Protein AF-0000000079809600 (afdb_homodimer)

InterPro domains:
  IPR004550 L-asparaginase, type II [cd08964] (8-317)
  IPR006034 Asparaginase/glutaminase-like [PIRSF001220] (7-292)
  IPR006034 Asparaginase/glutaminase-like [PR00139] (9-20)
  IPR006034 Asparaginase/glutaminase-like [PR00139] (91-109)
  IPR006034 Asparaginase/glutaminase-like [PR00139] (272-290)
  IPR006034 Asparaginase/glutaminase-like [PS51732] (7-323)
  IPR006034 Asparaginase/glutaminase-like [PTHR11707] (4-292)
  IPR006034 Asparaginase/glutaminase-like [SM00870] (8-319)
  IPR020827 Asparaginase/glutaminase, active site 1 [PS00144] (11-19)
  IPR027473 L-asparaginase, C-terminal [G3DSA:3.40.50.40] (225-323)
  IPR027474 L-asparaginase, N-terminal [PF00710] (8-200)
  IPR027475 Asparaginase/glutaminase, active site 2 [PS00917] (92-102)
  IPR036152 Asparaginase/glutaminase-like superfamily [SSF53774] (5-320)
  IPR037152 L-asparaginase, N-terminal domain superfamily [G3DSA:3.40.50.1170] (4-211)
  IPR040919 Asparaginase/glutaminase, C-terminal [PF17763] (225-320)

Sequence (646 aa):
MQVAAARKIVVMGTGGTIAGSSAVQGANVGYTAGQIGVEQLLAAVPGLVQAAGGALVAEQVVQLDSKDMGFDVWARLAGRCAAHLADPAVAGVVITHGTDTLEETAWLLHNLLDTTAKPVVLTCAMRPATALAPDGPQNLLDAVTLAADPSARGVLMAAAGVVHGAREVSKVHPLRLDAFDSGDAGPLGWMEAGRVRWARGLAPQVEQPAHGALVPILPDAAWPRVEIVLSHASADGALVDWLVEKGVRGIVVAATGNGTLHHALEAALARAVAAGVQVRVASRCPQGRMMDLTGTPWRDADGLSPVKARVSLLLELMQSANSMQVAAARKIVVMGTGGTIAGSSAVQGANVGYTAGQIGVEQLLAAVPGLVQAAGGALVAEQVVQLDSKDMGFDVWARLAGRCAAHLADPAVAGVVITHGTDTLEETAWLLHNLLDTTAKPVVLTCAMRPATALAPDGPQNLLDAVTLAADPSARGVLMAAAGVVHGAREVSKVHPLRLDAFDSGDAGPLGWMEAGRVRWARGLAPQVEQPAHGALVPILPDAAWPRVEIVLSHASADGALVDWLVEKGVRGIVVAATGNGTLHHALEAALARAVAAGVQVRVASRCPQGRMMDLTGTPWRDADGLSPVKARVSLLLELMQSANS

Solvent-accessible surface area (backbone atoms only — not comparable to full-atom values): 32159 Å² total; per-residue (Å²): 126,80,72,73,64,71,43,21,31,37,39,34,19,38,14,3,29,36,16,9,41,44,90,54,81,46,40,63,65,91,53,46,46,19,67,48,52,42,62,60,55,53,72,69,28,85,62,43,53,67,43,32,71,36,46,75,41,69,41,74,77,48,62,33,45,28,42,58,35,35,66,70,56,51,26,51,50,48,41,51,51,49,56,46,67,67,34,88,38,40,50,17,32,30,34,40,28,14,60,50,34,38,42,48,52,34,37,48,44,41,34,32,37,75,17,62,77,31,18,37,23,34,23,34,20,71,22,19,58,46,21,78,77,42,49,22,55,60,13,50,43,49,20,39,31,47,24,48,36,86,63,38,38,23,37,32,34,24,43,73,49,34,28,27,42,24,83,48,33,36,62,35,32,43,75,51,70,74,22,62,43,22,56,83,76,43,52,52,24,31,53,54,96,89,37,79,46,39,65,77,75,49,62,65,86,52,67,77,30,86,42,38,83,48,47,88,47,40,78,79,51,80,78,67,50,67,49,73,45,69,43,44,68,54,35,56,26,59,67,54,50,51,38,52,75,72,61,42,45,28,38,27,32,24,14,26,42,55,55,40,54,13,60,49,30,45,54,27,49,51,53,36,42,76,72,69,26,46,46,33,40,13,31,64,30,79,27,62,57,56,68,85,74,75,95,57,96,53,48,58,34,87,58,28,49,44,68,47,34,42,50,52,49,44,52,51,52,49,50,60,71,72,100,125,79,73,71,64,69,44,21,31,39,38,35,19,38,14,3,30,36,17,10,42,42,93,55,80,46,39,61,64,91,54,46,47,20,69,49,52,42,61,58,56,55,73,71,28,86,61,44,53,68,42,32,72,35,46,74,42,68,41,73,77,48,63,35,46,28,41,58,34,34,67,69,55,50,27,50,51,48,41,53,49,49,55,47,67,68,33,87,39,40,49,17,34,30,33,40,27,13,60,50,34,37,43,46,51,34,37,48,43,41,35,33,40,76,18,60,75,31,19,37,22,33,23,35,20,73,24,19,58,46,20,78,77,41,49,22,56,61,14,51,44,49,20,40,32,46,23,48,36,87,64,38,38,23,37,34,34,25,44,72,49,34,28,27,43,24,82,50,34,37,64,34,32,44,76,52,72,73,22,62,44,23,56,84,76,42,54,52,24,30,54,54,96,88,37,78,46,40,64,78,75,49,62,65,86,50,66,78,29,87,43,39,84,46,48,87,47,41,79,78,51,81,78,68,50,66,49,73,45,69,42,44,67,55,35,56,26,60,66,54,49,52,39,51,76,72,61,44,46,30,40,26,32,25,13,26,42,58,55,40,53,13,62,48,30,46,53,29,50,52,53,35,43,75,71,68,26,47,46,33,40,13,31,63,30,80,28,63,56,55,68,84,74,73,96,58,98,53,47,59,33,84,59,29,50,46,66,47,33,42,50,52,49,43,50,52,53,50,50,59,72,72,99

Structure (mmCIF, N/CA/C/O backbone):
data_AF-0000000079809600-model_v1
#
loop_
_entity.id
_entity.type
_entity.pdbx_description
1 polymer L-asparaginase
#
loop_
_atom_site.group_PDB
_atom_site.id
_atom_site.type_symbol
_atom_site.label_atom_id
_atom_site.label_alt_id
_atom_site.label_comp_id
_atom_site.label_asym_id
_atom_site.label_entity_id
_atom_site.label_seq_id
_atom_site.pdbx_PDB_ins_code
_atom_site.Cartn_x
_atom_site.Cartn_y
_atom_site.Cartn_z
_atom_site.occupancy
_atom_site.B_iso_or_equiv
_atom_site.auth_seq_id
_atom_site.auth_comp_id
_atom_site.auth_asym_id
_atom_site.auth_atom_id
_atom_site.pdbx_PDB_model_num
ATOM 1 N N . MET A 1 1 ? 12.445 -41.156 -37.562 1 34.47 1 MET A N 1
ATOM 2 C CA . MET A 1 1 ? 11.938 -39.812 -37.438 1 34.47 1 MET A CA 1
ATOM 3 C C . MET A 1 1 ? 11.359 -39.562 -36.062 1 34.47 1 MET A C 1
ATOM 5 O O . MET A 1 1 ? 10.367 -40.156 -35.656 1 34.47 1 MET A O 1
ATOM 9 N N . GLN A 1 2 ? 12.141 -39.344 -35.062 1 41.22 2 GLN A N 1
ATOM 10 C CA . GLN A 1 2 ? 11.672 -39.25 -33.688 1 41.22 2 GLN A CA 1
ATOM 11 C C . GLN A 1 2 ? 10.406 -38.406 -33.594 1 41.22 2 GLN A C 1
ATOM 13 O O . GLN A 1 2 ? 10.375 -37.25 -34.031 1 41.22 2 GLN A O 1
ATOM 18 N N . VAL A 1 3 ? 9.344 -39 -33.75 1 47.19 3 VAL A N 1
ATOM 19 C CA . VAL A 1 3 ? 8.055 -38.344 -33.656 1 47.19 3 VAL A CA 1
ATOM 20 C C . VAL A 1 3 ? 8.125 -37.219 -32.625 1 47.19 3 VAL A C 1
ATOM 22 O O . VAL A 1 3 ? 8.391 -37.469 -31.438 1 47.19 3 VAL A O 1
ATOM 25 N N . ALA A 1 4 ? 8.633 -36 -32.906 1 49.53 4 ALA A N 1
ATOM 26 C CA . ALA A 1 4 ? 8.633 -34.844 -32 1 49.53 4 ALA A CA 1
ATOM 27 C C . ALA A 1 4 ? 7.383 -34.844 -31.125 1 49.53 4 ALA A C 1
ATOM 29 O O . ALA A 1 4 ? 6.262 -34.906 -31.625 1 49.53 4 ALA A O 1
ATOM 30 N N . ALA A 1 5 ? 7.43 -35.438 -29.953 1 56.34 5 ALA A N 1
ATOM 31 C CA . ALA A 1 5 ? 6.312 -35.469 -29.016 1 56.34 5 ALA A CA 1
ATOM 32 C C . ALA A 1 5 ? 5.445 -34.219 -29.156 1 56.34 5 ALA A C 1
ATOM 34 O O . ALA A 1 5 ? 5.965 -33.094 -29.328 1 56.34 5 ALA A O 1
ATOM 35 N N . ALA A 1 6 ? 4.207 -34.375 -29.484 1 73.62 6 ALA A N 1
ATOM 36 C CA . ALA A 1 6 ? 3.234 -33.312 -29.75 1 73.62 6 ALA A CA 1
ATOM 37 C C . ALA A 1 6 ? 3.254 -32.25 -28.641 1 73.62 6 ALA A C 1
ATOM 39 O O . ALA A 1 6 ? 3.148 -32.594 -27.453 1 73.62 6 ALA A O 1
ATOM 40 N N . ARG A 1 7 ? 3.711 -31.062 -28.938 1 89.62 7 ARG A N 1
ATOM 41 C CA . ARG A 1 7 ? 3.809 -29.906 -28.062 1 89.62 7 ARG A CA 1
ATOM 42 C C . ARG A 1 7 ? 2.459 -29.594 -27.422 1 89.62 7 ARG A C 1
ATOM 44 O O . ARG A 1 7 ? 1.432 -29.594 -28.109 1 89.62 7 ARG A O 1
ATOM 51 N N . LYS A 1 8 ? 2.402 -29.609 -26.094 1 96 8 LYS A N 1
ATOM 52 C CA . LYS A 1 8 ? 1.128 -29.266 -25.469 1 96 8 LYS A CA 1
ATOM 53 C C . LYS A 1 8 ? 1.294 -28.109 -24.484 1 96 8 LYS A C 1
ATOM 55 O O . LYS A 1 8 ? 2.387 -27.891 -23.969 1 96 8 LYS A O 1
ATOM 60 N N . ILE A 1 9 ? 0.273 -27.359 -24.328 1 98.12 9 ILE A N 1
ATOM 61 C CA . ILE A 1 9 ? 0.094 -26.359 -23.266 1 98.12 9 ILE A CA 1
ATOM 62 C C . ILE A 1 9 ? -0.856 -26.906 -22.203 1 98.12 9 ILE A C 1
ATOM 64 O O . ILE A 1 9 ? -1.916 -27.438 -22.531 1 98.12 9 ILE A O 1
ATOM 68 N N . VAL A 1 10 ? -0.418 -26.875 -20.969 1 98.62 10 VAL A N 1
ATOM 69 C CA . VAL A 1 10 ? -1.282 -27.266 -19.859 1 98.62 10 VAL A CA 1
ATOM 70 C C . VAL A 1 10 ? -1.921 -26.031 -19.234 1 98.62 10 VAL A C 1
ATOM 72 O O . VAL A 1 10 ? -1.227 -25.078 -18.891 1 98.62 10 VAL A O 1
ATOM 75 N N . VAL A 1 11 ? -3.232 -26.016 -19.109 1 98.75 11 VAL A N 1
ATOM 76 C CA . VAL A 1 11 ? -3.969 -24.938 -18.453 1 98.75 11 VAL A CA 1
ATOM 77 C C . VAL A 1 11 ? -4.531 -25.438 -17.125 1 98.75 11 VAL A C 1
ATOM 79 O O . VAL A 1 11 ? -5.352 -26.359 -17.094 1 98.75 11 VAL A O 1
ATOM 82 N N . MET A 1 12 ? -4.039 -24.812 -16.094 1 98.75 12 MET A N 1
ATOM 83 C CA . MET A 1 12 ? -4.441 -25.188 -14.742 1 98.75 12 MET A CA 1
ATOM 84 C C . MET A 1 12 ? -5.422 -24.172 -14.172 1 98.75 12 MET A C 1
ATOM 86 O O . MET A 1 12 ? -5.168 -22.969 -14.211 1 98.75 12 MET A O 1
ATOM 90 N N . GLY A 1 13 ? -6.574 -24.672 -13.641 1 98.38 13 GLY A N 1
ATOM 91 C CA . GLY A 1 13 ? -7.586 -23.797 -13.07 1 98.38 13 GLY A CA 1
ATOM 92 C C . GLY A 1 13 ? -7.543 -23.734 -11.555 1 98.38 13 GLY A C 1
ATOM 93 O O . GLY A 1 13 ? -7.445 -24.766 -10.891 1 98.38 13 GLY A O 1
ATOM 94 N N . THR A 1 14 ? -7.621 -22.5 -11.016 1 98.06 14 THR A N 1
ATOM 95 C CA . THR A 1 14 ? -7.684 -22.359 -9.562 1 98.06 14 THR A CA 1
ATOM 96 C C . THR A 1 14 ? -8.922 -21.578 -9.148 1 98.06 14 THR A C 1
ATOM 98 O O . THR A 1 14 ? -9.156 -21.359 -7.957 1 98.06 14 THR A O 1
ATOM 101 N N . GLY A 1 15 ? -9.773 -21.203 -10.078 1 96.38 15 GLY A N 1
ATOM 102 C CA . GLY A 1 15 ? -10.984 -20.453 -9.789 1 96.38 15 GLY A CA 1
ATOM 103 C C . GLY A 1 15 ? -10.859 -18.984 -10.109 1 96.38 15 GLY A C 1
ATOM 104 O O . GLY A 1 15 ? -10.422 -18.609 -11.195 1 96.38 15 GLY A O 1
ATOM 105 N N . GLY A 1 16 ? -11.383 -18.188 -9.18 1 94.19 16 GLY A N 1
ATOM 106 C CA . GLY A 1 16 ? -11.328 -16.75 -9.367 1 94.19 16 GLY A CA 1
ATOM 107 C C . GLY A 1 16 ? -12.469 -16.219 -10.219 1 94.19 16 GLY A C 1
ATOM 108 O O . GLY A 1 16 ? -13.359 -16.969 -10.602 1 94.19 16 GLY A O 1
ATOM 109 N N . THR A 1 17 ? -12.375 -14.938 -10.477 1 92.25 17 THR A N 1
ATOM 110 C CA . THR A 1 17 ? -13.406 -14.219 -11.227 1 92.25 17 THR A CA 1
ATOM 111 C C . THR A 1 17 ? -13.523 -14.766 -12.641 1 92.25 17 THR A C 1
ATOM 113 O O . THR A 1 17 ? -14.625 -14.875 -13.188 1 92.25 17 THR A O 1
ATOM 116 N N . ILE A 1 18 ? -12.422 -15.141 -13.203 1 94.5 18 ILE A N 1
ATOM 117 C CA . ILE A 1 18 ? -12.398 -15.656 -14.57 1 94.5 18 ILE A CA 1
ATOM 118 C C . ILE A 1 18 ? -13.297 -16.891 -14.672 1 94.5 18 ILE A C 1
ATOM 120 O O . ILE A 1 18 ? -13.891 -17.141 -15.727 1 94.5 18 ILE A O 1
ATOM 124 N N . ALA A 1 19 ? -13.422 -17.609 -13.594 1 93.19 19 ALA A N 1
ATOM 125 C CA . ALA A 1 19 ? -14.266 -18.781 -13.5 1 93.19 19 ALA A CA 1
ATOM 126 C C . ALA A 1 19 ? -15.547 -18.484 -12.719 1 93.19 19 ALA A C 1
ATOM 128 O O . ALA A 1 19 ? -16.156 -19.391 -12.141 1 93.19 19 ALA A O 1
ATOM 129 N N . GLY A 1 20 ? -15.852 -17.188 -12.609 1 90.88 20 GLY A N 1
ATOM 130 C CA . GLY A 1 20 ? -17 -16.781 -11.82 1 90.88 20 GLY A CA 1
ATOM 131 C C . GLY A 1 20 ? -18.297 -16.781 -12.617 1 90.88 20 GLY A C 1
ATOM 132 O O . GLY A 1 20 ? -18.281 -16.609 -13.844 1 90.88 20 GLY A O 1
ATOM 133 N N . SER A 1 21 ? -19.422 -16.938 -11.883 1 89.75 21 SER A N 1
ATOM 134 C CA . SER A 1 21 ? -20.75 -16.938 -12.508 1 89.75 21 SER A CA 1
ATOM 135 C C . SER A 1 21 ? -21.75 -16.172 -11.656 1 89.75 21 SER A C 1
ATOM 137 O O . SER A 1 21 ? -21.641 -16.125 -10.43 1 89.75 21 SER A O 1
ATOM 139 N N . SER A 1 22 ? -22.578 -15.438 -12.32 1 85.69 22 SER A N 1
ATOM 140 C CA . SER A 1 22 ? -23.688 -14.766 -11.648 1 85.69 22 SER A CA 1
ATOM 141 C C . SER A 1 22 ? -25.031 -15.242 -12.188 1 85.69 22 SER A C 1
ATOM 143 O O . SER A 1 22 ? -25.156 -15.547 -13.383 1 85.69 22 SER A O 1
ATOM 145 N N . ALA A 1 23 ? -26.016 -15.312 -11.312 1 81.06 23 ALA A N 1
ATOM 146 C CA . ALA A 1 23 ? -27.375 -15.641 -11.719 1 81.06 23 ALA A CA 1
ATOM 147 C C . ALA A 1 23 ? -28.016 -14.477 -12.484 1 81.06 23 ALA A C 1
ATOM 149 O O . ALA A 1 23 ? -28.953 -14.68 -13.258 1 81.06 23 ALA A O 1
ATOM 150 N N . VAL A 1 24 ? -27.547 -13.273 -12.078 1 77.75 24 VAL A N 1
ATOM 151 C CA . VAL A 1 24 ? -28.031 -12.07 -12.758 1 77.75 24 VAL A CA 1
ATOM 152 C C . VAL A 1 24 ? -27.203 -11.836 -14.023 1 77.75 24 VAL A C 1
ATOM 154 O O . VAL A 1 24 ? -26.016 -11.523 -13.945 1 77.75 24 VAL A O 1
ATOM 157 N N . GLN A 1 25 ? -27.906 -12.031 -15.195 1 72.38 25 GLN A N 1
ATOM 158 C CA . GLN A 1 25 ? -27.234 -11.898 -16.484 1 72.38 25 GLN A CA 1
ATOM 159 C C . GLN A 1 25 ? -26.625 -10.508 -16.625 1 72.38 25 GLN A C 1
ATOM 161 O O . GLN A 1 25 ? -27.266 -9.5 -16.344 1 72.38 25 GLN A O 1
ATOM 166 N N . GLY A 1 26 ? -25.359 -10.461 -16.922 1 75 26 GLY A N 1
ATOM 167 C CA . GLY A 1 26 ? -24.703 -9.195 -17.219 1 75 26 GLY A CA 1
ATOM 168 C C . GLY A 1 26 ? -24.078 -8.547 -16 1 75 26 GLY A C 1
ATOM 169 O O . GLY A 1 26 ? -23.406 -7.52 -16.109 1 75 26 GLY A O 1
ATOM 170 N N . ALA A 1 27 ? -24.297 -9.188 -14.867 1 76.06 27 ALA A N 1
ATOM 171 C CA . ALA A 1 27 ? -23.766 -8.578 -13.648 1 76.06 27 ALA A CA 1
ATOM 172 C C . ALA A 1 27 ? -22.234 -8.625 -13.641 1 76.06 27 ALA A C 1
ATOM 174 O O . ALA A 1 27 ? -21.641 -9.664 -13.953 1 76.06 27 ALA A O 1
ATOM 175 N N . ASN A 1 28 ? -21.609 -7.547 -13.312 1 77.62 28 ASN A N 1
ATOM 176 C CA . ASN A 1 28 ? -20.156 -7.473 -13.227 1 77.62 28 ASN A CA 1
ATOM 177 C C . ASN A 1 28 ? -19.672 -7.645 -11.797 1 77.62 28 ASN A C 1
ATOM 179 O O . ASN A 1 28 ? -18.484 -7.855 -11.562 1 77.62 28 ASN A O 1
ATOM 183 N N . VAL A 1 29 ? -20.594 -7.441 -10.812 1 72.81 29 VAL A N 1
ATOM 184 C CA . VAL A 1 29 ? -20.328 -7.621 -9.391 1 72.81 29 VAL A CA 1
ATOM 185 C C . VAL A 1 29 ? -21.359 -8.555 -8.781 1 72.81 29 VAL A C 1
ATOM 187 O O . VAL A 1 29 ? -22.359 -8.883 -9.422 1 72.81 29 VAL A O 1
ATOM 190 N N . GLY A 1 30 ? -21.125 -9.016 -7.57 1 76.25 30 GLY A N 1
ATOM 191 C CA . GLY A 1 30 ? -22.094 -9.867 -6.918 1 76.25 30 GLY A CA 1
ATOM 192 C C . GLY A 1 30 ? -22.125 -11.281 -7.473 1 76.25 30 GLY A C 1
ATOM 193 O O . GLY A 1 30 ? -23.141 -11.969 -7.395 1 76.25 30 GLY A O 1
ATOM 194 N N . TYR A 1 31 ? -21.094 -11.719 -8.086 1 81.12 31 TYR A N 1
ATOM 195 C CA . TYR A 1 31 ? -20.938 -13.062 -8.617 1 81.12 31 TYR A CA 1
ATOM 196 C C . TYR A 1 31 ? -20.297 -13.992 -7.59 1 81.12 31 TYR A C 1
ATOM 198 O O . TYR A 1 31 ? -19.797 -13.531 -6.555 1 81.12 31 TYR A O 1
ATOM 206 N N . THR A 1 32 ? -20.406 -15.258 -7.887 1 86.06 32 THR A N 1
ATOM 207 C CA . THR A 1 32 ? -19.672 -16.25 -7.109 1 86.06 32 THR A CA 1
ATOM 208 C C . THR A 1 32 ? -18.438 -16.719 -7.863 1 86.06 32 THR A C 1
ATOM 210 O O . THR A 1 32 ? -18.531 -17.219 -8.984 1 86.06 32 THR A O 1
ATOM 213 N N . ALA A 1 33 ? -17.312 -16.578 -7.289 1 87.62 33 ALA A N 1
ATOM 214 C CA . ALA A 1 33 ? -16.047 -16.922 -7.922 1 87.62 33 ALA A CA 1
ATOM 215 C C . ALA A 1 33 ? -15.867 -18.422 -8.008 1 87.62 33 ALA A C 1
ATOM 217 O O . ALA A 1 33 ? -16.312 -19.172 -7.125 1 87.62 33 ALA A O 1
ATOM 218 N N . GLY A 1 34 ? -15.172 -18.875 -9.023 1 89.19 34 GLY A N 1
ATOM 219 C CA . GLY A 1 34 ? -14.672 -20.234 -9.141 1 89.19 34 GLY A CA 1
ATOM 220 C C . GLY A 1 34 ? -15.766 -21.25 -9.391 1 89.19 34 GLY A C 1
ATOM 221 O O . GLY A 1 34 ? -15.695 -22.375 -8.891 1 89.19 34 GLY A O 1
ATOM 222 N N . GLN A 1 35 ? -16.766 -20.922 -10.148 1 89.06 35 GLN A N 1
ATOM 223 C CA . GLN A 1 35 ? -17.906 -21.797 -10.367 1 89.06 35 GLN A CA 1
ATOM 224 C C . GLN A 1 35 ? -17.75 -22.609 -11.656 1 89.06 35 GLN A C 1
ATOM 226 O O . GLN A 1 35 ? -18.297 -23.703 -11.789 1 89.06 35 GLN A O 1
ATOM 231 N N . ILE A 1 36 ? -17.016 -22.078 -12.633 1 92.06 36 ILE A N 1
ATOM 232 C CA . ILE A 1 36 ? -16.828 -22.703 -13.938 1 92.06 36 ILE A CA 1
ATOM 233 C C . ILE A 1 36 ? -15.492 -23.438 -13.969 1 92.06 36 ILE A C 1
ATOM 235 O O . ILE A 1 36 ? -14.453 -22.859 -13.625 1 92.06 36 ILE A O 1
ATOM 239 N N . GLY A 1 37 ? -15.562 -24.688 -14.328 1 94.62 37 GLY A N 1
ATOM 240 C CA . GLY A 1 37 ? -14.336 -25.469 -14.422 1 94.62 37 GLY A CA 1
ATOM 241 C C . GLY A 1 37 ? -13.445 -25.047 -15.578 1 94.62 37 GLY A C 1
ATOM 242 O O . GLY A 1 37 ? -13.922 -24.484 -16.562 1 94.62 37 GLY A O 1
ATOM 243 N N . VAL A 1 38 ? -12.203 -25.422 -15.438 1 96.44 38 VAL A N 1
ATOM 244 C CA . VAL A 1 38 ? -11.203 -24.953 -16.391 1 96.44 38 VAL A CA 1
ATOM 245 C C . VAL A 1 38 ? -11.508 -25.531 -17.781 1 96.44 38 VAL A C 1
ATOM 247 O O . VAL A 1 38 ? -11.289 -24.859 -18.797 1 96.44 38 VAL A O 1
ATOM 250 N N . GLU A 1 39 ? -12 -26.766 -17.906 1 95.88 39 GLU A N 1
ATOM 251 C CA . GLU A 1 39 ? -12.359 -27.344 -19.188 1 95.88 39 GLU A CA 1
ATOM 252 C C . GLU A 1 39 ? -13.43 -26.516 -19.891 1 95.88 39 GLU A C 1
ATOM 254 O O . GLU A 1 39 ? -13.359 -26.297 -21.109 1 95.88 39 GLU A O 1
ATOM 259 N N . GLN A 1 40 ? -14.406 -26.094 -19.094 1 94.88 40 GLN A N 1
ATOM 260 C CA . GLN A 1 40 ? -15.477 -25.281 -19.641 1 94.88 40 GLN A CA 1
ATOM 261 C C . GLN A 1 40 ? -14.953 -23.922 -20.094 1 94.88 40 GLN A C 1
ATOM 263 O O . GLN A 1 40 ? -15.398 -23.375 -21.109 1 94.88 40 GLN A O 1
ATOM 268 N N . LEU A 1 41 ? -14.023 -23.344 -19.344 1 94.62 41 LEU A N 1
ATOM 269 C CA . LEU A 1 41 ? -13.398 -22.078 -19.734 1 94.62 41 LEU A CA 1
ATOM 270 C C . LEU A 1 41 ? -12.711 -22.219 -21.078 1 94.62 41 LEU A C 1
ATOM 272 O O . LEU A 1 41 ? -12.859 -21.344 -21.938 1 94.62 41 LEU A O 1
ATOM 276 N N . LEU A 1 42 ? -11.977 -23.312 -21.281 1 96.12 42 LEU A N 1
ATOM 277 C CA . LEU A 1 42 ? -11.242 -23.531 -22.531 1 96.12 42 LEU A CA 1
ATOM 278 C C . LEU A 1 42 ? -12.195 -23.688 -23.703 1 96.12 42 LEU A C 1
ATOM 280 O O . LEU A 1 42 ? -11.961 -23.141 -24.781 1 96.12 42 LEU A O 1
ATOM 284 N N . ALA A 1 43 ? -13.258 -24.359 -23.469 1 93.94 43 ALA A N 1
ATOM 285 C CA . ALA A 1 43 ? -14.227 -24.641 -24.516 1 93.94 43 ALA A CA 1
ATOM 286 C C . ALA A 1 43 ? -14.922 -23.359 -24.984 1 93.94 43 ALA A C 1
ATOM 288 O O . ALA A 1 43 ? -15.383 -23.281 -26.125 1 93.94 43 ALA A O 1
ATOM 289 N N . ALA A 1 44 ? -14.922 -22.375 -24.109 1 91.69 44 ALA A N 1
ATOM 290 C CA . ALA A 1 44 ? -15.664 -21.141 -24.375 1 91.69 44 ALA A CA 1
ATOM 291 C C . ALA A 1 44 ? -14.812 -20.156 -25.172 1 91.69 44 ALA A C 1
ATOM 293 O O . ALA A 1 44 ? -15.297 -19.094 -25.594 1 91.69 44 ALA A O 1
ATOM 294 N N . VAL A 1 45 ? -13.578 -20.438 -25.391 1 94.69 45 VAL A N 1
ATOM 295 C CA . VAL A 1 45 ? -12.68 -19.5 -26.047 1 94.69 45 VAL A CA 1
ATOM 296 C C . VAL A 1 45 ? -12.281 -20.047 -27.422 1 94.69 45 VAL A C 1
ATOM 298 O O . VAL A 1 45 ? -11.344 -20.844 -27.531 1 94.69 45 VAL A O 1
ATOM 301 N N . PRO A 1 46 ? -12.891 -19.562 -28.422 1 91.25 46 PRO A N 1
ATOM 302 C CA . PRO A 1 46 ? -12.484 -19.984 -29.766 1 91.25 46 PRO A CA 1
ATOM 303 C C . PRO A 1 46 ? -11.023 -19.656 -30.078 1 91.25 46 PRO A C 1
ATOM 305 O O . PRO A 1 46 ? -10.516 -18.625 -29.641 1 91.25 46 PRO A O 1
ATOM 308 N N . GLY A 1 47 ? -10.32 -20.516 -30.734 1 91.81 47 GLY A N 1
ATOM 309 C CA . GLY A 1 47 ? -8.984 -20.219 -31.234 1 91.81 47 GLY A CA 1
ATOM 310 C C . GLY A 1 47 ? -7.891 -20.641 -30.266 1 91.81 47 GLY A C 1
ATOM 311 O O . GLY A 1 47 ? -6.703 -20.516 -30.578 1 91.81 47 GLY A O 1
ATOM 312 N N . LEU A 1 48 ? -8.25 -21.188 -29.125 1 94.5 48 LEU A N 1
ATOM 313 C CA . LEU A 1 48 ? -7.254 -21.531 -28.109 1 94.5 48 LEU A CA 1
ATOM 314 C C . LEU A 1 48 ? -6.316 -22.609 -28.625 1 94.5 48 LEU A C 1
ATOM 316 O O . LEU A 1 48 ? -5.105 -22.562 -28.391 1 94.5 48 LEU A O 1
ATOM 320 N N . VAL A 1 49 ? -6.867 -23.562 -29.297 1 91.81 49 VAL A N 1
ATOM 321 C CA . VAL A 1 49 ? -6.059 -24.672 -29.812 1 91.81 49 VAL A CA 1
ATOM 322 C C . VAL A 1 49 ? -5.059 -24.141 -30.828 1 91.81 49 VAL A C 1
ATOM 324 O O . VAL A 1 49 ? -3.885 -24.531 -30.812 1 91.81 49 VAL A O 1
ATOM 327 N N . GLN A 1 50 ? -5.543 -23.281 -31.688 1 92.94 50 GLN A N 1
ATOM 328 C CA . GLN A 1 50 ? -4.652 -22.672 -32.688 1 92.94 50 GLN A CA 1
ATOM 329 C C . GLN A 1 50 ? -3.559 -21.859 -31.984 1 92.94 50 GLN A C 1
ATOM 331 O O . GLN A 1 50 ? -2.393 -21.922 -32.375 1 92.94 50 GLN A O 1
ATOM 336 N N . ALA A 1 51 ? -3.945 -21.141 -30.969 1 94.12 51 ALA A N 1
ATOM 337 C CA . ALA A 1 51 ? -2.992 -20.312 -30.219 1 94.12 51 ALA A CA 1
ATOM 338 C C . ALA A 1 51 ? -1.937 -21.188 -29.547 1 94.12 51 ALA A C 1
ATOM 340 O O . ALA A 1 51 ? -0.77 -20.797 -29.453 1 94.12 51 ALA A O 1
ATOM 341 N N . ALA A 1 52 ? -2.281 -22.344 -29.109 1 94.12 52 ALA A N 1
ATOM 342 C CA . ALA A 1 52 ? -1.395 -23.25 -28.375 1 94.12 52 ALA A CA 1
ATOM 343 C C . ALA A 1 52 ? -0.38 -23.891 -29.328 1 94.12 52 ALA A C 1
ATOM 345 O O . ALA A 1 52 ? 0.661 -24.375 -28.891 1 94.12 52 ALA A O 1
ATOM 346 N N . GLY A 1 53 ? -0.708 -23.938 -30.594 1 91.75 53 GLY A N 1
ATOM 347 C CA . GLY A 1 53 ? 0.152 -24.594 -31.562 1 91.75 53 GLY A CA 1
ATOM 348 C C . GLY A 1 53 ? 0.268 -26.094 -31.359 1 91.75 53 GLY A C 1
ATOM 349 O O . GLY A 1 53 ? 1.213 -26.719 -31.844 1 91.75 53 GLY A O 1
ATOM 350 N N . GLY A 1 54 ? -0.543 -26.688 -30.531 1 92.12 54 GLY A N 1
ATOM 351 C CA . GLY A 1 54 ? -0.576 -28.094 -30.188 1 92.12 54 GLY A CA 1
ATOM 352 C C . GLY A 1 54 ? -1.728 -28.469 -29.266 1 92.12 54 GLY A C 1
ATOM 353 O O . GLY A 1 54 ? -2.797 -27.859 -29.344 1 92.12 54 GLY A O 1
ATOM 354 N N . ALA A 1 55 ? -1.544 -29.453 -28.5 1 94.44 55 ALA A N 1
ATOM 355 C CA . ALA A 1 55 ? -2.607 -29.922 -27.625 1 94.44 55 ALA A CA 1
ATOM 356 C C . ALA A 1 55 ? -2.795 -29 -26.438 1 94.44 55 ALA A C 1
ATOM 358 O O . ALA A 1 55 ? -1.84 -28.359 -25.984 1 94.44 55 ALA A O 1
ATOM 359 N N . LEU A 1 56 ? -3.969 -28.891 -26.062 1 95.88 56 LEU A N 1
ATOM 360 C CA . LEU A 1 56 ? -4.34 -28.203 -24.828 1 95.88 56 LEU A CA 1
ATOM 361 C C . LEU A 1 56 ? -4.832 -29.188 -23.781 1 95.88 56 LEU A C 1
ATOM 363 O O . LEU A 1 56 ? -5.73 -30 -24.047 1 95.88 56 LEU A O 1
ATOM 367 N N . VAL A 1 57 ? -4.215 -29.141 -22.672 1 96.5 57 VAL A N 1
ATOM 368 C CA . VAL A 1 57 ? -4.602 -30.031 -21.578 1 96.5 57 VAL A CA 1
ATOM 369 C C . VAL A 1 57 ? -5.086 -29.219 -20.375 1 96.5 57 VAL A C 1
ATOM 371 O O . VAL A 1 57 ? -4.418 -28.281 -19.953 1 96.5 57 VAL A O 1
ATOM 374 N N . ALA A 1 58 ? -6.258 -29.562 -19.922 1 97.62 58 ALA A N 1
ATOM 375 C CA . ALA A 1 58 ? -6.836 -28.875 -18.766 1 97.62 58 ALA A CA 1
ATOM 376 C C . ALA A 1 58 ? -6.617 -29.672 -17.484 1 97.62 58 ALA A C 1
ATOM 378 O O . ALA A 1 58 ? -6.723 -30.906 -17.484 1 97.62 58 ALA A O 1
ATOM 379 N N . GLU A 1 59 ? -6.277 -29 -16.422 1 98.19 59 GLU A N 1
ATOM 380 C CA . GLU A 1 59 ? -6.203 -29.594 -15.094 1 98.19 59 GLU A CA 1
ATOM 381 C C . GLU A 1 59 ? -6.848 -28.672 -14.055 1 98.19 59 GLU A C 1
ATOM 383 O O . GLU A 1 59 ? -6.406 -27.547 -13.859 1 98.19 59 GLU A O 1
ATOM 388 N N . GLN A 1 60 ? -7.883 -29.188 -13.422 1 98.12 60 GLN A N 1
ATOM 389 C CA . GLN A 1 60 ? -8.508 -28.438 -12.328 1 98.12 60 GLN A CA 1
ATOM 390 C C . GLN A 1 60 ? -7.781 -28.688 -11.008 1 98.12 60 GLN A C 1
ATOM 392 O O . GLN A 1 60 ? -7.891 -29.766 -10.43 1 98.12 60 GLN A O 1
ATOM 397 N N . VAL A 1 61 ? -7.078 -27.703 -10.508 1 97.88 61 VAL A N 1
ATOM 398 C CA . VAL A 1 61 ? -6.332 -27.859 -9.266 1 97.88 61 VAL A CA 1
ATOM 399 C C . VAL A 1 61 ? -7.254 -27.625 -8.078 1 97.88 61 VAL A C 1
ATOM 401 O O . VAL A 1 61 ? -7.301 -28.438 -7.152 1 97.88 61 VAL A O 1
ATOM 404 N N . VAL A 1 62 ? -7.902 -26.5 -8.086 1 97 62 VAL A N 1
ATOM 405 C CA . VAL A 1 62 ? -8.898 -26.109 -7.098 1 97 62 VAL A CA 1
ATOM 406 C C . VAL A 1 62 ? -9.906 -25.156 -7.734 1 97 62 VAL A C 1
ATOM 408 O O . VAL A 1 62 ? -9.727 -24.703 -8.867 1 97 62 VAL A O 1
ATOM 411 N N . GLN A 1 63 ? -10.969 -24.922 -7.145 1 95.75 63 GLN A N 1
ATOM 412 C CA . GLN A 1 63 ? -11.953 -23.891 -7.461 1 95.75 63 GLN A CA 1
ATOM 413 C C . GLN A 1 63 ? -12.242 -23.031 -6.242 1 95.75 63 GLN A C 1
ATOM 415 O O . GLN A 1 63 ? -13.062 -23.391 -5.395 1 95.75 63 GLN A O 1
ATOM 420 N N . LEU A 1 64 ? -11.578 -21.922 -6.184 1 96 64 LEU A N 1
ATOM 421 C CA . LEU A 1 64 ? -11.758 -21.094 -4.996 1 96 64 LEU A CA 1
ATOM 422 C C . LEU A 1 64 ? -11.766 -19.609 -5.363 1 96 64 LEU A C 1
ATOM 424 O O . LEU A 1 64 ? -11.438 -19.25 -6.492 1 96 64 LEU A O 1
ATOM 428 N N . ASP A 1 65 ? -12.305 -18.766 -4.473 1 96.75 65 ASP A N 1
ATOM 429 C CA . ASP A 1 65 ? -12.07 -17.328 -4.477 1 96.75 65 ASP A CA 1
ATOM 430 C C . ASP A 1 65 ? -10.633 -17 -4.062 1 96.75 65 ASP A C 1
ATOM 432 O O . ASP A 1 65 ? -10.188 -17.406 -2.988 1 96.75 65 ASP A O 1
ATOM 436 N N . SER A 1 66 ? -9.906 -16.312 -4.969 1 97.38 66 SER A N 1
ATOM 437 C CA . SER A 1 66 ? -8.477 -16.141 -4.762 1 97.38 66 SER A CA 1
ATOM 438 C C . SER A 1 66 ? -8.188 -15.438 -3.434 1 97.38 66 SER A C 1
ATOM 440 O O . SER A 1 66 ? -7.074 -15.508 -2.918 1 97.38 66 SER A O 1
ATOM 442 N N . LYS A 1 67 ? -9.148 -14.68 -2.816 1 97.06 67 LYS A N 1
ATOM 443 C CA . LYS A 1 67 ? -8.977 -14.117 -1.481 1 97.06 67 LYS A CA 1
ATOM 444 C C . LYS A 1 67 ? -8.773 -15.219 -0.444 1 97.06 67 LYS A C 1
ATOM 446 O O . LYS A 1 67 ? -8.273 -14.961 0.655 1 97.06 67 LYS A O 1
ATOM 451 N N . ASP A 1 68 ? -9.133 -16.484 -0.755 1 98 68 ASP A N 1
ATOM 452 C CA . ASP A 1 68 ? -9.047 -17.594 0.174 1 98 68 ASP A CA 1
ATOM 453 C C . ASP A 1 68 ? -7.883 -18.531 -0.186 1 98 68 ASP A C 1
ATOM 455 O O . ASP A 1 68 ? -7.828 -19.672 0.266 1 98 68 ASP A O 1
ATOM 459 N N . MET A 1 69 ? -6.984 -18.016 -1.043 1 98.19 69 MET A N 1
ATOM 460 C CA . MET A 1 69 ? -5.773 -18.781 -1.348 1 98.19 69 MET A CA 1
ATOM 461 C C . MET A 1 69 ? -5.035 -19.156 -0.07 1 98.19 69 MET A C 1
ATOM 463 O O . MET A 1 69 ? -4.953 -18.359 0.865 1 98.19 69 MET A O 1
ATOM 467 N N . GLY A 1 70 ? -4.52 -20.422 -0.008 1 97.44 70 GLY A N 1
ATOM 468 C CA . GLY A 1 70 ? -3.859 -20.922 1.187 1 97.44 70 GLY A CA 1
ATOM 469 C C . GLY A 1 70 ? -2.59 -21.703 0.887 1 97.44 70 GLY A C 1
ATOM 470 O O . GLY A 1 70 ? -2.285 -21.984 -0.275 1 97.44 70 GLY A O 1
ATOM 471 N N . PHE A 1 71 ? -1.922 -22 1.964 1 98.06 71 PHE A N 1
ATOM 472 C CA . PHE A 1 71 ? -0.646 -22.703 1.872 1 98.06 71 PHE A CA 1
ATOM 473 C C . PHE A 1 71 ? -0.827 -24.078 1.237 1 98.06 71 PHE A C 1
ATOM 475 O O . PHE A 1 71 ? 0.031 -24.531 0.479 1 98.06 71 PHE A O 1
ATOM 482 N N . ASP A 1 72 ? -1.924 -24.734 1.53 1 97.25 72 ASP A N 1
ATOM 483 C CA . ASP A 1 72 ? -2.184 -26.047 0.965 1 97.25 72 ASP A CA 1
ATOM 484 C C . ASP A 1 72 ? -2.334 -25.969 -0.553 1 97.25 72 ASP A C 1
ATOM 486 O O . ASP A 1 72 ? -1.799 -26.812 -1.275 1 97.25 72 ASP A O 1
ATOM 490 N N . VAL A 1 73 ? -3.061 -24.969 -1.021 1 97.94 73 VAL A N 1
ATOM 491 C CA . VAL A 1 73 ? -3.268 -24.781 -2.455 1 97.94 73 VAL A CA 1
ATOM 492 C C . VAL A 1 73 ? -1.953 -24.391 -3.123 1 97.94 73 VAL A C 1
ATOM 494 O O . VAL A 1 73 ? -1.634 -24.875 -4.211 1 97.94 73 VAL A O 1
ATOM 497 N N . TRP A 1 74 ? -1.151 -23.516 -2.463 1 98.56 74 TRP A N 1
ATOM 498 C CA . TRP A 1 74 ? 0.162 -23.125 -2.961 1 98.56 74 TRP A CA 1
ATOM 499 C C . TRP A 1 74 ? 1.06 -24.344 -3.156 1 98.56 74 TRP A C 1
ATOM 501 O O . TRP A 1 74 ? 1.705 -24.484 -4.195 1 98.56 74 TRP A O 1
ATOM 511 N N . ALA A 1 75 ? 1.057 -25.219 -2.174 1 98.38 75 ALA A N 1
ATOM 512 C CA . ALA A 1 75 ? 1.871 -26.422 -2.242 1 98.38 75 ALA A CA 1
ATOM 513 C C . ALA A 1 75 ? 1.438 -27.312 -3.406 1 98.38 75 ALA A C 1
ATOM 515 O O . ALA A 1 75 ? 2.275 -27.781 -4.184 1 98.38 75 ALA A O 1
ATOM 516 N N . ARG A 1 76 ? 0.148 -27.484 -3.51 1 98.19 76 ARG A N 1
ATOM 517 C CA . ARG A 1 76 ? -0.4 -28.312 -4.582 1 98.19 76 ARG A CA 1
ATOM 518 C C . ARG A 1 76 ? -0.081 -27.719 -5.949 1 98.19 76 ARG A C 1
ATOM 520 O O . ARG A 1 76 ? 0.369 -28.422 -6.852 1 98.19 76 ARG A O 1
ATOM 527 N N . LEU A 1 77 ? -0.295 -26.469 -6.09 1 98.62 77 LEU A N 1
ATOM 528 C CA . LEU A 1 77 ? -0.073 -25.766 -7.348 1 98.62 77 LEU A CA 1
ATOM 529 C C . LEU A 1 77 ? 1.392 -25.844 -7.762 1 98.62 77 LEU A C 1
ATOM 531 O O . LEU A 1 77 ? 1.698 -26.156 -8.914 1 98.62 77 LEU A O 1
ATOM 535 N N . ALA A 1 78 ? 2.318 -25.578 -6.82 1 98.69 78 ALA A N 1
ATOM 536 C CA . ALA A 1 78 ? 3.75 -25.625 -7.098 1 98.69 78 ALA A CA 1
ATOM 537 C C . ALA A 1 78 ? 4.168 -27.031 -7.543 1 98.69 78 ALA A C 1
ATOM 539 O O . ALA A 1 78 ? 4.922 -27.172 -8.508 1 98.69 78 ALA A O 1
ATOM 540 N N . GLY A 1 79 ? 3.656 -28.016 -6.824 1 98.5 79 GLY A N 1
ATOM 541 C CA . GLY A 1 79 ? 3.975 -29.391 -7.172 1 98.5 79 GLY A CA 1
ATOM 542 C C . GLY A 1 79 ? 3.498 -29.781 -8.562 1 98.5 79 GLY A C 1
ATOM 543 O O . GLY A 1 79 ? 4.246 -30.391 -9.336 1 98.5 79 GLY A O 1
ATOM 544 N N . ARG A 1 80 ? 2.254 -29.422 -8.883 1 98.56 80 ARG A N 1
ATOM 545 C CA . ARG A 1 80 ? 1.682 -29.75 -10.188 1 98.56 80 ARG A CA 1
ATOM 546 C C . ARG A 1 80 ? 2.418 -29.031 -11.305 1 98.56 80 ARG A C 1
ATOM 548 O O . ARG A 1 80 ? 2.719 -29.625 -12.344 1 98.56 80 ARG A O 1
ATOM 555 N N . CYS A 1 81 ? 2.717 -27.766 -11.109 1 98.69 81 CYS A N 1
ATOM 556 C CA . CYS A 1 81 ? 3.475 -27 -12.094 1 98.69 81 CYS A CA 1
ATOM 557 C C . CYS A 1 81 ? 4.836 -27.641 -12.352 1 98.69 81 CYS A C 1
ATOM 559 O O . CYS A 1 81 ? 5.242 -27.812 -13.5 1 98.69 81 CYS A O 1
ATOM 561 N N . ALA A 1 82 ? 5.512 -28 -11.25 1 98.56 82 ALA A N 1
ATOM 562 C CA . ALA A 1 82 ? 6.832 -28.609 -11.383 1 98.56 82 ALA A CA 1
ATOM 563 C C . ALA A 1 82 ? 6.762 -29.906 -12.188 1 98.56 82 ALA A C 1
ATOM 565 O O . ALA A 1 82 ? 7.609 -30.156 -13.047 1 98.56 82 ALA A O 1
ATOM 566 N N . ALA A 1 83 ? 5.77 -30.703 -11.93 1 98.25 83 ALA A N 1
ATOM 567 C CA . ALA A 1 83 ? 5.582 -31.969 -12.648 1 98.25 83 ALA A CA 1
ATOM 568 C C . ALA A 1 83 ? 5.363 -31.719 -14.141 1 98.25 83 ALA A C 1
ATOM 570 O O . ALA A 1 83 ? 5.945 -32.406 -14.977 1 98.25 83 ALA A O 1
ATOM 571 N N . HIS A 1 84 ? 4.527 -30.75 -14.438 1 98.44 84 HIS A N 1
ATOM 572 C CA . HIS A 1 84 ? 4.262 -30.438 -15.836 1 98.44 84 HIS A CA 1
ATOM 573 C C . HIS A 1 84 ? 5.504 -29.891 -16.531 1 98.44 84 HIS A C 1
ATOM 575 O O . HIS A 1 84 ? 5.801 -30.25 -17.672 1 98.44 84 HIS A O 1
ATOM 581 N N . LEU A 1 85 ? 6.219 -29.016 -15.844 1 97.88 85 LEU A N 1
ATOM 582 C CA . LEU A 1 85 ? 7.414 -28.406 -16.422 1 97.88 85 LEU A CA 1
ATOM 583 C C . LEU A 1 85 ? 8.477 -29.469 -16.703 1 97.88 85 LEU A C 1
ATOM 585 O O . LEU A 1 85 ? 9.312 -29.297 -17.594 1 97.88 85 LEU A O 1
ATOM 589 N N . ALA A 1 86 ? 8.461 -30.562 -15.977 1 97.19 86 ALA A N 1
ATOM 590 C CA . ALA A 1 86 ? 9.43 -31.641 -16.141 1 97.19 86 ALA A CA 1
ATOM 591 C C . ALA A 1 86 ? 9.086 -32.5 -17.359 1 97.19 86 ALA A C 1
ATOM 593 O O . ALA A 1 86 ? 9.914 -33.281 -17.828 1 97.19 86 ALA A O 1
ATOM 594 N N . ASP A 1 87 ? 7.859 -32.469 -17.844 1 97.19 87 ASP A N 1
ATOM 595 C CA . ASP A 1 87 ? 7.414 -33.219 -19.016 1 97.19 87 ASP A CA 1
ATOM 596 C C . ASP A 1 87 ? 7.922 -32.562 -20.297 1 97.19 87 ASP A C 1
ATOM 598 O O . ASP A 1 87 ? 7.551 -31.438 -20.625 1 97.19 87 ASP A O 1
ATOM 602 N N . PRO A 1 88 ? 8.75 -33.219 -21.062 1 95.75 88 PRO A N 1
ATOM 603 C CA . PRO A 1 88 ? 9.312 -32.625 -22.281 1 95.75 88 PRO A CA 1
ATOM 604 C C . PRO A 1 88 ? 8.242 -32.281 -23.297 1 95.75 88 PRO A C 1
ATOM 606 O O . PRO A 1 88 ? 8.492 -31.438 -24.188 1 95.75 88 PRO A O 1
ATOM 609 N N . ALA A 1 89 ? 7.035 -32.844 -23.188 1 96.19 89 ALA A N 1
ATOM 610 C CA . ALA A 1 89 ? 5.961 -32.562 -24.141 1 96.19 89 ALA A CA 1
ATOM 611 C C . ALA A 1 89 ? 5.266 -31.266 -23.797 1 96.19 89 ALA A C 1
ATOM 613 O O . ALA A 1 89 ? 4.508 -30.719 -24.609 1 96.19 89 ALA A O 1
ATOM 614 N N . VAL A 1 90 ? 5.484 -30.797 -22.609 1 97.62 90 VAL A N 1
ATOM 615 C CA . VAL A 1 90 ? 4.844 -29.562 -22.188 1 97.62 90 VAL A CA 1
ATOM 616 C C . VAL A 1 90 ? 5.707 -28.375 -22.594 1 97.62 90 VAL A C 1
ATOM 618 O O . VAL A 1 90 ? 6.887 -28.297 -22.25 1 97.62 90 VAL A O 1
ATOM 621 N N . ALA A 1 91 ? 5.125 -27.453 -23.344 1 97.25 91 ALA A N 1
ATOM 622 C CA . ALA A 1 91 ? 5.836 -26.266 -23.812 1 97.25 91 ALA A CA 1
ATOM 623 C C . ALA A 1 91 ? 5.688 -25.109 -22.828 1 97.25 91 ALA A C 1
ATOM 625 O O . ALA A 1 91 ? 6.543 -24.234 -22.766 1 97.25 91 ALA A O 1
ATOM 626 N N . GLY A 1 92 ? 4.621 -25.109 -22.094 1 98.12 92 GLY A N 1
ATOM 627 C CA . GLY A 1 92 ? 4.316 -24.078 -21.109 1 98.12 92 GLY A CA 1
ATOM 628 C C . GLY A 1 92 ? 3.094 -24.391 -20.281 1 98.12 92 GLY A C 1
ATOM 629 O O . GLY A 1 92 ? 2.34 -25.312 -20.594 1 98.12 92 GLY A O 1
ATOM 630 N N . VAL A 1 93 ? 2.951 -23.719 -19.219 1 98.81 93 VAL A N 1
ATOM 631 C CA . VAL A 1 93 ? 1.827 -23.875 -18.297 1 98.81 93 VAL A CA 1
ATOM 632 C C . VAL A 1 93 ? 1.082 -22.547 -18.172 1 98.81 93 VAL A C 1
ATOM 634 O O . VAL A 1 93 ? 1.704 -21.484 -18.062 1 98.81 93 VAL A O 1
ATOM 637 N N . VAL A 1 94 ? -0.208 -22.562 -18.25 1 98.94 94 VAL A N 1
ATOM 638 C CA . VAL A 1 94 ? -1.072 -21.406 -17.984 1 98.94 94 VAL A CA 1
ATOM 639 C C . VAL A 1 94 ? -1.896 -21.672 -16.719 1 98.94 94 VAL A C 1
ATOM 641 O O . VAL A 1 94 ? -2.414 -22.766 -16.531 1 98.94 94 VAL A O 1
ATOM 644 N N . ILE A 1 95 ? -1.961 -20.703 -15.852 1 98.94 95 ILE A N 1
ATOM 645 C CA . ILE A 1 95 ? -2.764 -20.812 -14.633 1 98.94 95 ILE A CA 1
ATOM 646 C C . ILE A 1 95 ? -3.85 -19.734 -14.641 1 98.94 95 ILE A C 1
ATOM 648 O O . ILE A 1 95 ? -3.551 -18.547 -14.68 1 98.94 95 ILE A O 1
ATOM 652 N N . THR A 1 96 ? -5.113 -20.156 -14.68 1 98.69 96 THR A N 1
ATOM 653 C CA . THR A 1 96 ? -6.195 -19.203 -14.414 1 98.69 96 THR A CA 1
ATOM 654 C C . THR A 1 96 ? -6.359 -18.984 -12.922 1 98.69 96 THR A C 1
ATOM 656 O O . THR A 1 96 ? -6.555 -19.922 -12.156 1 98.69 96 THR A O 1
ATOM 659 N N . HIS A 1 97 ? -6.262 -17.812 -12.492 1 98.5 97 HIS A N 1
ATOM 660 C CA . HIS A 1 97 ? -6.207 -17.406 -11.086 1 98.5 97 HIS A CA 1
ATOM 661 C C . HIS A 1 97 ? -7.164 -16.266 -10.797 1 98.5 97 HIS A C 1
ATOM 663 O O . HIS A 1 97 ? -7.637 -15.594 -11.727 1 98.5 97 HIS A O 1
ATOM 669 N N . GLY A 1 98 ? -7.582 -16.094 -9.57 1 98.06 98 GLY A N 1
ATOM 670 C CA . GLY A 1 98 ? -8.227 -14.852 -9.18 1 98.06 98 GLY A CA 1
ATOM 671 C C . GLY A 1 98 ? -7.254 -13.695 -9.016 1 98.06 98 GLY A C 1
ATOM 672 O O . GLY A 1 98 ? -6.051 -13.914 -8.836 1 98.06 98 GLY A O 1
ATOM 673 N N . THR A 1 99 ? -7.777 -12.477 -9.031 1 98.19 99 THR A N 1
ATOM 674 C CA . THR A 1 99 ? -6.918 -11.305 -9.094 1 98.19 99 THR A CA 1
ATOM 675 C C . THR A 1 99 ? -6.398 -10.945 -7.703 1 98.19 99 THR A C 1
ATOM 677 O O . THR A 1 99 ? -5.324 -10.352 -7.57 1 98.19 99 THR A O 1
ATOM 680 N N . ASP A 1 100 ? -7.004 -11.305 -6.613 1 98 100 ASP A N 1
ATOM 681 C CA . ASP A 1 100 ? -6.785 -10.75 -5.281 1 98 100 ASP A CA 1
ATOM 682 C C . ASP A 1 100 ? -5.402 -11.125 -4.746 1 98 100 ASP A C 1
ATOM 684 O O . ASP A 1 100 ? -4.758 -10.336 -4.062 1 98 100 ASP A O 1
ATOM 688 N N . THR A 1 101 ? -4.941 -12.383 -4.984 1 98.62 101 THR A N 1
ATOM 689 C CA . THR A 1 101 ? -3.676 -12.844 -4.422 1 98.62 101 THR A CA 1
ATOM 690 C C . THR A 1 101 ? -2.742 -13.328 -5.527 1 98.62 101 THR A C 1
ATOM 692 O O . THR A 1 101 ? -1.805 -14.086 -5.266 1 98.62 101 THR A O 1
ATOM 695 N N . LEU A 1 102 ? -3.033 -12.953 -6.785 1 98.81 102 LEU A N 1
ATOM 696 C CA . LEU A 1 102 ? -2.264 -13.406 -7.941 1 98.81 102 LEU A CA 1
ATOM 697 C C . LEU A 1 102 ? -0.797 -13.008 -7.805 1 98.81 102 LEU A C 1
ATOM 699 O O . LEU A 1 102 ? 0.096 -13.797 -8.109 1 98.81 102 LEU A O 1
ATOM 703 N N . GLU A 1 103 ? -0.526 -11.766 -7.336 1 98.81 103 GLU A N 1
ATOM 704 C CA . GLU A 1 103 ? 0.851 -11.289 -7.234 1 98.81 103 GLU A CA 1
ATOM 705 C C . GLU A 1 103 ? 1.655 -12.133 -6.25 1 98.81 103 GLU A C 1
ATOM 707 O O . GLU A 1 103 ? 2.844 -12.383 -6.465 1 98.81 103 GLU A O 1
ATOM 712 N N . GLU A 1 104 ? 1.038 -12.578 -5.156 1 98.88 104 GLU A N 1
ATOM 713 C CA . GLU A 1 104 ? 1.7 -13.43 -4.176 1 98.88 104 GLU A CA 1
ATOM 714 C C . GLU A 1 104 ? 1.986 -14.812 -4.754 1 98.88 104 GLU A C 1
ATOM 716 O O . GLU A 1 104 ? 3.08 -15.352 -4.574 1 98.88 104 GLU A O 1
ATOM 721 N N . THR A 1 105 ? 0.995 -15.391 -5.473 1 98.94 105 THR A N 1
ATOM 722 C CA . THR A 1 105 ? 1.156 -16.703 -6.094 1 98.94 105 THR A CA 1
ATOM 723 C C . THR A 1 105 ? 2.254 -16.656 -7.156 1 98.94 105 THR A C 1
ATOM 725 O O . THR A 1 105 ? 3.1 -17.562 -7.211 1 98.94 105 THR A O 1
ATOM 728 N N . ALA A 1 106 ? 2.244 -15.625 -7.992 1 98.94 106 ALA A N 1
ATOM 729 C CA . ALA A 1 106 ? 3.254 -15.484 -9.039 1 98.94 106 ALA A CA 1
ATOM 730 C C . ALA A 1 106 ? 4.66 -15.438 -8.445 1 98.94 106 ALA A C 1
ATOM 732 O O . ALA A 1 106 ? 5.57 -16.109 -8.938 1 98.94 106 ALA A O 1
ATOM 733 N N . TRP A 1 107 ? 4.836 -14.68 -7.387 1 98.81 107 TRP A N 1
ATOM 734 C CA . TRP A 1 107 ? 6.145 -14.539 -6.758 1 98.81 107 TRP A CA 1
ATOM 735 C C . TRP A 1 107 ? 6.582 -15.844 -6.102 1 98.81 107 TRP A C 1
ATOM 737 O O . TRP A 1 107 ? 7.754 -16.219 -6.176 1 98.81 107 TRP A O 1
ATOM 747 N N . LEU A 1 108 ? 5.613 -16.516 -5.445 1 98.88 108 LEU A N 1
ATOM 748 C CA . LEU A 1 108 ? 5.898 -17.828 -4.875 1 98.88 108 LEU A CA 1
ATOM 749 C C . LEU A 1 108 ? 6.438 -18.781 -5.938 1 98.88 108 LEU A C 1
ATOM 751 O O . LEU A 1 108 ? 7.492 -19.391 -5.75 1 98.88 108 LEU A O 1
ATOM 755 N N . LEU A 1 109 ? 5.758 -18.859 -7.062 1 98.88 109 LEU A N 1
ATOM 756 C CA . LEU A 1 109 ? 6.113 -19.797 -8.125 1 98.88 109 LEU A CA 1
ATOM 757 C C . LEU A 1 109 ? 7.449 -19.422 -8.75 1 98.88 109 LEU A C 1
ATOM 759 O O . LEU A 1 109 ? 8.234 -20.297 -9.117 1 98.88 109 LEU A O 1
ATOM 763 N N . HIS A 1 110 ? 7.684 -18.141 -8.891 1 98.75 110 HIS A N 1
ATOM 764 C CA . HIS A 1 110 ? 8.969 -17.672 -9.398 1 98.75 110 HIS A CA 1
ATOM 765 C C . HIS A 1 110 ? 10.117 -18.219 -8.562 1 98.75 110 HIS A C 1
ATOM 767 O O . HIS A 1 110 ? 11.164 -18.578 -9.102 1 98.75 110 HIS A O 1
ATOM 773 N N . ASN A 1 111 ? 9.938 -18.281 -7.262 1 98.69 111 ASN A N 1
ATOM 774 C CA . ASN A 1 111 ? 10.992 -18.672 -6.34 1 98.69 111 ASN A CA 1
ATOM 775 C C . ASN A 1 111 ? 11.141 -20.188 -6.285 1 98.69 111 ASN A C 1
ATOM 777 O O . ASN A 1 111 ? 12.148 -20.703 -5.789 1 98.69 111 ASN A O 1
ATOM 781 N N . LEU A 1 112 ? 10.172 -20.906 -6.797 1 98.69 112 LEU A N 1
ATOM 782 C CA . LEU A 1 112 ? 10.141 -22.344 -6.57 1 98.69 112 LEU A CA 1
ATOM 783 C C . LEU A 1 112 ? 10.398 -23.109 -7.867 1 98.69 112 LEU A C 1
ATOM 785 O O . LEU A 1 112 ? 10.922 -24.219 -7.844 1 98.69 112 LEU A O 1
ATOM 789 N N . LEU A 1 113 ? 10.008 -22.547 -9.039 1 98.75 113 LEU A N 1
ATOM 790 C CA . LEU A 1 113 ? 9.945 -23.328 -10.266 1 98.75 113 LEU A CA 1
ATOM 791 C C . LEU A 1 113 ? 11.109 -23 -11.195 1 98.75 113 LEU A C 1
ATOM 793 O O . LEU A 1 113 ? 11.484 -21.828 -11.328 1 98.75 113 LEU A O 1
ATOM 797 N N . ASP A 1 114 ? 11.68 -23.984 -11.781 1 98.12 114 ASP A N 1
ATOM 798 C CA . ASP A 1 114 ? 12.641 -23.766 -12.852 1 98.12 114 ASP A CA 1
ATOM 799 C C . ASP A 1 114 ? 11.938 -23.406 -14.156 1 98.12 114 ASP A C 1
ATOM 801 O O . ASP A 1 114 ? 11.453 -24.281 -14.875 1 98.12 114 ASP A O 1
ATOM 805 N N . THR A 1 115 ? 11.93 -22.125 -14.477 1 98.12 115 THR A N 1
ATOM 806 C CA . THR A 1 115 ? 11.273 -21.641 -15.68 1 98.12 115 THR A CA 1
ATOM 807 C C . THR A 1 115 ? 12.297 -21.062 -16.656 1 98.12 115 THR A C 1
ATOM 809 O O . THR A 1 115 ? 12 -20.125 -17.391 1 98.12 115 THR A O 1
ATOM 812 N N . THR A 1 116 ? 13.523 -21.547 -16.641 1 97.06 116 THR A N 1
ATOM 813 C CA . THR A 1 116 ? 14.594 -21.078 -17.516 1 97.06 116 THR A CA 1
ATOM 814 C C . THR A 1 116 ? 14.336 -21.484 -18.953 1 97.06 116 THR A C 1
ATOM 816 O O . THR A 1 116 ? 14.789 -20.812 -19.891 1 97.06 116 THR A O 1
ATOM 819 N N . ALA A 1 117 ? 13.547 -22.609 -19.156 1 95.69 117 ALA A N 1
ATOM 820 C CA . ALA A 1 117 ? 13.352 -23.125 -20.5 1 95.69 117 ALA A CA 1
ATOM 821 C C . ALA A 1 117 ? 11.906 -22.953 -20.953 1 95.69 117 ALA A C 1
ATOM 823 O O . ALA A 1 117 ? 11.633 -22.844 -22.156 1 95.69 117 ALA A O 1
ATOM 824 N N . LYS A 1 118 ? 10.992 -23.016 -20.016 1 96.88 118 LYS A N 1
ATOM 825 C CA . LYS A 1 118 ? 9.562 -22.969 -20.281 1 96.88 118 LYS A CA 1
ATOM 826 C C . LYS A 1 118 ? 8.859 -21.969 -19.375 1 96.88 118 LYS A C 1
ATOM 828 O O . LYS A 1 118 ? 9.195 -21.844 -18.188 1 96.88 118 LYS A O 1
ATOM 833 N N . PRO A 1 119 ? 7.863 -21.312 -19.891 1 98.38 119 PRO A N 1
ATOM 834 C CA . PRO A 1 119 ? 7.18 -20.312 -19.078 1 98.38 119 PRO A CA 1
ATOM 835 C C . PRO A 1 119 ? 6.027 -20.891 -18.266 1 98.38 119 PRO A C 1
ATOM 837 O O . PRO A 1 119 ? 5.473 -21.938 -18.625 1 98.38 119 PRO A O 1
ATOM 840 N N . VAL A 1 120 ? 5.703 -20.297 -17.203 1 98.88 120 VAL A N 1
ATOM 841 C CA . VAL A 1 120 ? 4.434 -20.359 -16.5 1 98.88 120 VAL A CA 1
ATOM 842 C C . VAL A 1 120 ? 3.715 -19.016 -16.578 1 98.88 120 VAL A C 1
ATOM 844 O O . VAL A 1 120 ? 4.254 -17.984 -16.172 1 98.88 120 VAL A O 1
ATOM 847 N N . VAL A 1 121 ? 2.529 -18.969 -17.109 1 98.94 121 VAL A N 1
ATOM 848 C CA . VAL A 1 121 ? 1.81 -17.734 -17.344 1 98.94 121 VAL A CA 1
ATOM 849 C C . VAL A 1 121 ? 0.517 -17.719 -16.531 1 98.94 121 VAL A C 1
ATOM 851 O O . VAL A 1 121 ? -0.37 -18.547 -16.75 1 98.94 121 VAL A O 1
ATOM 854 N N . LEU A 1 122 ? 0.425 -16.828 -15.586 1 98.94 122 LEU A N 1
ATOM 855 C CA . LEU A 1 122 ? -0.835 -16.609 -14.883 1 98.94 122 LEU A CA 1
ATOM 856 C C . LEU A 1 122 ? -1.729 -15.641 -15.656 1 98.94 122 LEU A C 1
ATOM 858 O O . LEU A 1 122 ? -1.237 -14.727 -16.312 1 98.94 122 LEU A O 1
ATOM 862 N N . THR A 1 123 ? -2.99 -15.852 -15.586 1 98.81 123 THR A N 1
ATOM 863 C CA . THR A 1 123 ? -3.984 -14.938 -16.125 1 98.81 123 THR A CA 1
ATOM 864 C C . THR A 1 123 ? -5.227 -14.891 -15.242 1 98.81 123 THR A C 1
ATOM 866 O O . THR A 1 123 ? -5.348 -15.672 -14.297 1 98.81 123 THR A O 1
ATOM 869 N N . CYS A 1 124 ? -6.027 -13.961 -15.453 1 98.62 124 CYS A N 1
ATOM 870 C CA . CYS A 1 124 ? -7.172 -13.664 -14.594 1 98.62 124 CYS A CA 1
ATOM 871 C C . CYS A 1 124 ? -8.219 -12.852 -15.344 1 98.62 124 CYS A C 1
ATOM 873 O O . CYS A 1 124 ? -8.094 -12.633 -16.547 1 98.62 124 CYS A O 1
ATOM 875 N N . ALA A 1 125 ? -9.258 -12.555 -14.633 1 98.06 125 ALA A N 1
ATOM 876 C CA . ALA A 1 125 ? -10.289 -11.656 -15.156 1 98.06 125 ALA A CA 1
ATOM 877 C C . ALA A 1 125 ? -10.828 -10.75 -14.055 1 98.06 125 ALA A C 1
ATOM 879 O O . ALA A 1 125 ? -10.805 -11.102 -12.875 1 98.06 125 ALA A O 1
ATOM 880 N N . MET A 1 126 ? -11.281 -9.578 -14.523 1 96.94 126 MET A N 1
ATOM 881 C CA . MET A 1 126 ? -11.914 -8.641 -13.602 1 96.94 126 MET A CA 1
ATOM 882 C C . MET A 1 126 ? -13.438 -8.781 -13.641 1 96.94 126 MET A C 1
ATOM 884 O O . MET A 1 126 ? -14.125 -8.352 -12.719 1 96.94 126 MET A O 1
ATOM 888 N N . ARG A 1 127 ? -13.906 -9.375 -14.656 1 95.81 127 ARG A N 1
ATOM 889 C CA . ARG A 1 127 ? -15.328 -9.648 -14.805 1 95.81 127 ARG A CA 1
ATOM 890 C C . ARG A 1 127 ? -15.602 -11.148 -14.852 1 95.81 127 ARG A C 1
ATOM 892 O O . ARG A 1 127 ? -14.789 -11.914 -15.375 1 95.81 127 ARG A O 1
ATOM 899 N N . PRO A 1 128 ? -16.797 -11.523 -14.258 1 94.06 128 PRO A N 1
ATOM 900 C CA . PRO A 1 128 ? -17.125 -12.953 -14.312 1 94.06 128 PRO A CA 1
ATOM 901 C C . PRO A 1 128 ? -17.406 -13.438 -15.727 1 94.06 128 PRO A C 1
ATOM 903 O O . PRO A 1 128 ? -17.641 -12.633 -16.625 1 94.06 128 PRO A O 1
ATOM 906 N N . ALA A 1 129 ? -17.375 -14.75 -15.875 1 91.62 129 ALA A N 1
ATOM 9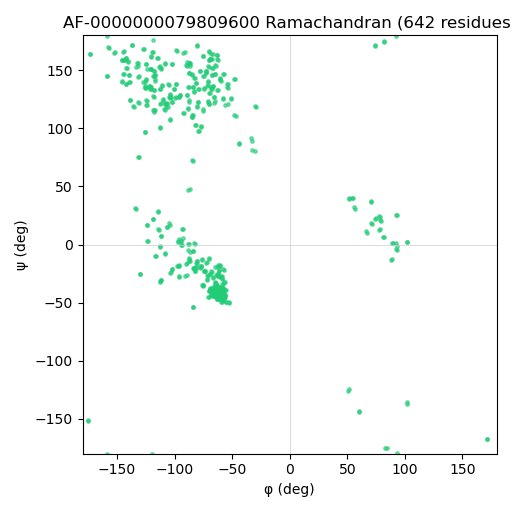07 C CA . ALA A 1 129 ? -17.578 -15.367 -17.188 1 91.62 129 ALA A CA 1
ATOM 908 C C . ALA A 1 129 ? -18.953 -15.039 -17.75 1 91.62 129 ALA A C 1
ATOM 910 O O . ALA A 1 129 ? -19.156 -15.008 -18.969 1 91.62 129 ALA A O 1
ATOM 911 N N . THR A 1 130 ? -19.906 -14.688 -16.891 1 89.38 130 THR A N 1
ATOM 912 C CA . THR A 1 130 ? -21.281 -14.484 -17.312 1 89.38 130 THR A CA 1
ATOM 913 C C . THR A 1 130 ? -21.562 -13 -17.562 1 89.38 130 THR A C 1
ATOM 915 O O . THR A 1 130 ? -22.703 -12.609 -17.828 1 89.38 130 THR A O 1
ATOM 918 N N . ALA A 1 131 ? -20.562 -12.188 -17.422 1 90.56 131 ALA A N 1
ATOM 919 C CA . ALA A 1 131 ? -20.719 -10.766 -17.703 1 90.56 131 ALA A CA 1
ATOM 920 C C . ALA A 1 131 ? -21.078 -10.539 -19.172 1 90.56 131 ALA A C 1
ATOM 922 O O . ALA A 1 131 ? -20.812 -11.391 -20.016 1 90.56 131 ALA A O 1
ATOM 923 N N . LEU A 1 132 ? -21.672 -9.375 -19.516 1 90.06 132 LEU A N 1
ATOM 924 C CA . LEU A 1 132 ? -22 -9.016 -20.891 1 90.06 132 LEU A CA 1
ATOM 925 C C . LEU A 1 132 ? -20.75 -8.938 -21.75 1 90.06 132 LEU A C 1
ATOM 927 O O . LEU A 1 132 ? -20.781 -9.32 -22.922 1 90.06 132 LEU A O 1
ATOM 931 N N . ALA A 1 133 ? -19.719 -8.422 -21.234 1 91.81 133 ALA A N 1
ATOM 932 C CA . ALA A 1 133 ? -18.422 -8.305 -21.906 1 91.81 133 ALA A CA 1
ATOM 933 C C . ALA A 1 133 ? -17.297 -8.797 -21 1 91.81 133 ALA A C 1
ATOM 935 O O . ALA A 1 133 ? -16.516 -7.988 -20.484 1 91.81 133 ALA A O 1
ATOM 936 N N . PRO A 1 134 ? -17.219 -10.07 -20.891 1 94.12 134 PRO A N 1
ATOM 937 C CA . PRO A 1 134 ? -16.172 -10.586 -20.016 1 94.12 134 PRO A CA 1
ATOM 938 C C . PRO A 1 134 ? -14.773 -10.406 -20.609 1 94.12 134 PRO A C 1
ATOM 940 O O . PRO A 1 134 ? -14.586 -10.547 -21.812 1 94.12 134 PRO A O 1
ATOM 943 N N . ASP A 1 135 ? -13.781 -10.047 -19.781 1 96.94 135 ASP A N 1
ATOM 944 C CA . ASP A 1 135 ? -12.398 -9.891 -20.234 1 96.94 135 ASP A CA 1
ATOM 945 C C . ASP A 1 135 ? -11.648 -11.219 -20.172 1 96.94 135 ASP A C 1
ATOM 947 O O . ASP A 1 135 ? -10.594 -11.367 -20.797 1 96.94 135 ASP A O 1
ATOM 951 N N . GLY A 1 136 ? -12.188 -12.258 -19.531 1 97.12 136 GLY A N 1
ATOM 952 C CA . GLY A 1 136 ? -11.562 -13.539 -19.281 1 97.12 136 GLY A CA 1
ATOM 953 C C . GLY A 1 136 ? -11.148 -14.266 -20.547 1 97.12 136 GLY A C 1
ATOM 954 O O . GLY A 1 136 ? -10.008 -14.711 -20.672 1 97.12 136 GLY A O 1
ATOM 955 N N . PRO A 1 137 ? -12.094 -14.375 -21.531 1 96.75 137 PRO A N 1
ATOM 956 C CA . PRO A 1 137 ? -11.773 -15.117 -22.75 1 96.75 137 PRO A CA 1
ATOM 957 C C . PRO A 1 137 ? -10.555 -14.57 -23.484 1 96.75 137 PRO A C 1
ATOM 959 O O . PRO A 1 137 ? -9.656 -15.336 -23.844 1 96.75 137 PRO A O 1
ATOM 962 N N . GLN A 1 138 ? -10.469 -13.297 -23.688 1 97.12 138 GLN A N 1
ATOM 963 C CA . GLN A 1 138 ? -9.312 -12.711 -24.359 1 97.12 138 GLN A CA 1
ATOM 964 C C . GLN A 1 138 ? -8.047 -12.875 -23.516 1 97.12 138 GLN A C 1
ATOM 966 O O . GLN A 1 138 ? -6.969 -13.141 -24.047 1 97.12 138 GLN A O 1
ATOM 971 N N . ASN A 1 139 ? -8.125 -12.633 -22.203 1 98.44 139 ASN A N 1
ATOM 972 C CA . ASN A 1 139 ? -6.973 -12.828 -21.344 1 98.44 139 ASN A CA 1
ATOM 973 C C . ASN A 1 139 ? -6.43 -14.25 -21.438 1 98.44 139 ASN A C 1
ATOM 975 O O . ASN A 1 139 ? -5.215 -14.453 -21.5 1 98.44 139 ASN A O 1
ATOM 979 N N . LEU A 1 140 ? -7.344 -15.219 -21.422 1 98.38 140 LEU A N 1
ATOM 980 C CA . LEU A 1 140 ? -6.949 -16.609 -21.531 1 98.38 140 LEU A CA 1
ATOM 981 C C . LEU A 1 140 ? -6.285 -16.891 -22.875 1 98.38 140 LEU A C 1
ATOM 983 O O . LEU A 1 140 ? -5.262 -17.578 -22.938 1 98.38 140 LEU A O 1
ATOM 987 N N . LEU A 1 141 ? -6.855 -16.359 -23.938 1 98.19 141 LEU A N 1
ATOM 988 C CA . LEU A 1 141 ? -6.262 -16.516 -25.266 1 98.19 141 LEU A CA 1
ATOM 989 C C . LEU A 1 141 ? -4.852 -15.93 -25.297 1 98.19 141 LEU A C 1
ATOM 991 O O . LEU A 1 141 ? -3.926 -16.562 -25.812 1 98.19 141 LEU A O 1
ATOM 995 N N . ASP A 1 142 ? -4.691 -14.781 -24.75 1 98.5 142 ASP A N 1
ATOM 996 C CA . ASP A 1 142 ? -3.391 -14.125 -24.688 1 98.5 142 ASP A CA 1
ATOM 997 C C . ASP A 1 142 ? -2.396 -14.953 -23.875 1 98.5 142 ASP A C 1
ATOM 999 O O . ASP A 1 142 ? -1.236 -15.102 -24.266 1 98.5 142 ASP A O 1
ATOM 1003 N N . ALA A 1 143 ? -2.85 -15.461 -22.781 1 98.75 143 ALA A N 1
ATOM 1004 C CA . ALA A 1 143 ? -1.979 -16.234 -21.906 1 98.75 143 ALA A CA 1
ATOM 1005 C C . ALA A 1 143 ? -1.484 -17.5 -22.609 1 98.75 143 ALA A C 1
ATOM 1007 O O . ALA A 1 143 ? -0.307 -17.859 -22.5 1 98.75 143 ALA A O 1
ATOM 1008 N N . VAL A 1 144 ? -2.354 -18.172 -23.297 1 98.5 144 VAL A N 1
ATOM 1009 C CA . VAL A 1 144 ? -1.983 -19.375 -24.016 1 98.5 144 VAL A CA 1
ATOM 1010 C C . VAL A 1 144 ? -1.012 -19.031 -25.141 1 98.5 144 VAL A C 1
ATOM 1012 O O . VAL A 1 144 ? -0.011 -19.719 -25.344 1 98.5 144 VAL A O 1
ATOM 1015 N N . THR A 1 145 ? -1.312 -17.953 -25.859 1 98.12 145 THR A N 1
ATOM 1016 C CA . THR A 1 145 ? -0.423 -17.484 -26.906 1 98.12 145 THR A CA 1
ATOM 1017 C C . THR A 1 145 ? 0.971 -17.203 -26.359 1 98.12 145 THR A C 1
ATOM 1019 O O . THR A 1 145 ? 1.973 -17.609 -26.953 1 98.12 145 THR A O 1
ATOM 1022 N N . LEU A 1 146 ? 1.015 -16.594 -25.234 1 98.5 146 LEU A N 1
ATOM 1023 C CA . LEU A 1 146 ? 2.285 -16.266 -24.594 1 98.5 146 LEU A CA 1
ATOM 1024 C C . LEU A 1 146 ? 3.014 -17.531 -24.156 1 98.5 146 LEU A C 1
ATOM 1026 O O . LEU A 1 146 ? 4.223 -17.656 -24.344 1 98.5 146 LEU A O 1
ATOM 1030 N N . ALA A 1 147 ? 2.293 -18.422 -23.578 1 98.38 147 ALA A N 1
ATOM 1031 C CA . ALA A 1 147 ? 2.879 -19.672 -23.094 1 98.38 147 ALA A CA 1
ATOM 1032 C C . ALA A 1 147 ? 3.465 -20.484 -24.25 1 98.38 147 ALA A C 1
ATOM 1034 O O . ALA A 1 147 ? 4.406 -21.266 -24.062 1 98.38 147 ALA A O 1
ATOM 1035 N N . ALA A 1 148 ? 2.938 -20.297 -25.422 1 97 148 ALA A N 1
ATOM 1036 C CA . ALA A 1 148 ? 3.375 -21.047 -26.594 1 97 148 ALA A CA 1
ATOM 1037 C C . ALA A 1 148 ? 4.551 -20.359 -27.281 1 97 148 ALA A C 1
ATOM 1039 O O . ALA A 1 148 ? 5.188 -20.938 -28.156 1 97 148 ALA A O 1
ATOM 1040 N N . ASP A 1 149 ? 4.805 -19.141 -26.953 1 96.12 149 ASP A N 1
ATOM 1041 C CA . ASP A 1 149 ? 5.91 -18.406 -27.547 1 96.12 149 ASP A CA 1
ATOM 1042 C C . ASP A 1 149 ? 7.258 -19.016 -27.172 1 96.12 149 ASP A C 1
ATOM 1044 O O . ASP A 1 149 ? 7.562 -19.141 -25.984 1 96.12 149 ASP A O 1
ATOM 1048 N N . PRO A 1 150 ? 8.062 -19.391 -28.109 1 93.94 150 PRO A N 1
ATOM 1049 C CA . PRO A 1 150 ? 9.312 -20.094 -27.812 1 93.94 150 PRO A CA 1
ATOM 1050 C C . PRO A 1 150 ? 10.305 -19.234 -27.031 1 93.94 150 PRO A C 1
ATOM 1052 O O . PRO A 1 150 ? 11.234 -19.75 -26.406 1 93.94 150 PRO A O 1
ATOM 1055 N N . SER A 1 151 ? 10.117 -17.953 -27.062 1 95.75 151 SER A N 1
ATOM 1056 C CA . SER A 1 151 ? 11.062 -17.078 -26.375 1 95.75 151 SER A CA 1
ATOM 1057 C C . SER A 1 151 ? 10.648 -16.844 -24.922 1 95.75 151 SER A C 1
ATOM 1059 O O . SER A 1 151 ? 11.438 -16.359 -24.125 1 95.75 151 SER A O 1
ATOM 1061 N N . ALA A 1 152 ? 9.43 -17.141 -24.594 1 96.94 152 ALA A N 1
ATOM 1062 C CA . ALA A 1 152 ? 8.898 -16.828 -23.266 1 96.94 152 ALA A CA 1
ATOM 1063 C C . ALA A 1 152 ? 9.539 -17.703 -22.188 1 96.94 152 ALA A C 1
ATOM 1065 O O . ALA A 1 152 ? 9.68 -18.906 -22.375 1 96.94 152 ALA A O 1
ATOM 1066 N N . ARG A 1 153 ? 9.977 -17.109 -21.188 1 97 153 ARG A N 1
ATOM 1067 C CA . ARG A 1 153 ? 10.547 -17.75 -20.016 1 97 153 ARG A CA 1
ATOM 1068 C C . ARG A 1 153 ? 10.109 -17.047 -18.734 1 97 153 ARG A C 1
ATOM 1070 O O . ARG A 1 153 ? 9.711 -15.875 -18.766 1 97 153 ARG A O 1
ATOM 1077 N N . GLY A 1 154 ? 10.188 -17.859 -17.609 1 98.12 154 GLY A N 1
ATOM 1078 C CA . GLY A 1 154 ? 9.906 -17.266 -16.312 1 98.12 154 GLY A CA 1
ATOM 1079 C C . GLY A 1 154 ? 8.453 -17.406 -15.898 1 98.12 154 GLY A C 1
ATOM 1080 O O . GLY A 1 154 ? 7.672 -18.094 -16.562 1 98.12 154 GLY A O 1
ATOM 1081 N N . VAL A 1 155 ? 8.148 -16.906 -14.766 1 98.81 155 VAL A N 1
ATOM 1082 C CA . VAL A 1 155 ? 6.773 -16.766 -14.281 1 98.81 155 VAL A CA 1
ATOM 1083 C C . VAL A 1 155 ? 6.223 -15.398 -14.664 1 98.81 155 VAL A C 1
ATOM 1085 O O . VAL A 1 155 ? 6.719 -14.375 -14.203 1 98.81 155 VAL A O 1
ATOM 1088 N N . LEU A 1 156 ? 5.234 -15.43 -15.539 1 98.81 156 LEU A N 1
ATOM 1089 C CA . LEU A 1 156 ? 4.672 -14.234 -16.156 1 98.81 156 LEU A CA 1
ATOM 1090 C C . LEU A 1 156 ? 3.184 -14.109 -15.852 1 98.81 156 LEU A C 1
ATOM 1092 O O . LEU A 1 156 ? 2.566 -15.055 -15.359 1 98.81 156 LEU A O 1
ATOM 1096 N N . MET A 1 157 ? 2.654 -12.953 -16.016 1 98.75 157 MET A N 1
ATOM 1097 C CA . MET A 1 157 ? 1.217 -12.703 -16 1 98.75 157 MET A CA 1
ATOM 1098 C C . MET A 1 157 ? 0.776 -11.977 -17.266 1 98.75 157 MET A C 1
ATOM 1100 O O . MET A 1 157 ? 1.43 -11.031 -17.703 1 98.75 157 MET A O 1
ATOM 1104 N N . ALA A 1 158 ? -0.321 -12.414 -17.828 1 98.75 158 ALA A N 1
ATOM 1105 C CA . ALA A 1 158 ? -0.923 -11.742 -18.969 1 98.75 158 ALA A CA 1
ATOM 1106 C C . ALA A 1 158 ? -2.381 -11.383 -18.688 1 98.75 158 ALA A C 1
ATOM 1108 O O . ALA A 1 158 ? -3.201 -12.258 -18.422 1 98.75 158 ALA A O 1
ATOM 1109 N N . ALA A 1 159 ? -2.699 -10.188 -18.734 1 98.56 159 ALA A N 1
ATOM 1110 C CA . ALA A 1 159 ? -4.062 -9.672 -18.609 1 98.56 159 ALA A CA 1
ATOM 1111 C C . ALA A 1 159 ? -4.172 -8.273 -19.219 1 98.56 159 ALA A C 1
ATOM 1113 O O . ALA A 1 159 ? -3.215 -7.496 -19.172 1 98.56 159 ALA A O 1
ATOM 1114 N N . ALA A 1 160 ? -5.301 -7.992 -19.812 1 98.56 160 ALA A N 1
ATOM 1115 C CA . ALA A 1 160 ? -5.594 -6.688 -20.391 1 98.56 160 ALA A CA 1
ATOM 1116 C C . ALA A 1 160 ? -4.535 -6.293 -21.422 1 98.56 160 ALA A C 1
ATOM 1118 O O . ALA A 1 160 ? -4.152 -5.121 -21.5 1 98.56 160 ALA A O 1
ATOM 1119 N N . GLY A 1 161 ? -3.979 -7.289 -22.062 1 98.56 161 GLY A N 1
ATOM 1120 C CA . GLY A 1 161 ? -3.051 -7.051 -23.156 1 98.56 161 GLY A CA 1
ATOM 1121 C C . GLY A 1 161 ? -1.64 -6.75 -22.688 1 98.56 161 GLY A C 1
ATOM 1122 O O . GLY A 1 161 ? -0.78 -6.379 -23.484 1 98.56 161 GLY A O 1
ATOM 1123 N N . VAL A 1 162 ? -1.33 -6.852 -21.422 1 98.81 162 VAL A N 1
ATOM 1124 C CA . VAL A 1 162 ? -0.02 -6.504 -20.875 1 98.81 162 VAL A CA 1
ATOM 1125 C C . VAL A 1 162 ? 0.637 -7.746 -20.281 1 98.81 162 VAL A C 1
ATOM 1127 O O . VAL A 1 162 ? -0.036 -8.578 -19.672 1 98.81 162 VAL A O 1
ATOM 1130 N N . VAL A 1 163 ? 1.969 -7.922 -20.453 1 98.81 163 VAL A N 1
ATOM 1131 C CA . VAL A 1 163 ? 2.758 -9.008 -19.875 1 98.81 163 VAL A CA 1
ATOM 1132 C C . VAL A 1 163 ? 3.607 -8.484 -18.719 1 98.81 163 VAL A C 1
ATOM 1134 O O . VAL A 1 163 ? 4.441 -7.594 -18.922 1 98.81 163 VAL A O 1
ATOM 1137 N N . HIS A 1 164 ? 3.371 -9 -17.547 1 98.69 164 HIS A N 1
ATOM 1138 C CA . HIS A 1 164 ? 4.113 -8.617 -16.359 1 98.69 164 HIS A CA 1
ATOM 1139 C C . HIS A 1 164 ? 4.988 -9.766 -15.859 1 98.69 164 HIS A C 1
ATOM 1141 O O . HIS A 1 164 ? 4.695 -10.938 -16.125 1 98.69 164 HIS A O 1
ATOM 1147 N N . GLY A 1 165 ? 6.098 -9.43 -15.211 1 98.25 165 GLY A N 1
ATOM 1148 C CA . GLY A 1 165 ? 6.891 -10.406 -14.484 1 98.25 165 GLY A CA 1
ATOM 1149 C C . GLY A 1 165 ? 6.434 -10.594 -13.047 1 98.25 165 GLY A C 1
ATOM 1150 O O . GLY A 1 165 ? 5.84 -9.695 -12.461 1 98.25 165 GLY A O 1
ATOM 1151 N N . ALA A 1 166 ? 6.734 -11.719 -12.492 1 98.44 166 ALA A N 1
ATOM 1152 C CA . ALA A 1 166 ? 6.293 -12.109 -11.156 1 98.44 166 ALA A CA 1
ATOM 1153 C C . ALA A 1 166 ? 6.801 -11.125 -10.109 1 98.44 166 ALA A C 1
ATOM 1155 O O . ALA A 1 166 ? 6.094 -10.812 -9.148 1 98.44 166 ALA A O 1
ATOM 1156 N N . ARG A 1 167 ? 7.977 -10.641 -10.281 1 97.06 167 ARG A N 1
ATOM 1157 C CA . ARG A 1 167 ? 8.617 -9.828 -9.258 1 97.06 167 ARG A CA 1
ATOM 1158 C C . ARG A 1 167 ? 7.926 -8.469 -9.125 1 97.06 167 ARG A C 1
ATOM 1160 O O . ARG A 1 167 ? 7.723 -7.98 -8.008 1 97.06 167 ARG A O 1
ATOM 1167 N N . GLU A 1 168 ? 7.5 -7.922 -10.289 1 97.19 168 GLU A N 1
ATOM 1168 C CA . GLU A 1 168 ? 7.086 -6.523 -10.273 1 97.19 168 GLU A CA 1
ATOM 1169 C C . GLU A 1 168 ? 5.566 -6.398 -10.266 1 97.19 168 GLU A C 1
ATOM 1171 O O . GLU A 1 168 ? 5.027 -5.352 -9.898 1 97.19 168 GLU A O 1
ATOM 1176 N N . VAL A 1 169 ? 4.824 -7.375 -10.672 1 98.44 169 VAL A N 1
ATOM 1177 C CA . VAL A 1 169 ? 3.385 -7.262 -10.898 1 98.44 169 VAL A CA 1
ATOM 1178 C C . VAL A 1 169 ? 2.67 -7.051 -9.57 1 98.44 169 VAL A C 1
ATOM 1180 O O . VAL A 1 169 ? 3.025 -7.668 -8.562 1 98.44 169 VAL A O 1
ATOM 1183 N N . SER A 1 170 ? 1.755 -6.156 -9.516 1 98.25 170 SER A N 1
ATOM 1184 C CA . SER A 1 170 ? 0.883 -5.902 -8.375 1 98.25 170 SER A CA 1
ATOM 1185 C C . SER A 1 170 ? -0.508 -5.473 -8.82 1 98.25 170 SER A C 1
ATOM 1187 O O . SER A 1 170 ? -0.65 -4.75 -9.812 1 98.25 170 SER A O 1
ATOM 1189 N N . LYS A 1 171 ? -1.521 -5.98 -8.117 1 98.19 171 LYS A N 1
ATOM 1190 C CA . LYS A 1 171 ? -2.854 -5.438 -8.359 1 98.19 171 LYS A CA 1
ATOM 1191 C C . LYS A 1 171 ? -2.975 -4.016 -7.816 1 98.19 171 LYS A C 1
ATOM 1193 O O . LYS A 1 171 ? -2.789 -3.785 -6.617 1 98.19 171 LYS A O 1
ATOM 1198 N N . VAL A 1 172 ? -3.346 -3.059 -8.711 1 97.5 172 VAL A N 1
ATOM 1199 C CA . VAL A 1 172 ? -3.26 -1.664 -8.281 1 97.5 172 VAL A CA 1
ATOM 1200 C C . VAL A 1 172 ? -4.652 -1.039 -8.273 1 97.5 172 VAL A C 1
ATOM 1202 O O . VAL A 1 172 ? -4.832 0.082 -7.797 1 97.5 172 VAL A O 1
ATOM 1205 N N . HIS A 1 173 ? -5.637 -1.729 -8.828 1 97.62 173 HIS A N 1
ATOM 1206 C CA . HIS A 1 173 ? -6.984 -1.176 -8.914 1 97.62 173 HIS A CA 1
ATOM 1207 C C . HIS A 1 173 ? -8.039 -2.25 -8.672 1 97.62 173 HIS A C 1
ATOM 1209 O O . HIS A 1 173 ? -7.961 -3.34 -9.242 1 97.62 173 HIS A O 1
ATOM 1215 N N . PRO A 1 174 ? -9.055 -1.95 -7.945 1 95.69 174 PRO A N 1
ATOM 1216 C CA . PRO A 1 174 ? -10.039 -2.971 -7.582 1 95.69 174 PRO A CA 1
ATOM 1217 C C . PRO A 1 174 ? -11.055 -3.232 -8.688 1 95.69 174 PRO A C 1
ATOM 1219 O O . PRO A 1 174 ? -11.688 -4.293 -8.719 1 95.69 174 PRO A O 1
ATOM 1222 N N . LEU A 1 175 ? -11.227 -2.291 -9.648 1 94.81 175 LEU A N 1
ATOM 1223 C CA . LEU A 1 175 ? -12.414 -2.389 -10.484 1 94.81 175 LEU A CA 1
ATOM 1224 C C . LEU A 1 175 ? -12.047 -2.289 -11.961 1 94.81 175 LEU A C 1
ATOM 1226 O O . LEU A 1 175 ? -12.781 -2.793 -12.82 1 94.81 175 LEU A O 1
ATOM 1230 N N . ARG A 1 176 ? -10.93 -1.655 -12.336 1 96.25 176 ARG A N 1
ATOM 1231 C CA . ARG A 1 176 ? -10.547 -1.477 -13.734 1 96.25 176 ARG A CA 1
ATOM 1232 C C . ARG A 1 176 ? -10.125 -2.801 -14.359 1 96.25 176 ARG A C 1
ATOM 1234 O O . ARG A 1 176 ? -9.602 -3.682 -13.672 1 96.25 176 ARG A O 1
ATOM 1241 N N . LEU A 1 177 ? -10.297 -2.891 -15.664 1 96.94 177 LEU A N 1
ATOM 1242 C CA . LEU A 1 177 ? -9.867 -4.094 -16.359 1 96.94 177 LEU A CA 1
ATOM 1243 C C . LEU A 1 177 ? -8.344 -4.191 -16.391 1 96.94 177 LEU A C 1
ATOM 1245 O O . LEU A 1 177 ? -7.785 -5.289 -16.297 1 96.94 177 LEU A O 1
ATOM 1249 N N . ASP A 1 178 ? -7.684 -3.039 -16.609 1 97.25 178 ASP A N 1
ATOM 1250 C CA . ASP A 1 178 ? -6.227 -2.992 -16.516 1 97.25 178 ASP A CA 1
ATOM 1251 C C . ASP A 1 178 ? -5.773 -2.795 -15.07 1 97.25 178 ASP A C 1
ATOM 1253 O O . ASP A 1 178 ? -5.141 -1.788 -14.75 1 97.25 178 ASP A O 1
ATOM 1257 N N . ALA A 1 179 ? -5.93 -3.848 -14.258 1 97.88 179 ALA A N 1
ATOM 1258 C CA . ALA A 1 179 ? -5.891 -3.732 -12.805 1 97.88 179 ALA A CA 1
ATOM 1259 C C . ALA A 1 179 ? -4.488 -4.004 -12.273 1 97.88 179 ALA A C 1
ATOM 1261 O O . ALA A 1 179 ? -4.258 -3.957 -11.062 1 97.88 179 ALA A O 1
ATOM 1262 N N . PHE A 1 180 ? -3.506 -4.309 -13.133 1 98.5 180 PHE A N 1
ATOM 1263 C CA . PHE A 1 180 ? -2.166 -4.664 -12.68 1 98.5 180 PHE A CA 1
ATOM 1264 C C . PHE A 1 180 ? -1.129 -3.695 -13.234 1 98.5 180 PHE A C 1
ATOM 1266 O O . PHE A 1 180 ? -1.328 -3.105 -14.297 1 98.5 180 PHE A O 1
ATOM 1273 N N . ASP A 1 181 ? -0.109 -3.559 -12.492 1 97.75 181 ASP A N 1
ATOM 1274 C CA . ASP A 1 181 ? 1.005 -2.688 -12.859 1 97.75 181 ASP A CA 1
ATOM 1275 C C . ASP A 1 181 ? 2.338 -3.281 -12.406 1 97.75 181 ASP A C 1
ATOM 1277 O O . ASP A 1 181 ? 2.369 -4.168 -11.547 1 97.75 181 ASP A O 1
ATOM 1281 N N . SER A 1 182 ? 3.469 -2.834 -13.055 1 97.88 182 SER A N 1
ATOM 1282 C CA . SER A 1 182 ? 4.801 -3.332 -12.727 1 97.88 182 SER A CA 1
ATOM 1283 C C . SER A 1 182 ? 5.707 -2.207 -12.242 1 97.88 182 SER A C 1
ATOM 1285 O O . SER A 1 182 ? 6.934 -2.299 -12.344 1 97.88 182 SER A O 1
ATOM 1287 N N . GLY A 1 183 ? 5.102 -1.129 -11.758 1 94.44 183 GLY A N 1
ATOM 1288 C CA . GLY A 1 183 ? 5.836 -0.038 -11.133 1 94.44 183 GLY A CA 1
ATOM 1289 C C . GLY A 1 183 ? 6.836 0.616 -12.07 1 94.44 183 GLY A C 1
ATOM 1290 O O . GLY A 1 183 ? 6.562 0.795 -13.258 1 94.44 183 GLY A O 1
ATOM 1291 N N . ASP A 1 184 ? 8.047 1.049 -11.508 1 92.94 184 ASP A N 1
ATOM 1292 C CA . ASP A 1 184 ? 9.07 1.806 -12.227 1 92.94 184 ASP A CA 1
ATOM 1293 C C . ASP A 1 184 ? 9.703 0.964 -13.328 1 92.94 184 ASP A C 1
ATOM 1295 O O . ASP A 1 184 ? 10.148 1.501 -14.352 1 92.94 184 ASP A O 1
ATOM 1299 N N . ALA A 1 185 ? 9.68 -0.317 -13.047 1 93.31 185 ALA A N 1
ATOM 1300 C CA . ALA A 1 185 ? 10.32 -1.21 -14.008 1 93.31 185 ALA A CA 1
ATOM 1301 C C . ALA A 1 185 ? 9.5 -1.312 -15.297 1 93.31 185 ALA A C 1
ATOM 1303 O O . ALA A 1 185 ? 10.047 -1.558 -16.375 1 93.31 185 ALA A O 1
ATOM 1304 N N . GLY A 1 186 ? 8.141 -1.083 -15.141 1 95.31 186 GLY A N 1
ATOM 1305 C CA . GLY A 1 186 ? 7.242 -1.264 -16.266 1 95.31 186 GLY A CA 1
ATOM 1306 C C . GLY A 1 186 ? 7 -2.723 -16.609 1 95.31 186 GLY A C 1
ATOM 1307 O O . GLY A 1 186 ? 7.641 -3.611 -16.047 1 95.31 186 GLY A O 1
ATOM 1308 N N . PRO A 1 187 ? 6.062 -2.963 -17.516 1 97.5 187 PRO A N 1
ATOM 1309 C CA . PRO A 1 187 ? 5.781 -4.34 -17.938 1 97.5 187 PRO A CA 1
ATOM 1310 C C . PRO A 1 187 ? 6.902 -4.945 -18.766 1 97.5 187 PRO A C 1
ATOM 1312 O O . PRO A 1 187 ? 7.824 -4.234 -19.188 1 97.5 187 PRO A O 1
ATOM 1315 N N . LEU A 1 188 ? 6.859 -6.219 -18.938 1 98.06 188 LEU A N 1
ATOM 1316 C CA . LEU A 1 188 ? 7.848 -6.922 -19.75 1 98.06 188 LEU A CA 1
ATOM 1317 C C . LEU A 1 188 ? 7.473 -6.859 -21.234 1 98.06 188 LEU A C 1
ATOM 1319 O O . LEU A 1 188 ? 8.312 -7.117 -22.094 1 98.06 188 LEU A O 1
ATOM 1323 N N . GLY A 1 189 ? 6.211 -6.605 -21.578 1 98.31 189 GLY A N 1
ATOM 1324 C CA . GLY A 1 189 ? 5.746 -6.527 -22.953 1 98.31 189 GLY A CA 1
ATOM 1325 C C . GLY A 1 189 ? 4.238 -6.426 -23.062 1 98.31 189 GLY A C 1
ATOM 1326 O O . GLY A 1 189 ? 3.553 -6.129 -22.094 1 98.31 189 GLY A O 1
ATOM 1327 N N . TRP A 1 190 ? 3.75 -6.605 -24.266 1 98.56 190 TRP A N 1
ATOM 1328 C CA . TRP A 1 190 ? 2.328 -6.492 -24.562 1 98.56 190 TRP A CA 1
ATOM 1329 C C . TRP A 1 190 ? 1.894 -7.59 -25.531 1 98.56 190 TRP A C 1
ATOM 1331 O O . TRP A 1 190 ? 2.688 -8.055 -26.359 1 98.56 190 TRP A O 1
ATOM 1341 N N . MET A 1 191 ? 0.698 -8.016 -25.344 1 98.25 191 MET A N 1
ATOM 1342 C CA . MET A 1 191 ? 0.057 -8.883 -26.328 1 98.25 191 MET A CA 1
ATOM 1343 C C . MET A 1 191 ? -0.667 -8.062 -27.391 1 98.25 191 MET A C 1
ATOM 1345 O O . MET A 1 191 ? -1.649 -7.383 -27.094 1 98.25 191 MET A O 1
ATOM 1349 N N . GLU A 1 192 ? -0.223 -8.18 -28.641 1 96 192 GLU A N 1
ATOM 1350 C CA . GLU A 1 192 ? -0.764 -7.395 -29.734 1 96 192 GLU A CA 1
ATOM 1351 C C . GLU A 1 192 ? -0.931 -8.242 -31 1 96 192 GLU A C 1
ATOM 1353 O O . GLU A 1 192 ? 0.028 -8.859 -31.469 1 96 192 GLU A O 1
ATOM 1358 N N . ALA A 1 193 ? -2.16 -8.258 -31.516 1 93.19 193 ALA A N 1
ATOM 1359 C CA . ALA A 1 193 ? -2.463 -8.969 -32.75 1 93.19 193 ALA A CA 1
ATOM 1360 C C . ALA A 1 193 ? -2.031 -10.43 -32.656 1 93.19 193 ALA A C 1
ATOM 1362 O O . ALA A 1 193 ? -1.404 -10.953 -33.594 1 93.19 193 ALA A O 1
ATOM 1363 N N . GLY A 1 194 ? -2.234 -11.008 -31.547 1 93.12 194 GLY A N 1
ATOM 1364 C CA . GLY A 1 194 ? -2.006 -12.438 -31.359 1 93.12 194 GLY A CA 1
ATOM 1365 C C . GLY A 1 194 ? -0.543 -12.789 -31.172 1 93.12 194 GLY A C 1
ATOM 1366 O O . GLY A 1 194 ? -0.137 -13.93 -31.406 1 93.12 194 GLY A O 1
ATOM 1367 N N . ARG A 1 195 ? 0.211 -11.797 -30.781 1 95.12 195 ARG A N 1
ATOM 1368 C CA . ARG A 1 195 ? 1.629 -12.031 -30.531 1 95.12 195 ARG A CA 1
ATOM 1369 C C . ARG A 1 195 ? 2.139 -11.172 -29.391 1 95.12 195 ARG A C 1
ATOM 1371 O O . ARG A 1 195 ? 1.528 -10.156 -29.047 1 95.12 195 ARG A O 1
ATOM 1378 N N . VAL A 1 196 ? 3.295 -11.648 -28.797 1 97.56 196 VAL A N 1
ATOM 1379 C CA . VAL A 1 196 ? 3.926 -10.875 -27.734 1 97.56 196 VAL A CA 1
ATOM 1380 C C . VAL A 1 196 ? 4.926 -9.891 -28.344 1 97.56 196 VAL A C 1
ATOM 1382 O O . VAL A 1 196 ? 5.691 -10.242 -29.234 1 97.56 196 VAL A O 1
ATOM 1385 N N . ARG A 1 197 ? 4.848 -8.688 -28.016 1 97.62 197 ARG A N 1
ATOM 1386 C CA . ARG A 1 197 ? 5.883 -7.68 -28.234 1 97.62 197 ARG A CA 1
ATOM 1387 C C . ARG A 1 197 ? 6.629 -7.363 -26.938 1 97.62 197 ARG A C 1
ATOM 1389 O O . ARG A 1 197 ? 6.082 -6.711 -26.047 1 97.62 197 ARG A O 1
ATOM 1396 N N . TRP A 1 198 ? 7.836 -7.816 -26.844 1 97.44 198 TRP A N 1
ATOM 1397 C CA . TRP A 1 198 ? 8.625 -7.578 -25.641 1 97.44 198 TRP A CA 1
ATOM 1398 C C . TRP A 1 198 ? 9.031 -6.109 -25.547 1 97.44 198 TRP A C 1
ATOM 1400 O O . TRP A 1 198 ? 9.422 -5.496 -26.547 1 97.44 198 TRP A O 1
ATOM 1410 N N . ALA A 1 199 ? 8.938 -5.562 -24.438 1 96.38 199 ALA A N 1
ATOM 1411 C CA . ALA A 1 199 ? 9.164 -4.141 -24.203 1 96.38 199 ALA A CA 1
ATOM 1412 C C . ALA A 1 199 ? 10.57 -3.729 -24.625 1 96.38 199 ALA A C 1
ATOM 1414 O O . ALA A 1 199 ? 10.766 -2.641 -25.172 1 96.38 199 ALA A O 1
ATOM 1415 N N . ARG A 1 200 ? 11.523 -4.578 -24.469 1 93.38 200 ARG A N 1
ATOM 1416 C CA . ARG A 1 200 ? 12.906 -4.238 -24.766 1 93.38 200 ARG A CA 1
ATOM 1417 C C . ARG A 1 200 ? 13.438 -5.047 -25.938 1 93.38 200 ARG A C 1
ATOM 1419 O O . ARG A 1 200 ? 14.648 -5.207 -26.109 1 93.38 200 ARG A O 1
ATOM 1426 N N . GLY A 1 201 ? 12.562 -5.637 -26.594 1 91.69 201 GLY A N 1
ATOM 1427 C CA . GLY A 1 201 ? 12.898 -6.336 -27.828 1 91.69 201 GLY A CA 1
ATOM 1428 C C . GLY A 1 201 ? 13.32 -7.773 -27.609 1 91.69 201 GLY A C 1
ATOM 1429 O O . GLY A 1 201 ? 13.492 -8.531 -28.562 1 91.69 201 GLY A O 1
ATOM 1430 N N . LEU A 1 202 ? 13.578 -8.078 -26.344 1 89.88 202 LEU A N 1
ATOM 1431 C CA . LEU A 1 202 ? 13.961 -9.453 -26.016 1 89.88 202 LEU A CA 1
ATOM 1432 C C . LEU A 1 202 ? 13.164 -9.969 -24.828 1 89.88 202 LEU A C 1
ATOM 1434 O O . LEU A 1 202 ? 12.766 -9.188 -23.953 1 89.88 202 LEU A O 1
ATOM 1438 N N . ALA A 1 203 ? 13.031 -11.312 -24.828 1 91.12 203 ALA A N 1
ATOM 1439 C CA . ALA A 1 203 ? 12.391 -11.969 -23.703 1 91.12 203 ALA A CA 1
ATOM 1440 C C . ALA A 1 203 ? 13.25 -11.844 -22.438 1 91.12 203 ALA A C 1
ATOM 1442 O O . ALA A 1 203 ? 14.477 -11.719 -22.531 1 91.12 203 ALA A O 1
ATOM 1443 N N . PRO A 1 204 ? 12.609 -11.859 -21.281 1 89.12 204 PRO A N 1
ATOM 1444 C CA . PRO A 1 204 ? 13.383 -11.773 -20.047 1 89.12 204 PRO A CA 1
ATOM 1445 C C . PRO A 1 204 ? 14.289 -12.984 -19.828 1 89.12 204 PRO A C 1
ATOM 1447 O O . PRO A 1 204 ? 13.977 -14.086 -20.281 1 89.12 204 PRO A O 1
ATOM 1450 N N . GLN A 1 205 ? 15.414 -12.672 -19.203 1 89.81 205 GLN A N 1
ATOM 1451 C CA . GLN A 1 205 ? 16.297 -13.75 -18.766 1 89.81 205 GLN A CA 1
ATOM 1452 C C . GLN A 1 205 ? 15.914 -14.227 -17.359 1 89.81 205 GLN A C 1
ATOM 1454 O O . GLN A 1 205 ? 15.586 -13.422 -16.484 1 89.81 205 GLN A O 1
ATOM 1459 N N . VAL A 1 206 ? 15.898 -15.547 -17.266 1 93.25 206 VAL A N 1
ATOM 1460 C CA . VAL A 1 206 ? 15.453 -16.141 -16 1 93.25 206 VAL A CA 1
ATOM 1461 C C . VAL A 1 206 ? 16.547 -17.031 -15.43 1 93.25 206 VAL A C 1
ATOM 1463 O O . VAL A 1 206 ? 17.219 -17.766 -16.172 1 93.25 206 VAL A O 1
ATOM 1466 N N . GLU A 1 207 ? 16.766 -16.906 -14.117 1 93.44 207 GLU A N 1
ATOM 1467 C CA . GLU A 1 207 ? 17.719 -17.75 -13.406 1 93.44 207 GLU A CA 1
ATOM 1468 C C . GLU A 1 207 ? 17 -18.906 -12.711 1 93.44 207 GLU A C 1
ATOM 1470 O O . GLU A 1 207 ? 15.773 -18.922 -12.625 1 93.44 207 GLU A O 1
ATOM 1475 N N . GLN A 1 208 ? 17.844 -19.875 -12.281 1 96 208 GLN A N 1
ATOM 1476 C CA . GLN A 1 208 ? 17.297 -20.969 -11.477 1 96 208 GLN A CA 1
ATOM 1477 C C . GLN A 1 208 ? 16.609 -20.438 -10.227 1 96 208 GLN A C 1
ATOM 1479 O O . GLN A 1 208 ? 17.047 -19.438 -9.641 1 96 208 GLN A O 1
ATOM 1484 N N . PRO A 1 209 ? 15.562 -21.156 -9.844 1 96.62 209 PRO A N 1
ATOM 1485 C CA . PRO A 1 209 ? 14.852 -20.672 -8.656 1 96.62 209 PRO A CA 1
ATOM 1486 C C . PRO A 1 209 ? 15.68 -20.781 -7.383 1 96.62 209 PRO A C 1
ATOM 1488 O O . PRO A 1 209 ? 16.422 -21.766 -7.207 1 96.62 209 PRO A O 1
ATOM 1491 N N . ALA A 1 210 ? 15.508 -19.859 -6.488 1 95.25 210 ALA A N 1
ATOM 1492 C CA . ALA A 1 210 ? 16.281 -19.781 -5.25 1 95.25 210 ALA A CA 1
ATOM 1493 C C . ALA A 1 210 ? 15.836 -20.875 -4.27 1 95.25 210 ALA A C 1
ATOM 1495 O O . ALA A 1 210 ? 16.625 -21.328 -3.438 1 95.25 210 ALA A O 1
ATOM 1496 N N . HIS A 1 211 ? 14.578 -21.391 -4.445 1 97.75 211 HIS A N 1
ATOM 1497 C CA . HIS A 1 211 ? 14.023 -22.281 -3.438 1 97.75 211 HIS A CA 1
ATOM 1498 C C . HIS A 1 211 ? 13.383 -23.5 -4.078 1 97.75 211 HIS A C 1
ATOM 1500 O O . HIS A 1 211 ? 12.375 -24.016 -3.578 1 97.75 211 HIS A O 1
ATOM 1506 N N . GLY A 1 212 ? 13.93 -23.922 -5.215 1 97.25 212 GLY A N 1
ATOM 1507 C CA . GLY A 1 212 ? 13.375 -25.031 -5.957 1 97.25 212 GLY A CA 1
ATOM 1508 C C . GLY A 1 212 ? 13.359 -26.328 -5.164 1 97.25 212 GLY A C 1
ATOM 1509 O O . GLY A 1 212 ? 12.477 -27.172 -5.34 1 97.25 212 GLY A O 1
ATOM 1510 N N . ALA A 1 213 ? 14.312 -26.469 -4.219 1 96.38 213 ALA A N 1
ATOM 1511 C CA . ALA A 1 213 ? 14.469 -27.703 -3.443 1 96.38 213 ALA A CA 1
ATOM 1512 C C . ALA A 1 213 ? 13.305 -27.891 -2.471 1 96.38 213 ALA A C 1
ATOM 1514 O O . ALA A 1 213 ? 13.109 -28.969 -1.929 1 96.38 213 ALA A O 1
ATOM 1515 N N . LEU A 1 214 ? 12.477 -26.859 -2.252 1 97.44 214 LEU A N 1
ATOM 1516 C CA . LEU A 1 214 ? 11.391 -26.922 -1.28 1 97.44 214 LEU A CA 1
ATOM 1517 C C . LEU A 1 214 ? 10.156 -27.594 -1.88 1 97.44 214 LEU A C 1
ATOM 1519 O O . LEU A 1 214 ? 9.266 -28.031 -1.148 1 97.44 214 LEU A O 1
ATOM 1523 N N . VAL A 1 215 ? 10.039 -27.656 -3.182 1 97.5 215 VAL A N 1
ATOM 1524 C CA . VAL A 1 215 ? 8.805 -28.062 -3.861 1 97.5 215 VAL A CA 1
ATOM 1525 C C . VAL A 1 215 ? 8.367 -29.438 -3.369 1 97.5 215 VAL A C 1
ATOM 1527 O O . VAL A 1 215 ? 7.211 -29.609 -2.963 1 97.5 215 VAL A O 1
ATOM 1530 N N . PRO A 1 216 ? 9.273 -30.406 -3.217 1 96 216 PRO A N 1
ATOM 1531 C CA . PRO A 1 216 ? 8.82 -31.75 -2.836 1 96 216 PRO A CA 1
ATOM 1532 C C . PRO A 1 216 ? 8.367 -31.828 -1.38 1 96 216 PRO A C 1
ATOM 1534 O O . PRO A 1 216 ? 7.66 -32.75 -1.001 1 96 216 PRO A O 1
ATOM 1537 N N . ILE A 1 217 ? 8.695 -30.859 -0.552 1 95 217 ILE A N 1
ATOM 1538 C CA . ILE A 1 217 ? 8.406 -31.031 0.868 1 95 217 ILE A CA 1
ATOM 1539 C C . ILE A 1 217 ? 7.258 -30.109 1.273 1 95 217 ILE A C 1
ATOM 1541 O O . ILE A 1 217 ? 6.707 -30.234 2.369 1 95 217 ILE A O 1
ATOM 1545 N N . LEU A 1 218 ? 6.789 -29.234 0.426 1 95.5 218 LEU A N 1
ATOM 1546 C CA . LEU A 1 218 ? 5.801 -28.203 0.74 1 95.5 218 LEU A CA 1
ATOM 1547 C C . LEU A 1 218 ? 4.508 -28.828 1.252 1 95.5 218 LEU A C 1
ATOM 1549 O O . LEU A 1 218 ? 3.908 -28.328 2.205 1 95.5 218 LEU A O 1
ATOM 1553 N N . PRO A 1 219 ? 4.078 -29.969 0.642 1 93.25 219 PRO A N 1
ATOM 1554 C CA . PRO A 1 219 ? 2.787 -30.516 1.062 1 93.25 219 PRO A CA 1
ATOM 1555 C C . PRO A 1 219 ? 2.773 -30.922 2.533 1 93.25 219 PRO A C 1
ATOM 1557 O O . PRO A 1 219 ? 1.721 -30.891 3.176 1 93.25 219 PRO A O 1
ATOM 1560 N N . ASP A 1 220 ? 3.92 -31.234 3.09 1 92.62 220 ASP A N 1
ATOM 1561 C CA . ASP A 1 220 ? 3.994 -31.703 4.469 1 92.62 220 ASP A CA 1
ATOM 1562 C C . ASP A 1 220 ? 4.688 -30.672 5.363 1 92.62 220 ASP A C 1
ATOM 1564 O O . ASP A 1 220 ? 4.93 -30.938 6.543 1 92.62 220 ASP A O 1
ATOM 1568 N N . ALA A 1 221 ? 4.945 -29.547 4.797 1 91.25 221 ALA A N 1
ATOM 1569 C CA . ALA A 1 221 ? 5.734 -28.562 5.535 1 91.25 221 ALA A CA 1
ATOM 1570 C C . ALA A 1 221 ? 4.863 -27.781 6.523 1 91.25 221 ALA A C 1
ATOM 1572 O O . ALA A 1 221 ? 3.697 -27.5 6.238 1 91.25 221 ALA A O 1
ATOM 1573 N N . ALA A 1 222 ? 5.395 -27.562 7.668 1 92.75 222 ALA A N 1
ATOM 1574 C CA . ALA A 1 222 ? 4.809 -26.578 8.578 1 92.75 222 ALA A CA 1
ATOM 1575 C C . ALA A 1 222 ? 5.25 -25.156 8.219 1 92.75 222 ALA A C 1
ATOM 1577 O O . ALA A 1 222 ? 6.398 -24.781 8.453 1 92.75 222 ALA A O 1
ATOM 1578 N N . TRP A 1 223 ? 4.367 -24.469 7.602 1 96.44 223 TRP A N 1
ATOM 1579 C CA . TRP A 1 223 ? 4.703 -23.109 7.207 1 96.44 223 TRP A CA 1
ATOM 1580 C C . TRP A 1 223 ? 4.918 -22.219 8.43 1 96.44 223 TRP A C 1
ATOM 1582 O O . TRP A 1 223 ? 4.102 -22.219 9.359 1 96.44 223 TRP A O 1
ATOM 1592 N N . PRO A 1 224 ? 6.062 -21.516 8.516 1 97.69 224 PRO A N 1
ATOM 1593 C CA . PRO A 1 224 ? 6.305 -20.609 9.648 1 97.69 224 PRO A CA 1
ATOM 1594 C C . PRO A 1 224 ? 5.328 -19.438 9.695 1 97.69 224 PRO A C 1
ATOM 1596 O O . PRO A 1 224 ? 4.766 -19.062 8.664 1 97.69 224 PRO A O 1
ATOM 1599 N N . ARG A 1 225 ? 5.113 -18.922 10.859 1 97.94 225 ARG A N 1
ATOM 1600 C CA . ARG A 1 225 ? 4.273 -17.734 10.977 1 97.94 225 ARG A CA 1
ATOM 1601 C C . ARG A 1 225 ? 5.066 -16.484 10.641 1 97.94 225 ARG A C 1
ATOM 1603 O O . ARG A 1 225 ? 6.078 -16.188 11.281 1 97.94 225 ARG A O 1
ATOM 1610 N N . VAL A 1 226 ? 4.676 -15.773 9.656 1 98.69 226 VAL A N 1
ATOM 1611 C CA . VAL A 1 226 ? 5.234 -14.492 9.25 1 98.69 226 VAL A CA 1
ATOM 1612 C C . VAL A 1 226 ? 4.125 -13.438 9.203 1 98.69 226 VAL A C 1
ATOM 1614 O O . VAL A 1 226 ? 3.088 -13.656 8.57 1 98.69 226 VAL A O 1
ATOM 1617 N N . GLU A 1 227 ? 4.289 -12.344 9.93 1 98.5 227 GLU A N 1
ATOM 1618 C CA . GLU A 1 227 ? 3.293 -11.281 9.984 1 98.5 227 GLU A CA 1
ATOM 1619 C C . GLU A 1 227 ? 3.822 -10 9.352 1 98.5 227 GLU A C 1
ATOM 1621 O O . GLU A 1 227 ? 5.035 -9.805 9.258 1 98.5 227 GLU A O 1
ATOM 1626 N N . ILE A 1 228 ? 2.945 -9.188 8.844 1 98.44 228 ILE A N 1
ATOM 1627 C CA . ILE A 1 228 ? 3.271 -7.867 8.312 1 98.44 228 ILE A CA 1
ATOM 1628 C C . ILE A 1 228 ? 2.832 -6.785 9.297 1 98.44 228 ILE A C 1
ATOM 1630 O O . ILE A 1 228 ? 1.694 -6.797 9.773 1 98.44 228 ILE A O 1
ATOM 1634 N N . VAL A 1 229 ? 3.734 -5.926 9.656 1 98 229 VAL A N 1
ATOM 1635 C CA . VAL A 1 229 ? 3.436 -4.777 10.508 1 98 229 VAL A CA 1
ATOM 1636 C C . VAL A 1 229 ? 3.715 -3.482 9.742 1 98 229 VAL A C 1
ATOM 1638 O O . VAL A 1 229 ? 4.559 -3.453 8.844 1 98 229 VAL A O 1
ATOM 1641 N N . LEU A 1 230 ? 2.977 -2.461 10.062 1 97.75 230 LEU A N 1
ATOM 1642 C CA . LEU A 1 230 ? 3.125 -1.187 9.367 1 97.75 230 LEU A CA 1
ATOM 1643 C C . LEU A 1 230 ? 3.717 -0.128 10.289 1 97.75 230 LEU A C 1
ATOM 1645 O O . LEU A 1 230 ? 3.328 -0.03 11.461 1 97.75 230 LEU A O 1
ATOM 1649 N N . SER A 1 231 ? 4.664 0.654 9.758 1 98.19 231 SER A N 1
ATOM 1650 C CA . SER A 1 231 ? 5.059 1.888 10.43 1 98.19 231 SER A CA 1
ATOM 1651 C C . SER A 1 231 ? 4.125 3.037 10.07 1 98.19 231 SER A C 1
ATOM 1653 O O . SER A 1 231 ? 3.707 3.168 8.922 1 98.19 231 SER A O 1
ATOM 1655 N N . HIS A 1 232 ? 3.697 3.801 10.945 1 98.19 232 HIS A N 1
ATOM 1656 C CA . HIS A 1 232 ? 2.797 4.941 10.82 1 98.19 232 HIS A CA 1
ATOM 1657 C C . HIS A 1 232 ? 2.967 5.906 11.992 1 98.19 232 HIS A C 1
ATOM 1659 O O . HIS A 1 232 ? 3.721 5.625 12.93 1 98.19 232 HIS A O 1
ATOM 1665 N N . ALA A 1 233 ? 2.385 7.094 11.93 1 98.38 233 ALA A N 1
ATOM 1666 C CA . ALA A 1 233 ? 2.424 8.023 13.055 1 98.38 233 ALA A CA 1
ATOM 1667 C C . ALA A 1 233 ? 1.973 7.34 14.344 1 98.38 233 ALA A C 1
ATOM 1669 O O . ALA A 1 233 ? 0.944 6.66 14.367 1 98.38 233 ALA A O 1
ATOM 1670 N N . SER A 1 234 ? 2.824 7.418 15.359 1 97.94 234 SER A N 1
ATOM 1671 C CA . SER A 1 234 ? 2.588 6.891 16.703 1 97.94 234 SER A CA 1
ATOM 1672 C C . SER A 1 234 ? 2.633 5.367 16.703 1 97.94 234 SER A C 1
ATOM 1674 O O . SER A 1 234 ? 2.01 4.727 17.562 1 97.94 234 SER A O 1
ATOM 1676 N N . ALA A 1 235 ? 3.246 4.762 15.609 1 96.94 235 ALA A N 1
ATOM 1677 C CA . ALA A 1 235 ? 3.498 3.328 15.711 1 96.94 235 ALA A CA 1
ATOM 1678 C C . ALA A 1 235 ? 4.281 2.998 16.984 1 96.94 235 ALA A C 1
ATOM 1680 O O . ALA A 1 235 ? 5.223 3.707 17.344 1 96.94 235 ALA A O 1
ATOM 1681 N N . ASP A 1 236 ? 3.756 1.961 17.594 1 93.31 236 ASP A N 1
ATOM 1682 C CA . ASP A 1 236 ? 4.48 1.577 18.812 1 93.31 236 ASP A CA 1
ATOM 1683 C C . ASP A 1 236 ? 5.027 0.157 18.688 1 93.31 236 ASP A C 1
ATOM 1685 O O . ASP A 1 236 ? 4.957 -0.456 17.625 1 93.31 236 ASP A O 1
ATOM 1689 N N . GLY A 1 237 ? 5.75 -0.352 19.578 1 95.69 237 GLY A N 1
ATOM 1690 C CA . GLY A 1 237 ? 6.426 -1.64 19.547 1 95.69 237 GLY A CA 1
ATOM 1691 C C . GLY A 1 237 ? 5.602 -2.76 20.156 1 95.69 237 GLY A C 1
ATOM 1692 O O . GLY A 1 237 ? 6.004 -3.924 20.125 1 95.69 237 GLY A O 1
ATOM 1693 N N . ALA A 1 238 ? 4.297 -2.426 20.531 1 97.31 238 ALA A N 1
ATOM 1694 C CA . ALA A 1 238 ? 3.525 -3.406 21.297 1 97.31 238 ALA A CA 1
ATOM 1695 C C . ALA A 1 238 ? 3.133 -4.594 20.422 1 97.31 238 ALA A C 1
ATOM 1697 O O . ALA A 1 238 ? 3.244 -5.746 20.844 1 97.31 238 ALA A O 1
ATOM 1698 N N . LEU A 1 239 ? 2.66 -4.301 19.219 1 97.5 239 LEU A N 1
ATOM 1699 C CA . LEU A 1 239 ? 2.246 -5.375 18.328 1 97.5 239 LEU A CA 1
ATOM 1700 C C . LEU A 1 239 ? 3.395 -6.344 18.078 1 97.5 239 LEU A C 1
ATOM 1702 O O . LEU A 1 239 ? 3.199 -7.562 18.094 1 97.5 239 LEU A O 1
ATOM 1706 N N . VAL A 1 240 ? 4.578 -5.805 17.844 1 98.56 240 VAL A N 1
ATOM 1707 C CA . VAL A 1 240 ? 5.758 -6.633 17.609 1 98.56 240 VAL A CA 1
ATOM 1708 C C . VAL A 1 240 ? 6.031 -7.496 18.844 1 98.56 240 VAL A C 1
ATOM 1710 O O . VAL A 1 240 ? 6.262 -8.703 18.719 1 98.56 240 VAL A O 1
ATOM 1713 N N . ASP A 1 241 ? 5.973 -6.852 20.016 1 98.56 241 ASP A N 1
ATOM 1714 C CA . ASP A 1 241 ? 6.211 -7.59 21.25 1 98.56 241 ASP A CA 1
ATOM 1715 C C . ASP A 1 241 ? 5.191 -8.711 21.422 1 98.56 241 ASP A C 1
ATOM 1717 O O . ASP A 1 241 ? 5.547 -9.82 21.812 1 98.56 241 ASP A O 1
ATOM 1721 N N . TRP A 1 242 ? 3.936 -8.445 21.125 1 97.94 242 TRP A N 1
ATOM 1722 C CA . TRP A 1 242 ? 2.885 -9.445 21.234 1 97.94 242 TRP A CA 1
ATOM 1723 C C . TRP A 1 242 ? 3.117 -10.586 20.234 1 97.94 242 TRP A C 1
ATOM 1725 O O . TRP A 1 242 ? 2.896 -11.75 20.562 1 97.94 242 TRP A O 1
ATOM 1735 N N . LEU A 1 243 ? 3.543 -10.281 19.016 1 98.31 243 LEU A N 1
ATOM 1736 C CA . LEU A 1 243 ? 3.824 -11.289 18.016 1 98.31 243 LEU A CA 1
ATOM 1737 C C . LEU A 1 243 ? 4.945 -12.219 18.453 1 98.31 243 LEU A C 1
ATOM 1739 O O . LEU A 1 243 ? 4.867 -13.43 18.281 1 98.31 243 LEU A O 1
ATOM 1743 N N . VAL A 1 244 ? 5.941 -11.586 19.047 1 98.5 244 VAL A N 1
ATOM 1744 C CA . VAL A 1 244 ? 7.059 -12.375 19.547 1 98.5 244 VAL A CA 1
ATOM 1745 C C . VAL A 1 244 ? 6.566 -13.32 20.656 1 98.5 244 VAL A C 1
ATOM 1747 O O . VAL A 1 244 ? 6.91 -14.5 20.656 1 98.5 244 VAL A O 1
ATOM 1750 N N . GLU A 1 245 ? 5.734 -12.766 21.547 1 97.94 245 GLU A N 1
ATOM 1751 C CA . GLU A 1 245 ? 5.141 -13.562 22.625 1 97.94 245 GLU A CA 1
ATOM 1752 C C . GLU A 1 245 ? 4.359 -14.75 22.062 1 97.94 245 GLU A C 1
ATOM 1754 O O . GLU A 1 245 ? 4.324 -15.82 22.672 1 97.94 245 GLU A O 1
ATOM 1759 N N . LYS A 1 246 ? 3.77 -14.57 20.875 1 97.75 246 LYS A N 1
ATOM 1760 C CA . LYS A 1 246 ? 2.889 -15.586 20.297 1 97.75 246 LYS A CA 1
ATOM 1761 C C . LYS A 1 246 ? 3.654 -16.5 19.344 1 97.75 246 LYS A C 1
ATOM 1763 O O . LYS A 1 246 ? 3.055 -17.328 18.641 1 97.75 246 LYS A O 1
ATOM 1768 N N . GLY A 1 247 ? 4.969 -16.344 19.188 1 97.62 247 GLY A N 1
ATOM 1769 C CA . GLY A 1 247 ? 5.824 -17.312 18.531 1 97.62 247 GLY A CA 1
ATOM 1770 C C . GLY A 1 247 ? 6.02 -17.016 17.047 1 97.62 247 GLY A C 1
ATOM 1771 O O . GLY A 1 247 ? 6.312 -17.922 16.266 1 97.62 247 GLY A O 1
ATOM 1772 N N . VAL A 1 248 ? 5.863 -15.781 16.719 1 98.25 248 VAL A N 1
ATOM 1773 C CA . VAL A 1 248 ? 6.121 -15.414 15.328 1 98.25 248 VAL A CA 1
ATOM 1774 C C . VAL A 1 248 ? 7.57 -15.734 14.969 1 98.25 248 VAL A C 1
ATOM 1776 O O . VAL A 1 248 ? 8.469 -15.578 15.789 1 98.25 248 VAL A O 1
ATOM 1779 N N . ARG A 1 249 ? 7.793 -16.203 13.703 1 98.56 249 ARG A N 1
ATOM 1780 C CA . ARG A 1 249 ? 9.141 -16.547 13.266 1 98.56 249 ARG A CA 1
ATOM 1781 C C . ARG A 1 249 ? 9.711 -15.469 12.344 1 98.56 249 ARG A C 1
ATOM 1783 O O . ARG A 1 249 ? 10.93 -15.359 12.18 1 98.56 249 ARG A O 1
ATOM 1790 N N . GLY A 1 250 ? 8.875 -14.711 11.688 1 98.75 250 GLY A N 1
ATOM 1791 C CA . GLY A 1 250 ? 9.273 -13.641 10.789 1 98.75 250 GLY A CA 1
ATOM 1792 C C . GLY A 1 250 ? 8.336 -12.445 10.828 1 98.75 250 GLY A C 1
ATOM 1793 O O . GLY A 1 250 ? 7.133 -12.609 11.008 1 98.75 250 GLY A O 1
ATOM 1794 N N . ILE A 1 251 ? 8.875 -11.281 10.648 1 98.81 251 ILE A N 1
ATOM 1795 C CA . ILE A 1 251 ? 8.102 -10.047 10.547 1 98.81 251 ILE A CA 1
ATOM 1796 C C . ILE A 1 251 ? 8.562 -9.25 9.336 1 98.81 251 ILE A C 1
ATOM 1798 O O . ILE A 1 251 ? 9.758 -8.977 9.172 1 98.81 251 ILE A O 1
ATOM 1802 N N . VAL A 1 252 ? 7.672 -8.961 8.445 1 98.81 252 VAL A N 1
ATOM 1803 C CA . VAL A 1 252 ? 7.898 -7.957 7.406 1 98.81 252 VAL A CA 1
ATOM 1804 C C . VAL A 1 252 ? 7.32 -6.613 7.848 1 98.81 252 VAL A C 1
ATOM 1806 O O . VAL A 1 252 ? 6.164 -6.539 8.273 1 98.81 252 VAL A O 1
ATOM 1809 N N . VAL A 1 253 ? 8.109 -5.621 7.773 1 98.5 253 VAL A N 1
ATOM 1810 C CA . VAL A 1 253 ? 7.625 -4.293 8.141 1 98.5 253 VAL A CA 1
ATOM 1811 C C . VAL A 1 253 ? 7.418 -3.447 6.891 1 98.5 253 VAL A C 1
ATOM 1813 O O . VAL A 1 253 ? 8.32 -3.326 6.062 1 98.5 253 VAL A O 1
ATOM 1816 N N . ALA A 1 254 ? 6.223 -3.004 6.723 1 98.31 254 ALA A N 1
ATOM 1817 C CA . ALA A 1 254 ? 5.961 -1.965 5.73 1 98.31 254 ALA A CA 1
ATOM 1818 C C . ALA A 1 254 ? 6.344 -0.587 6.266 1 98.31 254 ALA A C 1
ATOM 1820 O O . ALA A 1 254 ? 5.547 0.064 6.945 1 98.31 254 ALA A O 1
ATOM 1821 N N . ALA A 1 255 ? 7.512 -0.129 5.922 1 98.25 255 ALA A N 1
ATOM 1822 C CA . ALA A 1 255 ? 8.133 1.069 6.484 1 98.25 255 ALA A CA 1
ATOM 1823 C C . ALA A 1 255 ? 7.695 2.318 5.723 1 98.25 255 ALA A C 1
ATOM 1825 O O . ALA A 1 255 ? 7.301 2.234 4.559 1 98.25 255 ALA A O 1
ATOM 1826 N N . THR A 1 256 ? 7.75 3.436 6.324 1 97.19 256 THR A N 1
ATOM 1827 C CA . THR A 1 256 ? 7.547 4.715 5.656 1 97.19 256 THR A CA 1
ATOM 1828 C C . THR A 1 256 ? 8.742 5.059 4.773 1 97.19 256 THR A C 1
ATOM 1830 O O . THR A 1 256 ? 9.875 4.668 5.074 1 97.19 256 THR A O 1
ATOM 1833 N N . GLY A 1 257 ? 8.484 5.75 3.693 1 94 257 GLY A N 1
ATOM 1834 C CA . GLY A 1 257 ? 9.5 6.367 2.855 1 94 257 GLY A CA 1
ATOM 1835 C C . GLY A 1 257 ? 10.609 5.406 2.449 1 94 257 GLY A C 1
ATOM 1836 O O . GLY A 1 257 ? 10.336 4.336 1.901 1 94 257 GLY A O 1
ATOM 1837 N N . ASN A 1 258 ? 11.891 5.82 2.74 1 93.69 258 ASN A N 1
ATOM 1838 C CA . ASN A 1 258 ? 13.086 5.062 2.373 1 93.69 258 ASN A CA 1
ATOM 1839 C C . ASN A 1 258 ? 13.445 4.031 3.436 1 93.69 258 ASN A C 1
ATOM 1841 O O . ASN A 1 258 ? 14.586 3.969 3.889 1 93.69 258 ASN A O 1
ATOM 1845 N N . GLY A 1 259 ? 12.406 3.281 3.842 1 94.56 259 GLY A N 1
ATOM 1846 C CA . GLY A 1 259 ? 12.625 2.242 4.836 1 94.56 259 GLY A CA 1
ATOM 1847 C C . GLY A 1 259 ? 12.75 2.785 6.246 1 94.56 259 GLY A C 1
ATOM 1848 O O . GLY A 1 259 ? 13.398 2.172 7.098 1 94.56 259 GLY A O 1
ATOM 1849 N N . THR A 1 260 ? 12.172 3.953 6.492 1 95.44 260 THR A N 1
ATOM 1850 C CA . THR A 1 260 ? 12.258 4.57 7.809 1 95.44 260 THR A CA 1
ATOM 1851 C C . THR A 1 260 ? 11.195 4.004 8.742 1 95.44 260 THR A C 1
ATOM 1853 O O . THR A 1 260 ? 10.094 3.672 8.305 1 95.44 260 THR A O 1
ATOM 1856 N N . LEU A 1 261 ? 11.539 3.84 10.031 1 97.25 261 LEU A N 1
ATOM 1857 C CA . LEU A 1 261 ? 10.672 3.242 11.039 1 97.25 261 LEU A CA 1
ATOM 1858 C C . LEU A 1 261 ? 10.508 4.172 12.242 1 97.25 261 LEU A C 1
ATOM 1860 O O . LEU A 1 261 ? 11.477 4.793 12.688 1 97.25 261 LEU A O 1
ATOM 1864 N N . HIS A 1 262 ? 9.25 4.324 12.703 1 98.25 262 HIS A N 1
ATOM 1865 C CA . HIS A 1 262 ? 9.094 4.996 13.992 1 98.25 262 HIS A CA 1
ATOM 1866 C C . HIS A 1 262 ? 10.047 4.43 15.031 1 98.25 262 HIS A C 1
ATOM 1868 O O . HIS A 1 262 ? 10.242 3.213 15.109 1 98.25 262 HIS A O 1
ATOM 1874 N N . HIS A 1 263 ? 10.578 5.238 15.859 1 97.56 263 HIS A N 1
ATOM 1875 C CA . HIS A 1 263 ? 11.656 4.82 16.75 1 97.56 263 HIS A CA 1
ATOM 1876 C C . HIS A 1 263 ? 11.195 3.721 17.703 1 97.56 263 HIS A C 1
ATOM 1878 O O . HIS A 1 263 ? 11.953 2.805 18.016 1 97.56 263 HIS A O 1
ATOM 1884 N N . ALA A 1 264 ? 9.945 3.812 18.219 1 98.19 264 ALA A N 1
ATOM 1885 C CA . ALA A 1 264 ? 9.43 2.801 19.125 1 98.19 264 ALA A CA 1
ATOM 1886 C C . ALA A 1 264 ? 9.273 1.455 18.422 1 98.19 264 ALA A C 1
ATOM 1888 O O . ALA A 1 264 ? 9.555 0.406 19.016 1 98.19 264 ALA A O 1
ATOM 1889 N N . LEU A 1 265 ? 8.805 1.466 17.203 1 98.25 265 LEU A N 1
ATOM 1890 C CA . LEU A 1 265 ? 8.688 0.256 16.406 1 98.25 265 LEU A CA 1
ATOM 1891 C C . LEU A 1 265 ? 10.062 -0.336 16.109 1 98.25 265 LEU A C 1
ATOM 1893 O O . LEU A 1 265 ? 10.25 -1.55 16.219 1 98.25 265 LEU A O 1
ATOM 1897 N N . GLU A 1 266 ? 10.969 0.512 15.758 1 97.94 266 GLU A N 1
ATOM 1898 C CA . GLU A 1 266 ? 12.336 0.093 15.477 1 97.94 266 GLU A CA 1
ATOM 1899 C C . GLU A 1 266 ? 12.953 -0.629 16.672 1 97.94 266 GLU A C 1
ATOM 1901 O O . GLU A 1 266 ? 13.578 -1.68 16.516 1 97.94 266 GLU A O 1
ATOM 1906 N N . ALA A 1 267 ? 12.773 -0.058 17.828 1 98.38 267 ALA A N 1
ATOM 1907 C CA . ALA A 1 267 ? 13.297 -0.662 19.047 1 98.38 267 ALA A CA 1
ATOM 1908 C C . ALA A 1 267 ? 12.68 -2.037 19.281 1 98.38 267 ALA A C 1
ATOM 1910 O O . ALA A 1 267 ? 13.375 -2.977 19.688 1 98.38 267 ALA A O 1
ATOM 1911 N N . ALA A 1 268 ? 11.383 -2.193 19.078 1 98.69 268 ALA A N 1
ATOM 1912 C CA . ALA A 1 268 ? 10.695 -3.469 19.266 1 98.69 268 ALA A CA 1
ATOM 1913 C C . ALA A 1 268 ? 11.188 -4.504 18.25 1 98.69 268 ALA A C 1
ATOM 1915 O O . ALA A 1 268 ? 11.328 -5.684 18.594 1 98.69 268 ALA A O 1
ATOM 1916 N N . LEU A 1 269 ? 11.422 -4.078 17.016 1 98.56 269 LEU A N 1
ATOM 1917 C CA . LEU A 1 269 ? 11.938 -4.984 15.992 1 98.56 269 LEU A CA 1
ATOM 1918 C C . LEU A 1 269 ? 13.336 -5.48 16.359 1 98.56 269 LEU A C 1
ATOM 1920 O O . LEU A 1 269 ? 13.672 -6.641 16.109 1 98.56 269 LEU A O 1
ATOM 1924 N N . ALA A 1 270 ? 14.133 -4.562 16.922 1 98.31 270 ALA A N 1
ATOM 1925 C CA . ALA A 1 270 ? 15.453 -4.973 17.391 1 98.31 270 ALA A CA 1
ATOM 1926 C C . ALA A 1 270 ? 15.359 -6.055 18.453 1 98.31 270 ALA A C 1
ATOM 1928 O O . ALA A 1 270 ? 16.109 -7.023 18.438 1 98.31 270 ALA A O 1
ATOM 1929 N N . ARG A 1 271 ? 14.406 -5.898 19.391 1 98.5 271 ARG A N 1
ATOM 1930 C CA . ARG A 1 271 ? 14.172 -6.922 20.406 1 98.5 271 ARG A CA 1
ATOM 1931 C C . ARG A 1 271 ? 13.719 -8.227 19.766 1 98.5 271 ARG A C 1
ATOM 1933 O O . ARG A 1 271 ? 14.109 -9.312 20.203 1 98.5 271 ARG A O 1
ATOM 1940 N N . ALA A 1 272 ? 12.891 -8.125 18.734 1 98.75 272 ALA A N 1
ATOM 1941 C CA . ALA A 1 272 ? 12.414 -9.32 18.047 1 98.75 272 ALA A CA 1
ATOM 1942 C C . ALA A 1 272 ? 13.578 -10.078 17.406 1 98.75 272 ALA A C 1
ATOM 1944 O O . ALA A 1 272 ? 13.656 -11.305 17.531 1 98.75 272 ALA A O 1
ATOM 1945 N N . VAL A 1 273 ? 14.477 -9.336 16.766 1 98.62 273 VAL A N 1
ATOM 1946 C CA . VAL A 1 273 ? 15.648 -9.953 16.156 1 98.62 273 VAL A CA 1
ATOM 1947 C C . VAL A 1 273 ? 16.5 -10.641 17.219 1 98.62 273 VAL A C 1
ATOM 1949 O O . VAL A 1 273 ? 16.953 -11.773 17.016 1 98.62 273 VAL A O 1
ATOM 1952 N N . ALA A 1 274 ? 16.703 -9.938 18.297 1 98.25 274 ALA A N 1
ATOM 1953 C CA . ALA A 1 274 ? 17.484 -10.5 19.406 1 98.25 274 ALA A CA 1
ATOM 1954 C C . ALA A 1 274 ? 16.828 -11.781 19.922 1 98.25 274 ALA A C 1
ATOM 1956 O O . ALA A 1 274 ? 17.531 -12.672 20.438 1 98.25 274 ALA A O 1
ATOM 1957 N N . ALA A 1 275 ? 15.516 -11.898 19.781 1 98.38 275 ALA A N 1
ATOM 1958 C CA . ALA A 1 275 ? 14.766 -13.062 20.25 1 98.38 275 ALA A CA 1
ATOM 1959 C C . ALA A 1 275 ? 14.719 -14.156 19.188 1 98.38 275 ALA A C 1
ATOM 1961 O O . ALA A 1 275 ? 14.047 -15.172 19.359 1 98.38 275 ALA A O 1
ATOM 1962 N N . GLY A 1 276 ? 15.359 -13.945 18 1 97.94 276 GLY A N 1
ATOM 1963 C CA . GLY A 1 276 ? 15.492 -14.984 16.984 1 97.94 276 GLY A CA 1
ATOM 1964 C C . GLY A 1 276 ? 14.508 -14.828 15.836 1 97.94 276 GLY A C 1
ATOM 1965 O O . GLY A 1 276 ? 14.445 -15.68 14.945 1 97.94 276 GLY A O 1
ATOM 1966 N N . VAL A 1 277 ? 13.688 -13.766 15.844 1 98.75 277 VAL A N 1
ATOM 1967 C CA . VAL A 1 277 ? 12.727 -13.508 14.773 1 98.75 277 VAL A CA 1
ATOM 1968 C C . VAL A 1 277 ? 13.438 -12.867 13.586 1 98.75 277 VAL A C 1
ATOM 1970 O O . VAL A 1 277 ? 14.266 -11.969 13.758 1 98.75 277 VAL A O 1
ATOM 1973 N N . GLN A 1 278 ? 13.18 -13.344 12.352 1 98.62 278 GLN A N 1
ATOM 1974 C CA . GLN A 1 278 ? 13.734 -12.703 11.164 1 98.62 278 GLN A CA 1
ATOM 1975 C C . GLN A 1 278 ? 12.875 -11.516 10.734 1 98.62 278 GLN A C 1
ATOM 1977 O O . GLN A 1 278 ? 11.648 -11.609 10.703 1 98.62 278 GLN A O 1
ATOM 1982 N N . VAL A 1 279 ? 13.555 -10.398 10.484 1 98.69 279 VAL A N 1
ATOM 1983 C CA . VAL A 1 279 ? 12.852 -9.18 10.109 1 98.69 279 VAL A CA 1
ATOM 1984 C C . VAL A 1 279 ? 13.273 -8.742 8.711 1 98.69 279 VAL A C 1
ATOM 1986 O O . VAL A 1 279 ? 14.461 -8.789 8.375 1 98.69 279 VAL A O 1
ATOM 1989 N N . ARG A 1 280 ? 12.352 -8.406 7.855 1 98.5 280 ARG A N 1
ATOM 1990 C CA . ARG A 1 280 ? 12.562 -7.797 6.551 1 98.5 280 ARG A CA 1
ATOM 1991 C C . ARG A 1 280 ? 11.852 -6.453 6.453 1 98.5 280 ARG A C 1
ATOM 1993 O O . ARG A 1 280 ? 10.711 -6.312 6.914 1 98.5 280 ARG A O 1
ATOM 2000 N N . VAL A 1 281 ? 12.531 -5.453 5.918 1 98.44 281 VAL A N 1
ATOM 2001 C CA . VAL A 1 281 ? 11.938 -4.125 5.797 1 98.44 281 VAL A CA 1
ATOM 2002 C C . VAL A 1 281 ? 11.617 -3.832 4.332 1 98.44 281 VAL A C 1
ATOM 2004 O O . VAL A 1 281 ? 12.5 -3.906 3.473 1 98.44 281 VAL A O 1
ATOM 2007 N N . ALA A 1 282 ? 10.398 -3.584 4.039 1 97.81 282 ALA A N 1
ATOM 2008 C CA . ALA A 1 282 ? 9.906 -3.09 2.758 1 97.81 282 ALA A CA 1
ATOM 2009 C C . ALA A 1 282 ? 9.32 -1.687 2.898 1 97.81 282 ALA A C 1
ATOM 2011 O O . ALA A 1 282 ? 9.047 -1.23 4.012 1 97.81 282 ALA A O 1
ATOM 2012 N N . SER A 1 283 ? 9.203 -0.998 1.829 1 96.88 283 SER A N 1
ATOM 2013 C CA . SER A 1 283 ? 8.539 0.302 1.85 1 96.88 283 SER A CA 1
ATOM 2014 C C . SER A 1 283 ? 7.035 0.16 1.645 1 96.88 283 SER A C 1
ATOM 2016 O O . SER A 1 283 ? 6.586 -0.698 0.881 1 96.88 283 SER A O 1
ATOM 2018 N N . ARG A 1 284 ? 6.266 0.99 2.227 1 96 284 ARG A N 1
ATOM 2019 C CA . ARG A 1 284 ? 4.836 0.98 1.943 1 96 284 ARG A CA 1
ATOM 2020 C C . ARG A 1 284 ? 4.516 1.795 0.693 1 96 284 ARG A C 1
ATOM 2022 O O . ARG A 1 284 ? 3.363 1.865 0.268 1 96 284 ARG A O 1
ATOM 2029 N N . CYS A 1 285 ? 5.578 2.506 0.101 1 96.69 285 CYS A N 1
ATOM 2030 C CA . CYS A 1 285 ? 5.375 3.17 -1.182 1 96.69 285 CYS A CA 1
ATOM 2031 C C . CYS A 1 285 ? 5.137 2.154 -2.291 1 96.69 285 CYS A C 1
ATOM 2033 O O . CYS A 1 285 ? 5.852 1.153 -2.387 1 96.69 285 CYS A O 1
ATOM 2035 N N . PRO A 1 286 ? 4.164 2.447 -3.129 1 94.75 286 PRO A N 1
ATOM 2036 C CA . PRO A 1 286 ? 3.852 1.477 -4.184 1 94.75 286 PRO A CA 1
ATOM 2037 C C . PRO A 1 286 ? 4.867 1.501 -5.324 1 94.75 286 PRO A C 1
ATOM 2039 O O . PRO A 1 286 ? 4.867 0.606 -6.176 1 94.75 286 PRO A O 1
ATOM 2042 N N . GLN A 1 287 ? 5.719 2.543 -5.371 1 95.19 287 GLN A N 1
ATOM 2043 C CA . GLN A 1 287 ? 6.707 2.686 -6.438 1 95.19 287 GLN A CA 1
ATOM 2044 C C . GLN A 1 287 ? 8.117 2.824 -5.867 1 95.19 287 GLN A C 1
ATOM 2046 O O . GLN A 1 287 ? 8.289 3.205 -4.707 1 95.19 287 GLN A O 1
ATOM 2051 N N . GLY A 1 288 ? 9.062 2.445 -6.691 1 93.81 288 GLY A N 1
ATOM 2052 C CA . GLY A 1 288 ? 10.453 2.672 -6.332 1 93.81 288 GLY A CA 1
ATOM 2053 C C . GLY A 1 288 ? 11.016 1.61 -5.406 1 93.81 288 GLY A C 1
ATOM 2054 O O . GLY A 1 288 ? 10.312 0.667 -5.039 1 93.81 288 GLY A O 1
ATOM 2055 N N . ARG A 1 289 ? 12.312 1.724 -5.16 1 92.94 289 ARG A N 1
ATOM 2056 C CA . ARG A 1 289 ? 13.039 0.867 -4.227 1 92.94 289 ARG A CA 1
ATOM 2057 C C . ARG A 1 289 ? 13.781 1.698 -3.188 1 92.94 289 ARG A C 1
ATOM 2059 O O . ARG A 1 289 ? 14.312 2.766 -3.504 1 92.94 289 ARG A O 1
ATOM 2066 N N . MET A 1 290 ? 13.75 1.229 -2.014 1 92.44 290 MET A N 1
ATOM 2067 C CA . MET A 1 290 ? 14.531 1.886 -0.973 1 92.44 290 MET A CA 1
ATOM 2068 C C . MET A 1 290 ? 16.031 1.665 -1.195 1 92.44 290 MET A C 1
ATOM 2070 O O . MET A 1 290 ? 16.422 0.754 -1.926 1 92.44 290 MET A O 1
ATOM 2074 N N . MET A 1 291 ? 16.781 2.502 -0.631 1 91 291 MET A N 1
ATOM 2075 C CA . MET A 1 291 ? 18.219 2.254 -0.585 1 91 291 MET A CA 1
ATOM 2076 C C . MET A 1 291 ? 18.531 1.062 0.314 1 91 291 MET A C 1
ATOM 2078 O O . MET A 1 291 ? 17.75 0.72 1.197 1 91 291 MET A O 1
ATOM 2082 N N . ASP A 1 292 ? 19.703 0.504 0.088 1 89.06 292 ASP A N 1
ATOM 2083 C CA . ASP A 1 292 ? 20.141 -0.598 0.938 1 89.06 292 ASP A CA 1
ATOM 2084 C C . ASP A 1 292 ? 20.297 -0.147 2.389 1 89.06 292 ASP A C 1
ATOM 2086 O O . ASP A 1 292 ? 20.781 0.953 2.656 1 89.06 292 ASP A O 1
ATOM 2090 N N . LEU A 1 293 ? 19.734 -0.99 3.23 1 88.5 293 LEU A N 1
ATOM 2091 C CA . LEU A 1 293 ? 19.906 -0.715 4.652 1 88.5 293 LEU A CA 1
ATOM 2092 C C . LEU A 1 293 ? 21.312 -1.052 5.105 1 88.5 293 LEU A C 1
ATOM 2094 O O . LEU A 1 293 ? 21.891 -2.051 4.668 1 88.5 293 LEU A O 1
ATOM 2098 N N . THR A 1 294 ? 21.906 -0.125 5.883 1 86.25 294 THR A N 1
ATOM 2099 C CA . THR A 1 294 ? 23.219 -0.38 6.465 1 86.25 294 THR A CA 1
ATOM 2100 C C . THR A 1 294 ? 23.188 -0.215 7.98 1 86.25 294 THR A C 1
ATOM 2102 O O . THR A 1 294 ? 22.453 0.632 8.5 1 86.25 294 THR A O 1
ATOM 2105 N N . GLY A 1 295 ? 23.859 -1.021 8.688 1 88 295 GLY A N 1
ATOM 2106 C CA . GLY A 1 295 ? 24.031 -0.857 10.125 1 88 295 GLY A CA 1
ATOM 2107 C C . GLY A 1 295 ? 22.812 -1.313 10.922 1 88 295 GLY A C 1
ATOM 2108 O O . GLY A 1 295 ? 22.609 -0.873 12.055 1 88 295 GLY A O 1
ATOM 2109 N N . THR A 1 296 ? 21.938 -2.002 10.273 1 91.12 296 THR A N 1
ATOM 2110 C CA . THR A 1 296 ? 20.766 -2.525 10.977 1 91.12 296 THR A CA 1
ATOM 2111 C C . THR A 1 296 ? 20.875 -4.039 11.148 1 91.12 296 THR A C 1
ATOM 2113 O O . THR A 1 296 ? 21.578 -4.707 10.398 1 91.12 296 THR A O 1
ATOM 2116 N N . PRO A 1 297 ? 20.203 -4.52 12.125 1 94.38 297 PRO A N 1
ATOM 2117 C CA . PRO A 1 297 ? 20.25 -5.969 12.336 1 94.38 297 PRO A CA 1
ATOM 2118 C C . PRO A 1 297 ? 19.266 -6.727 11.438 1 94.38 297 PRO A C 1
ATOM 2120 O O . PRO A 1 297 ? 19.125 -7.945 11.57 1 94.38 297 PRO A O 1
ATOM 2123 N N . TRP A 1 298 ? 18.562 -6.094 10.617 1 96.06 298 TRP A N 1
ATOM 2124 C CA . TRP A 1 298 ? 17.641 -6.734 9.688 1 96.06 298 TRP A CA 1
ATOM 2125 C C . TRP A 1 298 ? 18.016 -6.418 8.242 1 96.06 298 TRP A C 1
ATOM 2127 O O . TRP A 1 298 ? 18.812 -5.512 7.984 1 96.06 298 TRP A O 1
ATOM 2137 N N . ARG A 1 299 ? 17.438 -7.172 7.305 1 95.44 299 ARG A N 1
ATOM 2138 C CA . ARG A 1 299 ? 17.672 -7 5.875 1 95.44 299 ARG A CA 1
ATOM 2139 C C . ARG A 1 299 ? 16.5 -6.258 5.219 1 95.44 299 ARG A C 1
ATOM 2141 O O . ARG A 1 299 ? 15.383 -6.277 5.727 1 95.44 299 ARG A O 1
ATOM 2148 N N . ASP A 1 300 ? 16.766 -5.609 4.125 1 95.75 300 ASP A N 1
ATOM 2149 C CA . ASP A 1 300 ? 15.695 -5.012 3.34 1 95.75 300 ASP A CA 1
ATOM 2150 C C . ASP A 1 300 ? 15.008 -6.059 2.463 1 95.75 300 ASP A C 1
ATOM 2152 O O . ASP A 1 300 ? 15.453 -7.207 2.398 1 95.75 300 ASP A O 1
ATOM 2156 N N . ALA A 1 301 ? 13.953 -5.688 1.867 1 95.88 301 ALA A N 1
ATOM 2157 C CA . ALA A 1 301 ? 13.148 -6.602 1.059 1 95.88 301 ALA A CA 1
ATOM 2158 C C . ALA A 1 301 ? 13.555 -6.543 -0.409 1 95.88 301 ALA A C 1
ATOM 2160 O O . ALA A 1 301 ? 12.844 -7.043 -1.281 1 95.88 301 ALA A O 1
ATOM 2161 N N . ASP A 1 302 ? 14.664 -5.961 -0.748 1 93.56 302 ASP A N 1
ATOM 2162 C CA . ASP A 1 302 ? 15.234 -5.898 -2.092 1 93.56 302 ASP A CA 1
ATOM 2163 C C . ASP A 1 302 ? 14.203 -5.398 -3.102 1 93.56 302 ASP A C 1
ATOM 2165 O O . ASP A 1 302 ? 14.023 -5.996 -4.164 1 93.56 302 ASP A O 1
ATOM 2169 N N . GLY A 1 303 ? 13.406 -4.438 -2.715 1 95 303 GLY A N 1
ATOM 2170 C CA . GLY A 1 303 ? 12.492 -3.775 -3.627 1 95 303 GLY A CA 1
ATOM 2171 C C . GLY A 1 303 ? 11.133 -4.453 -3.707 1 95 303 GLY A C 1
ATOM 2172 O O . GLY A 1 303 ? 10.25 -4.004 -4.438 1 95 303 GLY A O 1
ATOM 2173 N N . LEU A 1 304 ? 10.914 -5.465 -2.998 1 97.62 304 LEU A N 1
ATOM 2174 C CA . LEU A 1 304 ? 9.641 -6.168 -3.01 1 97.62 304 LEU A CA 1
ATOM 2175 C C . LEU A 1 304 ? 8.594 -5.414 -2.189 1 97.62 304 LEU A C 1
ATOM 2177 O O . LEU A 1 304 ? 8.938 -4.711 -1.236 1 97.62 304 LEU A O 1
ATOM 2181 N N . SER A 1 305 ? 7.309 -5.547 -2.607 1 97.5 305 SER A N 1
ATOM 2182 C CA . SER A 1 305 ? 6.207 -5.098 -1.761 1 97.5 305 SER A CA 1
ATOM 2183 C C . SER A 1 305 ? 6.152 -5.895 -0.461 1 97.5 305 SER A C 1
ATOM 2185 O O . SER A 1 305 ? 6.734 -6.977 -0.363 1 97.5 305 SER A O 1
ATOM 2187 N N . PRO A 1 306 ? 5.449 -5.418 0.55 1 98.19 306 PRO A N 1
ATOM 2188 C CA . PRO A 1 306 ? 5.359 -6.129 1.827 1 98.19 306 PRO A CA 1
ATOM 2189 C C . PRO A 1 306 ? 4.801 -7.543 1.679 1 98.19 306 PRO A C 1
ATOM 2191 O O . PRO A 1 306 ? 5.293 -8.477 2.314 1 98.19 306 PRO A O 1
ATOM 2194 N N . VAL A 1 307 ? 3.838 -7.77 0.813 1 98.62 307 VAL A N 1
ATOM 2195 C CA . VAL A 1 307 ? 3.219 -9.086 0.714 1 98.62 307 VAL A CA 1
ATOM 2196 C C . VAL A 1 307 ? 4.164 -10.047 -0.004 1 98.62 307 VAL A C 1
ATOM 2198 O O . VAL A 1 307 ? 4.207 -11.242 0.315 1 98.62 307 VAL A O 1
ATOM 2201 N N . LYS A 1 308 ? 4.922 -9.594 -0.989 1 98.62 308 LYS A N 1
ATOM 2202 C CA . LYS A 1 308 ? 5.883 -10.477 -1.655 1 98.62 308 LYS A CA 1
ATOM 2203 C C . LYS A 1 308 ? 7.109 -10.711 -0.779 1 98.62 308 LYS A C 1
ATOM 2205 O O . LYS A 1 308 ? 7.695 -11.797 -0.808 1 98.62 308 LYS A O 1
ATOM 2210 N N . ALA A 1 309 ? 7.488 -9.648 -0.02 1 98.75 309 ALA A N 1
ATOM 2211 C CA . ALA A 1 309 ? 8.539 -9.852 0.97 1 98.75 309 ALA A CA 1
ATOM 2212 C C . ALA A 1 309 ? 8.156 -10.938 1.969 1 98.75 309 ALA A C 1
ATOM 2214 O O . ALA A 1 309 ? 9 -11.719 2.402 1 98.75 309 ALA A O 1
ATOM 2215 N N . ARG A 1 310 ? 6.891 -10.945 2.33 1 98.81 310 ARG A N 1
ATOM 2216 C CA . ARG A 1 310 ? 6.398 -11.992 3.217 1 98.81 310 ARG A CA 1
ATOM 2217 C C . ARG A 1 310 ? 6.582 -13.367 2.594 1 98.81 310 ARG A C 1
ATOM 2219 O O . ARG A 1 310 ? 7.035 -14.305 3.26 1 98.81 310 ARG A O 1
ATOM 2226 N N . VAL A 1 311 ? 6.25 -13.531 1.312 1 98.81 311 VAL A N 1
ATOM 2227 C CA . VAL A 1 311 ? 6.41 -14.797 0.612 1 98.81 311 VAL A CA 1
ATOM 2228 C C . VAL A 1 311 ? 7.883 -15.211 0.625 1 98.81 311 VAL A C 1
ATOM 2230 O O . VAL A 1 311 ? 8.211 -16.359 0.92 1 98.81 311 VAL A O 1
ATOM 2233 N N . SER A 1 312 ? 8.789 -14.258 0.315 1 98.62 312 SER A N 1
ATOM 2234 C CA . SER A 1 312 ? 10.227 -14.539 0.348 1 98.62 312 SER A CA 1
ATOM 2235 C C . SER A 1 312 ? 10.664 -15.008 1.731 1 98.62 312 SER A C 1
ATOM 2237 O O . SER A 1 312 ? 11.406 -15.984 1.854 1 98.62 312 SER A O 1
ATOM 2239 N N . LEU A 1 313 ? 10.195 -14.297 2.738 1 98.69 313 LEU A N 1
ATOM 2240 C CA . LEU A 1 313 ? 10.609 -14.617 4.098 1 98.69 313 LEU A CA 1
ATOM 2241 C C . LEU A 1 313 ? 10.086 -15.984 4.523 1 98.69 313 LEU A C 1
ATOM 2243 O O . LEU A 1 313 ? 10.781 -16.734 5.203 1 98.69 313 LEU A O 1
ATOM 2247 N N . LEU A 1 314 ? 8.836 -16.375 4.16 1 98.56 314 LEU A N 1
ATOM 2248 C CA . LEU A 1 314 ? 8.281 -17.703 4.391 1 98.56 314 LEU A CA 1
ATOM 2249 C C . LEU A 1 314 ? 9.211 -18.781 3.844 1 98.56 314 LEU A C 1
ATOM 2251 O O . LEU A 1 314 ? 9.562 -19.719 4.559 1 98.56 314 LEU A O 1
ATOM 2255 N N . LEU A 1 315 ? 9.625 -18.609 2.588 1 98.38 315 LEU A N 1
ATOM 2256 C CA . LEU A 1 315 ? 10.43 -19.609 1.9 1 98.38 315 LEU A CA 1
ATOM 2257 C C . LEU A 1 315 ? 11.828 -19.688 2.5 1 98.38 315 LEU A C 1
ATOM 2259 O O . LEU A 1 315 ? 12.391 -20.766 2.652 1 98.38 315 LEU A O 1
ATOM 2263 N N . GLU A 1 316 ? 12.422 -18.516 2.865 1 97.94 316 GLU A N 1
ATOM 2264 C CA . GLU A 1 316 ? 13.734 -18.484 3.49 1 97.94 316 GLU A CA 1
ATOM 2265 C C . GLU A 1 316 ? 13.734 -19.234 4.82 1 97.94 316 GLU A C 1
ATOM 2267 O O . GLU A 1 316 ? 14.656 -20 5.105 1 97.94 316 GLU A O 1
ATOM 2272 N N . LEU A 1 317 ? 12.68 -18.953 5.617 1 98.06 317 LEU A N 1
ATOM 2273 C CA . LEU A 1 317 ? 12.57 -19.594 6.922 1 98.06 317 LEU A CA 1
ATOM 2274 C C . LEU A 1 317 ? 12.391 -21.109 6.766 1 98.06 317 LEU A C 1
ATOM 2276 O O . LEU A 1 317 ? 12.969 -21.891 7.527 1 98.06 317 LEU A O 1
ATOM 2280 N N . MET A 1 318 ? 11.578 -21.531 5.758 1 97.12 318 MET A N 1
ATOM 2281 C CA . MET A 1 318 ? 11.367 -22.953 5.5 1 97.12 318 MET A CA 1
ATOM 2282 C C . MET A 1 318 ? 12.664 -23.625 5.066 1 97.12 318 MET A C 1
ATOM 2284 O O . MET A 1 318 ? 12.969 -24.734 5.508 1 97.12 318 MET A O 1
ATOM 2288 N N . GLN A 1 319 ? 13.367 -22.938 4.168 1 95.25 319 GLN A N 1
ATOM 2289 C CA . GLN A 1 319 ? 14.633 -23.469 3.691 1 95.25 319 GLN A CA 1
ATOM 2290 C C . GLN A 1 319 ? 15.625 -23.641 4.84 1 95.25 319 GLN A C 1
ATOM 2292 O O . GLN A 1 319 ? 16.344 -24.641 4.91 1 95.25 319 GLN A O 1
ATOM 2297 N N . SER A 1 320 ? 15.688 -22.625 5.785 1 93.62 320 SER A N 1
ATOM 2298 C CA . SER A 1 320 ? 16.578 -22.672 6.934 1 93.62 320 SER A CA 1
ATOM 2299 C C . SER A 1 320 ? 16.203 -23.812 7.883 1 93.62 320 SER A C 1
ATOM 2301 O O . SER A 1 320 ? 17.078 -24.422 8.508 1 93.62 320 SER A O 1
ATOM 2303 N N . ALA A 1 321 ? 14.93 -24.125 7.977 1 91.25 321 ALA A N 1
ATOM 2304 C CA . ALA A 1 321 ? 14.445 -25.172 8.875 1 91.25 321 ALA A CA 1
ATOM 2305 C C . ALA A 1 321 ? 14.719 -26.562 8.297 1 91.25 321 ALA A C 1
ATOM 2307 O O . ALA A 1 321 ? 14.719 -27.547 9.031 1 91.25 321 ALA A O 1
ATOM 2308 N N . ASN A 1 322 ? 14.961 -26.656 7.012 1 85.25 322 ASN A N 1
ATOM 2309 C CA . ASN A 1 322 ? 15.148 -27.953 6.363 1 85.25 322 ASN A CA 1
ATOM 2310 C C . ASN A 1 322 ? 16.578 -28.125 5.863 1 85.25 322 ASN A C 1
ATOM 2312 O O . ASN A 1 322 ? 16.875 -29.094 5.164 1 85.25 322 ASN A O 1
ATOM 2316 N N . SER A 1 323 ? 17.438 -27.094 6.051 1 77.31 323 SER A N 1
ATOM 2317 C CA . SER A 1 323 ? 18.859 -27.266 5.758 1 77.31 323 SER A CA 1
ATOM 2318 C C . SER A 1 323 ? 19.609 -27.812 6.965 1 77.31 323 SER A C 1
ATOM 2320 O O . SER A 1 323 ? 19.172 -27.625 8.109 1 77.31 323 SER A O 1
ATOM 2322 N N . MET B 1 1 ? -10.547 54.781 8.445 1 34.12 1 MET B N 1
ATOM 2323 C CA . MET B 1 1 ? -9.969 53.875 7.477 1 34.12 1 MET B CA 1
ATOM 2324 C C . MET B 1 1 ? -9.508 52.594 8.148 1 34.12 1 MET B C 1
ATOM 2326 O O . MET B 1 1 ? -8.586 52.594 8.969 1 34.12 1 MET B O 1
ATOM 2330 N N . GLN B 1 2 ? -10.367 51.688 8.523 1 40.97 2 GLN B N 1
ATOM 2331 C CA . GLN B 1 2 ? -10.031 50.531 9.336 1 40.97 2 GLN B CA 1
ATOM 2332 C C . GLN B 1 2 ? -8.742 49.875 8.859 1 40.97 2 GLN B C 1
ATOM 2334 O O . GLN B 1 2 ? -8.609 49.531 7.68 1 40.97 2 GLN B O 1
ATOM 2339 N N . VAL B 1 3 ? -7.691 50.344 9.32 1 46.91 3 VAL B N 1
ATOM 2340 C CA . VAL B 1 3 ? -6.367 49.812 9 1 46.91 3 VAL B CA 1
ATOM 2341 C C . VAL B 1 3 ? -6.457 48.312 8.727 1 46.91 3 VAL B C 1
ATOM 2343 O O . VAL B 1 3 ? -6.844 47.531 9.609 1 46.91 3 VAL B O 1
ATOM 2346 N N . ALA B 1 4 ? -6.867 47.844 7.543 1 49.31 4 ALA B N 1
ATOM 2347 C CA . ALA B 1 4 ? -6.887 46.438 7.156 1 49.31 4 ALA B CA 1
ATOM 2348 C C . ALA B 1 4 ? -5.734 45.688 7.809 1 49.31 4 ALA B C 1
ATOM 2350 O O . ALA B 1 4 ? -4.57 46.062 7.668 1 49.31 4 ALA B O 1
ATOM 2351 N N . ALA B 1 5 ? -5.934 45.156 8.984 1 56.19 5 ALA B N 1
ATOM 2352 C CA . ALA B 1 5 ? -4.922 44.375 9.695 1 56.19 5 ALA B CA 1
ATOM 2353 C C . ALA B 1 5 ? -3.977 43.656 8.719 1 56.19 5 ALA B C 1
ATOM 2355 O O . ALA B 1 5 ? -4.41 43.156 7.691 1 56.19 5 ALA B O 1
ATOM 2356 N N . ALA B 1 6 ? -2.729 43.969 8.781 1 72.56 6 ALA B N 1
ATOM 2357 C CA . ALA B 1 6 ? -1.667 43.469 7.91 1 7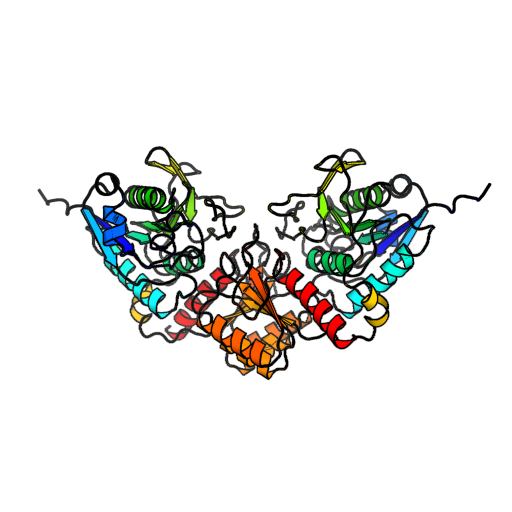2.56 6 ALA B CA 1
ATOM 2358 C C . ALA B 1 6 ? -1.746 41.969 7.754 1 72.56 6 ALA B C 1
ATOM 2360 O O . ALA B 1 6 ? -1.799 41.25 8.75 1 72.56 6 ALA B O 1
ATOM 2361 N N . ARG B 1 7 ? -2.109 41.5 6.578 1 89.31 7 ARG B N 1
ATOM 2362 C CA . ARG B 1 7 ? -2.238 40.094 6.203 1 89.31 7 ARG B CA 1
ATOM 2363 C C . ARG B 1 7 ? -0.936 39.344 6.449 1 89.31 7 ARG B C 1
ATOM 2365 O O . ARG B 1 7 ? 0.144 39.844 6.121 1 89.31 7 ARG B O 1
ATOM 2372 N N . LYS B 1 8 ? -0.986 38.344 7.281 1 95.94 8 LYS B N 1
ATOM 2373 C CA . LYS B 1 8 ? 0.242 37.562 7.5 1 95.94 8 LYS B CA 1
ATOM 2374 C C . LYS B 1 8 ? 0.043 36.094 7.164 1 95.94 8 LYS B C 1
ATOM 2376 O O . LYS B 1 8 ? -1.081 35.594 7.203 1 95.94 8 LYS B O 1
ATOM 2381 N N . ILE B 1 9 ? 1.085 35.469 6.758 1 98.12 9 ILE B N 1
ATOM 2382 C CA . ILE B 1 9 ? 1.215 34 6.617 1 98.12 9 ILE B CA 1
ATOM 2383 C C . ILE B 1 9 ? 2.039 33.438 7.773 1 98.12 9 ILE B C 1
ATOM 2385 O O . ILE B 1 9 ? 3.1 34 8.109 1 98.12 9 ILE B O 1
ATOM 2389 N N . VAL B 1 10 ? 1.493 32.469 8.461 1 98.56 10 VAL B N 1
ATOM 2390 C CA . VAL B 1 10 ? 2.234 31.797 9.523 1 98.56 10 VAL B CA 1
ATOM 2391 C C . VAL B 1 10 ? 2.869 30.516 8.984 1 98.56 10 VAL B C 1
ATOM 2393 O O . VAL B 1 10 ? 2.191 29.703 8.359 1 98.56 10 VAL B O 1
ATOM 2396 N N . VAL B 1 11 ? 4.164 30.359 9.164 1 98.75 11 VAL B N 1
ATOM 2397 C CA . VAL B 1 11 ? 4.887 29.156 8.773 1 98.75 11 VAL B CA 1
ATOM 2398 C C . VAL B 1 11 ? 5.301 28.375 10.023 1 98.75 11 VAL B C 1
ATOM 2400 O O . VAL B 1 11 ? 6.07 28.875 10.844 1 98.75 11 VAL B O 1
ATOM 2403 N N . MET B 1 12 ? 4.746 27.203 10.109 1 98.75 12 MET B N 1
ATOM 2404 C CA . MET B 1 12 ? 5.004 26.344 11.258 1 98.75 12 MET B CA 1
ATOM 2405 C C . MET B 1 12 ? 5.969 25.219 10.883 1 98.75 12 MET B C 1
ATOM 2407 O O . MET B 1 12 ? 5.77 24.531 9.883 1 98.75 12 MET B O 1
ATOM 2411 N N . GLY B 1 13 ? 7.047 25.047 11.695 1 98.38 13 GLY B N 1
ATOM 2412 C CA . GLY B 1 13 ? 8.039 24.016 11.438 1 98.38 13 GLY B CA 1
ATOM 2413 C C . GLY B 1 13 ? 7.863 22.781 12.297 1 98.38 13 GLY B C 1
ATOM 2414 O O . GLY B 1 13 ? 7.664 22.891 13.508 1 98.38 13 GLY B O 1
ATOM 2415 N N . THR B 1 14 ? 7.945 21.609 11.656 1 98.06 14 THR B N 1
ATOM 2416 C CA . THR B 1 14 ? 7.887 20.359 12.43 1 98.06 14 THR B CA 1
ATOM 2417 C C . THR B 1 14 ? 9.125 19.516 12.172 1 98.06 14 THR B C 1
ATOM 2419 O O . THR B 1 14 ? 9.258 18.422 12.734 1 98.06 14 THR B O 1
ATOM 2422 N N . GLY B 1 15 ? 10.07 19.984 11.391 1 96.38 15 GLY B N 1
ATOM 2423 C CA . GLY B 1 15 ? 11.289 19.25 11.078 1 96.38 15 GLY B CA 1
ATOM 2424 C C . GLY B 1 15 ? 11.266 18.609 9.703 1 96.38 15 GLY B C 1
ATOM 2425 O O . GLY B 1 15 ? 10.961 19.281 8.711 1 96.38 15 GLY B O 1
ATOM 2426 N N . GLY B 1 16 ? 11.719 17.359 9.688 1 94.12 16 GLY B N 1
ATOM 2427 C CA . GLY B 1 16 ? 11.758 16.641 8.43 1 94.12 16 GLY B CA 1
ATOM 2428 C C . GLY B 1 16 ? 12.992 16.953 7.598 1 94.12 16 GLY B C 1
ATOM 2429 O O . GLY B 1 16 ? 13.883 17.672 8.047 1 94.12 16 GLY B O 1
ATOM 2430 N N . THR B 1 17 ? 12.977 16.375 6.414 1 92.12 17 THR B N 1
ATOM 2431 C CA . THR B 1 17 ? 14.102 16.484 5.496 1 92.12 17 THR B CA 1
ATOM 2432 C C . THR B 1 17 ? 14.328 17.938 5.078 1 92.12 17 THR B C 1
ATOM 2434 O O . THR B 1 17 ? 15.469 18.375 4.934 1 92.12 17 THR B O 1
ATOM 2437 N N . ILE B 1 18 ? 13.266 18.656 4.934 1 94.5 18 ILE B N 1
ATOM 2438 C CA . ILE B 1 18 ? 13.344 20.047 4.516 1 94.5 18 ILE B CA 1
ATOM 2439 C C . ILE B 1 18 ? 14.188 20.844 5.512 1 94.5 18 ILE B C 1
ATOM 2441 O O . ILE B 1 18 ? 14.859 21.797 5.133 1 94.5 18 ILE B O 1
ATOM 2445 N N . ALA B 1 19 ? 14.188 20.422 6.73 1 93.31 19 ALA B N 1
ATOM 2446 C CA . ALA B 1 19 ? 14.961 21.016 7.809 1 93.31 19 ALA B CA 1
ATOM 2447 C C . ALA B 1 19 ? 16.188 20.172 8.156 1 93.31 19 ALA B C 1
ATOM 2449 O O . ALA B 1 19 ? 16.703 20.234 9.266 1 93.31 19 ALA B O 1
ATOM 2450 N N . GLY B 1 20 ? 16.531 19.281 7.223 1 90.94 20 GLY B N 1
ATOM 2451 C CA . GLY B 1 20 ? 17.625 18.359 7.477 1 90.94 20 GLY B CA 1
ATOM 2452 C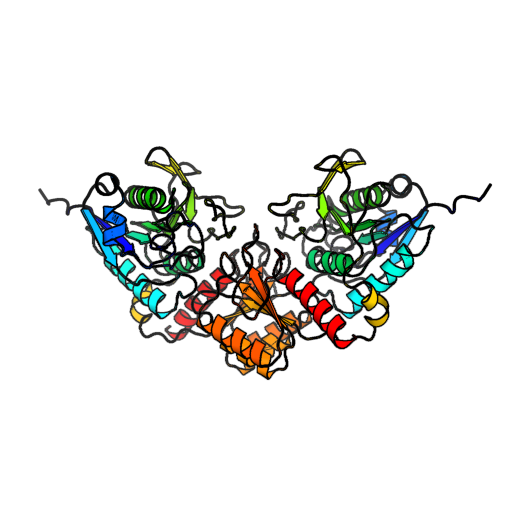 C . GLY B 1 20 ? 18.984 18.922 7.109 1 90.94 20 GLY B C 1
ATOM 2453 O O . GLY B 1 20 ? 19.078 19.797 6.234 1 90.94 20 GLY B O 1
ATOM 2454 N N . SER B 1 21 ? 20.031 18.406 7.789 1 89.88 21 SER B N 1
ATOM 2455 C CA . SER B 1 21 ? 21.406 18.828 7.527 1 89.88 21 SER B CA 1
ATOM 2456 C C . SER B 1 21 ? 22.359 17.641 7.527 1 89.88 21 SER B C 1
ATOM 2458 O O . SER B 1 21 ? 22.141 16.656 8.227 1 89.88 21 SER B O 1
ATOM 2460 N N . SER B 1 22 ? 23.281 17.672 6.609 1 85.75 22 SER B N 1
ATOM 2461 C CA . SER B 1 22 ? 24.344 16.688 6.578 1 85.75 22 SER B CA 1
ATOM 2462 C C . SER B 1 22 ? 25.719 17.344 6.762 1 85.75 22 SER B C 1
ATOM 2464 O O . SER B 1 22 ? 25.938 18.453 6.305 1 85.75 22 SER B O 1
ATOM 2466 N N . ALA B 1 23 ? 26.594 16.641 7.434 1 81.12 23 ALA B N 1
ATOM 2467 C CA . ALA B 1 23 ? 27.984 17.109 7.574 1 81.12 23 ALA B CA 1
ATOM 2468 C C . ALA B 1 23 ? 28.734 16.969 6.258 1 81.12 23 ALA B C 1
ATOM 2470 O O . ALA B 1 23 ? 29.734 17.656 6.039 1 81.12 23 ALA B O 1
ATOM 2471 N N . VAL B 1 24 ? 28.281 15.938 5.496 1 78.25 24 VAL B N 1
ATOM 2472 C CA . VAL B 1 24 ? 28.891 15.734 4.18 1 78.25 24 VAL B CA 1
ATOM 2473 C C . VAL B 1 24 ? 28.188 16.625 3.152 1 78.25 24 VAL B C 1
ATOM 2475 O O . VAL B 1 24 ? 27.016 16.438 2.838 1 78.25 24 VAL B O 1
ATOM 2478 N N . GLN B 1 25 ? 28.984 17.641 2.67 1 72.81 25 GLN B N 1
ATOM 2479 C CA . GLN B 1 25 ? 28.438 18.609 1.726 1 72.81 25 GLN B CA 1
ATOM 2480 C C . GLN B 1 25 ? 27.906 17.922 0.477 1 72.81 25 GLN B C 1
ATOM 2482 O O . GLN B 1 25 ? 28.562 17.047 -0.093 1 72.81 25 GLN B O 1
ATOM 2487 N N . GLY B 1 26 ? 26.672 18.172 0.152 1 75.06 26 GLY B N 1
ATOM 2488 C CA . GLY B 1 26 ? 26.094 17.672 -1.089 1 75.06 26 GLY B CA 1
ATOM 2489 C C . GLY B 1 26 ? 25.391 16.344 -0.929 1 75.06 26 GLY B C 1
ATOM 2490 O O . GLY B 1 26 ? 24.781 15.844 -1.877 1 75.06 26 GLY B O 1
ATOM 2491 N N . ALA B 1 27 ? 25.5 15.82 0.272 1 76 27 ALA B N 1
ATOM 2492 C CA . ALA B 1 27 ? 24.875 14.508 0.468 1 76 27 ALA B CA 1
ATOM 2493 C C . ALA B 1 27 ? 23.359 14.602 0.372 1 76 27 ALA B C 1
ATOM 2495 O O . ALA B 1 27 ? 22.75 15.5 0.954 1 76 27 ALA B O 1
ATOM 2496 N N . ASN B 1 28 ? 22.766 13.703 -0.345 1 77.94 28 ASN B N 1
ATOM 2497 C CA . ASN B 1 28 ? 21.312 13.664 -0.488 1 77.94 28 ASN B CA 1
ATOM 2498 C C . ASN B 1 28 ? 20.672 12.656 0.473 1 77.94 28 ASN B C 1
ATOM 2500 O O . ASN B 1 28 ? 19.469 12.664 0.68 1 77.94 28 ASN B O 1
ATOM 2504 N N . VAL B 1 29 ? 21.516 11.711 0.98 1 73.12 29 VAL B N 1
ATOM 2505 C CA . VAL B 1 29 ? 21.109 10.719 1.962 1 73.12 29 VAL B CA 1
ATOM 2506 C C . VAL B 1 29 ? 22.062 10.75 3.162 1 73.12 29 VAL B C 1
ATOM 2508 O O . VAL B 1 29 ? 23.094 11.422 3.121 1 73.12 29 VAL B O 1
ATOM 2511 N N . GLY B 1 30 ? 21.688 10.078 4.238 1 76.5 30 GLY B N 1
ATOM 2512 C CA . GLY B 1 30 ? 22.578 10.039 5.395 1 76.5 30 GLY B CA 1
ATOM 2513 C C . GLY B 1 30 ? 22.594 11.336 6.18 1 76.5 30 GLY B C 1
ATOM 2514 O O . GLY B 1 30 ? 23.578 11.664 6.828 1 76.5 30 GLY B O 1
ATOM 2515 N N . TYR B 1 31 ? 21.578 12.125 6.082 1 81.06 31 TYR B N 1
ATOM 2516 C CA . TYR B 1 31 ? 21.406 13.375 6.816 1 81.06 31 TYR B CA 1
ATOM 2517 C C . TYR B 1 31 ? 20.641 13.148 8.109 1 81.06 31 TYR B C 1
ATOM 2519 O O . TYR B 1 31 ? 20.062 12.078 8.32 1 81.06 31 TYR B O 1
ATOM 2527 N N . THR B 1 32 ? 20.719 14.148 8.953 1 86.19 32 THR B N 1
ATOM 2528 C CA . THR B 1 32 ? 19.875 14.164 10.141 1 86.19 32 THR B CA 1
ATOM 2529 C C . THR B 1 32 ? 18.688 15.109 9.945 1 86.19 32 THR B C 1
ATOM 2531 O O . THR B 1 32 ? 18.875 16.297 9.68 1 86.19 32 THR B O 1
ATOM 2534 N N . ALA B 1 33 ? 17.531 14.602 10.078 1 87.56 33 ALA B N 1
ATOM 2535 C CA . ALA B 1 33 ? 16.312 15.375 9.852 1 87.56 33 ALA B CA 1
ATOM 2536 C C . ALA B 1 33 ? 16.078 16.375 10.984 1 87.56 33 ALA B C 1
ATOM 2538 O O . ALA B 1 33 ? 16.422 16.094 12.133 1 87.56 33 ALA B O 1
ATOM 2539 N N . GLY B 1 34 ? 15.461 17.469 10.656 1 89.19 34 GLY B N 1
ATOM 2540 C CA . GLY B 1 34 ? 14.906 18.422 11.625 1 89.19 34 GLY B CA 1
ATOM 2541 C C . GLY B 1 34 ? 15.969 19.188 12.383 1 89.19 34 GLY B C 1
ATOM 2542 O O . GLY B 1 34 ? 15.805 19.484 13.562 1 89.19 34 GLY B O 1
ATOM 2543 N N . GLN B 1 35 ? 17.047 19.547 11.75 1 89.12 35 GLN B N 1
ATOM 2544 C CA . GLN B 1 35 ? 18.172 20.203 12.422 1 89.12 35 GLN B CA 1
ATOM 2545 C C . GLN B 1 35 ? 18.094 21.719 12.273 1 89.12 35 GLN B C 1
ATOM 2547 O O . GLN B 1 35 ? 18.594 22.469 13.117 1 89.12 35 GLN B O 1
ATOM 2552 N N . ILE B 1 36 ? 17.469 22.219 11.203 1 92.19 36 ILE B N 1
ATOM 2553 C CA . ILE B 1 36 ? 17.375 23.641 10.891 1 92.19 36 ILE B CA 1
ATOM 2554 C C . ILE B 1 36 ? 16.016 24.172 11.328 1 92.19 36 ILE B C 1
ATOM 2556 O O . ILE B 1 36 ? 14.977 23.594 10.992 1 92.19 36 ILE B O 1
ATOM 2560 N N . GLY B 1 37 ? 16.062 25.203 12.102 1 94.69 37 GLY B N 1
ATOM 2561 C CA . GLY B 1 37 ? 14.812 25.812 12.555 1 94.69 37 GLY B CA 1
ATOM 2562 C C . GLY B 1 37 ? 14.047 26.5 11.445 1 94.69 37 GLY B C 1
ATOM 2563 O O . GLY B 1 37 ? 14.641 26.938 10.445 1 94.69 37 GLY B O 1
ATOM 2564 N N . VAL B 1 38 ? 12.781 26.672 11.719 1 96.44 38 VAL B N 1
ATOM 2565 C CA . VAL B 1 38 ? 11.891 27.203 10.688 1 96.44 38 VAL B CA 1
ATOM 2566 C C . VAL B 1 38 ? 12.297 28.641 10.336 1 96.44 38 VAL B C 1
ATOM 2568 O O . VAL B 1 38 ? 12.203 29.047 9.18 1 96.44 38 VAL B O 1
ATOM 2571 N N . GLU B 1 39 ? 12.75 29.453 11.281 1 95.88 39 GLU B N 1
ATOM 2572 C CA . GLU B 1 39 ? 13.188 30.828 11 1 95.88 39 GLU B CA 1
ATOM 2573 C C . GLU B 1 39 ? 14.359 30.828 10.016 1 95.88 39 GLU B C 1
ATOM 2575 O O . GLU B 1 39 ? 14.406 31.656 9.109 1 95.88 39 GLU B O 1
ATOM 2580 N N . GLN B 1 40 ? 15.266 29.891 10.25 1 94.94 40 GLN B N 1
ATOM 2581 C CA . GLN B 1 40 ? 16.422 29.797 9.367 1 94.94 40 GLN B CA 1
ATOM 2582 C C . GLN B 1 40 ? 16 29.344 7.969 1 94.94 40 GLN B C 1
ATOM 2584 O O . GLN B 1 40 ? 16.562 29.797 6.969 1 94.94 40 GLN B O 1
ATOM 2589 N N . LEU B 1 41 ? 15.039 28.438 7.891 1 94.62 41 LEU B N 1
ATOM 2590 C CA . LEU B 1 41 ? 14.516 28.016 6.602 1 94.62 41 LEU B CA 1
ATOM 2591 C C . LEU B 1 41 ? 13.945 29.188 5.82 1 94.62 41 LEU B C 1
ATOM 2593 O O . LEU B 1 41 ? 14.203 29.328 4.625 1 94.62 41 LEU B O 1
ATOM 2597 N N . LEU B 1 42 ? 13.172 30.047 6.504 1 96.06 42 LEU B N 1
ATOM 2598 C CA . LEU B 1 42 ? 12.547 31.188 5.863 1 96.06 42 LEU B CA 1
ATOM 2599 C C . LEU B 1 42 ? 13.594 32.188 5.375 1 96.06 42 LEU B C 1
ATOM 2601 O O . LEU B 1 42 ? 13.484 32.719 4.27 1 96.06 42 LEU B O 1
ATOM 2605 N N . ALA B 1 43 ? 14.602 32.344 6.133 1 93.88 43 ALA B N 1
ATOM 2606 C CA . ALA B 1 43 ? 15.648 33.312 5.809 1 93.88 43 ALA B CA 1
ATOM 2607 C C . ALA B 1 43 ? 16.438 32.875 4.578 1 93.88 43 ALA B C 1
ATOM 2609 O O . ALA B 1 43 ? 17 33.719 3.867 1 93.88 43 ALA B O 1
ATOM 2610 N N . ALA B 1 44 ? 16.406 31.594 4.32 1 91.62 44 ALA B N 1
ATOM 2611 C CA . ALA B 1 44 ? 17.234 31.031 3.248 1 91.62 44 ALA B CA 1
ATOM 2612 C C . ALA B 1 44 ? 16.5 31.078 1.911 1 91.62 44 ALA B C 1
ATOM 2614 O O . ALA B 1 44 ? 17.062 30.75 0.87 1 91.62 44 ALA B O 1
ATOM 2615 N N . VAL B 1 45 ? 15.281 31.484 1.9 1 94.62 45 VAL B N 1
ATOM 2616 C CA . VAL B 1 45 ? 14.492 31.469 0.673 1 94.62 45 VAL B CA 1
ATOM 2617 C C . VAL B 1 45 ? 14.188 32.906 0.233 1 94.62 45 VAL B C 1
ATOM 2619 O O . VAL B 1 45 ? 13.234 33.5 0.713 1 94.62 45 VAL B O 1
ATOM 2622 N N . PRO B 1 46 ? 14.906 33.375 -0.713 1 91.25 46 PRO B N 1
ATOM 2623 C CA . PRO B 1 46 ? 14.594 34.719 -1.228 1 91.25 46 PRO B CA 1
ATOM 2624 C C . PRO B 1 46 ? 13.188 34.812 -1.799 1 91.25 46 PRO B C 1
ATOM 2626 O O . PRO B 1 46 ? 12.688 33.844 -2.4 1 91.25 46 PRO B O 1
ATOM 2629 N N . GLY B 1 47 ? 12.516 35.875 -1.589 1 91.75 47 GLY B N 1
ATOM 2630 C CA . GLY B 1 47 ? 11.242 36.156 -2.242 1 91.75 47 GLY B CA 1
ATOM 2631 C C . GLY B 1 47 ? 10.047 35.688 -1.423 1 91.75 47 GLY B C 1
ATOM 2632 O O . GLY B 1 47 ? 8.898 35.906 -1.817 1 91.75 47 GLY B O 1
ATOM 2633 N N . LEU B 1 48 ? 10.273 35.125 -0.261 1 94.44 48 LEU B N 1
ATOM 2634 C CA . LEU B 1 48 ? 9.18 34.562 0.534 1 94.44 48 LEU B CA 1
ATOM 2635 C C . LEU B 1 48 ? 8.242 35.688 1.003 1 94.44 48 LEU B C 1
ATOM 2637 O O . LEU B 1 48 ? 7.02 35.531 0.99 1 94.44 48 LEU B O 1
ATOM 2641 N N . VAL B 1 49 ? 8.812 36.781 1.392 1 91.69 49 VAL B N 1
ATOM 2642 C CA . VAL B 1 49 ? 8.008 37.875 1.894 1 91.69 49 VAL B CA 1
ATOM 2643 C C . VAL B 1 49 ? 7.125 38.438 0.774 1 91.69 49 VAL B C 1
ATOM 2645 O O . VAL B 1 49 ? 5.941 38.688 0.988 1 91.69 49 VAL B O 1
ATOM 2648 N N . GLN B 1 50 ? 7.719 38.562 -0.387 1 92.88 50 GLN B N 1
ATOM 2649 C CA . GLN B 1 50 ? 6.945 39 -1.541 1 92.88 50 GLN B CA 1
ATOM 2650 C C . GLN B 1 50 ? 5.828 38 -1.866 1 92.88 50 GLN B C 1
ATOM 2652 O O . GLN B 1 50 ? 4.699 38.406 -2.158 1 92.88 50 GLN B O 1
ATOM 2657 N N . ALA B 1 51 ? 6.16 36.75 -1.785 1 94 51 ALA B N 1
ATOM 2658 C CA . ALA B 1 51 ? 5.18 35.719 -2.066 1 94 51 ALA B CA 1
ATOM 2659 C C . ALA B 1 51 ? 4.031 35.75 -1.062 1 94 51 ALA B C 1
ATOM 2661 O O . ALA B 1 51 ? 2.879 35.5 -1.418 1 94 51 ALA B O 1
ATOM 2662 N N . ALA B 1 52 ? 4.289 36.094 0.146 1 94 52 ALA B N 1
ATOM 2663 C CA . ALA B 1 52 ? 3.301 36.094 1.223 1 94 52 ALA B CA 1
ATOM 2664 C C . ALA B 1 52 ? 2.346 37.281 1.065 1 94 52 ALA B C 1
ATOM 2666 O O . ALA B 1 52 ? 1.251 37.281 1.633 1 94 52 ALA B O 1
ATOM 2667 N N . GLY B 1 53 ? 2.779 38.312 0.368 1 91.69 53 GLY B N 1
ATOM 2668 C CA . GLY B 1 53 ? 1.98 39.5 0.208 1 91.69 53 GLY B CA 1
ATOM 2669 C C . GLY B 1 53 ? 1.779 40.281 1.507 1 91.69 53 GLY B C 1
ATOM 2670 O O . GLY B 1 53 ? 0.861 41.094 1.62 1 91.69 53 GLY B O 1
ATOM 2671 N N . GLY B 1 54 ? 2.488 39.938 2.555 1 92 54 GLY B N 1
ATOM 2672 C CA . GLY B 1 54 ? 2.428 40.531 3.881 1 92 54 GLY B CA 1
ATOM 2673 C C . GLY B 1 54 ? 3.477 39.969 4.828 1 92 54 GLY B C 1
ATOM 2674 O O . GLY B 1 54 ? 4.574 39.594 4.406 1 92 54 GLY B O 1
ATOM 2675 N N . ALA B 1 55 ? 3.164 39.969 6.062 1 94.38 55 ALA B N 1
ATOM 2676 C CA . ALA B 1 55 ? 4.121 39.5 7.066 1 94.38 55 ALA B CA 1
ATOM 2677 C C . ALA B 1 55 ? 4.246 38 7.059 1 94.38 55 ALA B C 1
ATOM 2679 O O . ALA B 1 55 ? 3.283 37.281 6.75 1 94.38 55 ALA B O 1
ATOM 2680 N N . LEU B 1 56 ? 5.379 37.594 7.305 1 95.88 56 LEU B N 1
ATOM 2681 C CA . LEU B 1 56 ? 5.672 36.188 7.531 1 95.88 56 LEU B CA 1
ATOM 2682 C C . LEU B 1 56 ? 6.027 35.938 8.992 1 95.88 56 LEU B C 1
ATOM 2684 O O . LEU B 1 56 ? 6.906 36.594 9.547 1 95.88 56 LEU B O 1
ATOM 2688 N N . VAL B 1 57 ? 5.316 35.031 9.578 1 96.44 57 VAL B N 1
ATOM 2689 C CA . VAL B 1 57 ? 5.562 34.719 10.977 1 96.44 57 VAL B CA 1
ATOM 2690 C C . VAL B 1 57 ? 5.973 33.25 11.094 1 96.44 57 VAL B C 1
ATOM 2692 O O . VAL B 1 57 ? 5.312 32.344 10.547 1 96.44 57 VAL B O 1
ATOM 2695 N N . ALA B 1 58 ? 7.078 33.031 11.75 1 97.62 58 ALA B N 1
ATOM 2696 C CA . ALA B 1 58 ? 7.582 31.672 11.961 1 97.62 58 ALA B CA 1
ATOM 2697 C C . ALA B 1 58 ? 7.207 31.156 13.344 1 97.62 58 ALA B C 1
ATOM 2699 O O . ALA B 1 58 ? 7.254 31.891 14.328 1 97.62 58 ALA B O 1
ATOM 2700 N N . GLU B 1 59 ? 6.809 29.922 13.422 1 98.19 59 GLU B N 1
ATOM 2701 C CA . GLU B 1 59 ? 6.59 29.219 14.68 1 98.19 59 GLU B CA 1
ATOM 2702 C C . GLU B 1 59 ? 7.184 27.812 14.641 1 98.19 59 GLU B C 1
ATOM 2704 O O . GLU B 1 59 ? 6.773 26.984 13.82 1 98.19 59 GLU B O 1
ATOM 2709 N N . GLN B 1 60 ? 8.125 27.562 15.516 1 98.12 60 GLN B N 1
ATOM 2710 C CA . GLN B 1 60 ? 8.68 26.219 15.641 1 98.12 60 GLN B CA 1
ATOM 2711 C C . GLN B 1 60 ? 7.828 25.359 16.562 1 98.12 60 GLN B C 1
ATOM 2713 O O . GLN B 1 60 ? 7.832 25.562 17.781 1 98.12 60 GLN B O 1
ATOM 2718 N N . VAL B 1 61 ? 7.145 24.406 16.031 1 97.88 61 VAL B N 1
ATOM 2719 C CA . VAL B 1 61 ? 6.277 23.547 16.844 1 97.88 61 VAL B CA 1
ATOM 2720 C C . VAL B 1 61 ? 7.102 22.422 17.453 1 97.88 61 VAL B C 1
ATOM 2722 O O . VAL B 1 61 ? 7.023 22.172 18.672 1 97.88 61 VAL B O 1
ATOM 2725 N N . VAL B 1 62 ? 7.797 21.719 16.625 1 97 62 VAL B N 1
ATOM 2726 C CA . VAL B 1 62 ? 8.719 20.641 17 1 97 62 VAL B CA 1
ATOM 2727 C C . VAL B 1 62 ? 9.82 20.516 15.945 1 97 62 VAL B C 1
ATOM 2729 O O . VAL B 1 62 ? 9.766 21.156 14.898 1 97 62 VAL B O 1
ATOM 2732 N N . GLN B 1 63 ? 10.836 19.859 16.234 1 95.81 63 GLN B N 1
ATOM 2733 C CA . GLN B 1 63 ? 11.891 19.438 15.312 1 95.81 63 GLN B CA 1
ATOM 2734 C C . GLN B 1 63 ? 12.102 17.922 15.383 1 95.81 63 GLN B C 1
ATOM 2736 O O . GLN B 1 63 ? 12.812 17.438 16.266 1 95.81 63 GLN B O 1
ATOM 2741 N N . LEU B 1 64 ? 11.484 17.234 14.469 1 96 64 LEU B N 1
ATOM 2742 C CA . LEU B 1 64 ? 11.586 15.789 14.539 1 96 64 LEU B CA 1
ATOM 2743 C C . LEU B 1 64 ? 11.688 15.18 13.148 1 96 64 LEU B C 1
ATOM 2745 O O . LEU B 1 64 ? 11.469 15.867 12.148 1 96 64 LEU B O 1
ATOM 2749 N N . ASP B 1 65 ? 12.18 13.93 13.062 1 96.75 65 ASP B N 1
ATOM 2750 C CA . ASP B 1 65 ? 12.008 13.07 11.898 1 96.75 65 ASP B CA 1
ATOM 2751 C C . ASP B 1 65 ? 10.562 12.609 11.766 1 96.75 65 ASP B C 1
ATOM 2753 O O . ASP B 1 65 ? 10 12.023 12.695 1 96.75 65 ASP B O 1
ATOM 2757 N N . SER B 1 66 ? 9.945 12.953 10.602 1 97.44 66 SER B N 1
ATOM 2758 C CA . SER B 1 66 ? 8.508 12.742 10.453 1 97.44 66 SER B CA 1
ATOM 2759 C C . SER B 1 66 ? 8.141 11.273 10.68 1 97.44 66 SER B C 1
ATOM 2761 O O . SER B 1 66 ? 6.98 10.953 10.938 1 97.44 66 SER B O 1
ATOM 2763 N N . LYS B 1 67 ? 9.078 10.281 10.539 1 97.06 67 LYS B N 1
ATOM 2764 C CA . LYS B 1 67 ? 8.812 8.883 10.883 1 97.06 67 LYS B CA 1
ATOM 2765 C C . LYS B 1 67 ? 8.469 8.742 12.359 1 97.06 67 LYS B C 1
ATOM 2767 O O . LYS B 1 67 ? 7.895 7.734 12.781 1 97.06 67 LYS B O 1
ATOM 2772 N N . ASP B 1 68 ? 8.797 9.742 13.203 1 98 68 ASP B N 1
ATOM 2773 C CA . ASP B 1 68 ? 8.578 9.695 14.648 1 98 68 ASP B CA 1
ATOM 2774 C C . ASP B 1 68 ? 7.414 10.594 15.055 1 98 68 ASP B C 1
ATOM 2776 O O . ASP B 1 68 ? 7.273 10.93 16.234 1 98 68 ASP B O 1
ATOM 2780 N N . MET B 1 69 ? 6.617 11 14.07 1 98.19 69 MET B N 1
ATOM 2781 C CA . MET B 1 69 ? 5.406 11.758 14.375 1 98.19 69 MET B CA 1
ATOM 2782 C C . MET B 1 69 ? 4.539 11.016 15.383 1 98.19 69 MET B C 1
ATOM 2784 O O . MET B 1 69 ? 4.402 9.789 15.305 1 98.19 69 MET B O 1
ATOM 2788 N N . GLY B 1 70 ? 3.965 11.766 16.375 1 97.38 70 GLY B N 1
ATOM 2789 C CA . GLY B 1 70 ? 3.176 11.156 17.438 1 97.38 70 GLY B CA 1
ATOM 2790 C C . GLY B 1 70 ? 1.9 11.922 17.75 1 97.38 70 GLY B C 1
ATOM 2791 O O . GLY B 1 70 ? 1.687 13.016 17.234 1 97.38 70 GLY B O 1
ATOM 2792 N N . PHE B 1 71 ? 1.126 11.281 18.578 1 98 71 PHE B N 1
ATOM 2793 C CA . PHE B 1 71 ? -0.167 11.836 18.969 1 98 71 PHE B CA 1
ATOM 2794 C C . PHE B 1 71 ? 0.007 13.172 19.688 1 98 71 PHE B C 1
ATOM 2796 O O . PHE B 1 71 ? -0.801 14.086 19.516 1 98 71 PHE B O 1
ATOM 2803 N N . ASP B 1 72 ? 1.044 13.289 20.469 1 97.19 72 ASP B N 1
ATOM 2804 C CA . ASP B 1 72 ? 1.295 14.523 21.203 1 97.19 72 ASP B CA 1
ATOM 2805 C C . ASP B 1 72 ? 1.583 15.68 20.234 1 97.19 72 ASP B C 1
ATOM 2807 O O . ASP B 1 72 ? 1.076 16.781 20.422 1 97.19 72 ASP B O 1
ATOM 2811 N N . VAL B 1 73 ? 2.396 15.406 19.234 1 97.94 73 VAL B N 1
ATOM 2812 C CA . VAL B 1 73 ? 2.74 16.422 18.234 1 97.94 73 VAL B CA 1
ATOM 2813 C C . VAL B 1 73 ? 1.508 16.766 17.406 1 97.94 73 VAL B C 1
ATOM 2815 O O . VAL B 1 73 ? 1.266 17.938 17.094 1 97.94 73 VAL B O 1
ATOM 2818 N N . TRP B 1 74 ? 0.686 15.742 17.031 1 98.56 74 TRP B N 1
ATOM 2819 C CA . TRP B 1 74 ? -0.558 15.953 16.297 1 98.56 74 TRP B CA 1
ATOM 2820 C C . TRP B 1 74 ? -1.489 16.891 17.062 1 98.56 74 TRP B C 1
ATOM 2822 O O . TRP B 1 74 ? -2.045 17.828 16.484 1 98.56 74 TRP B O 1
ATOM 2832 N N . ALA B 1 75 ? -1.613 16.641 18.344 1 98.38 75 ALA B N 1
ATOM 2833 C CA . ALA B 1 75 ? -2.473 17.469 19.188 1 98.38 75 ALA B CA 1
ATOM 2834 C C . ALA B 1 75 ? -1.977 18.922 19.234 1 98.38 75 ALA B C 1
ATOM 2836 O O . ALA B 1 75 ? -2.76 19.859 19.047 1 98.38 75 ALA B O 1
ATOM 2837 N N . ARG B 1 76 ? -0.687 19.047 19.422 1 98.19 76 ARG B N 1
ATOM 2838 C CA . ARG B 1 76 ? -0.083 20.375 19.484 1 98.19 76 ARG B CA 1
ATOM 2839 C C . ARG B 1 76 ? -0.248 21.109 18.156 1 98.19 76 ARG B C 1
ATOM 2841 O O . ARG B 1 76 ? -0.646 22.281 18.125 1 98.19 76 ARG B O 1
ATOM 2848 N N . LEU B 1 77 ? 0.029 20.453 17.109 1 98.62 77 LEU B N 1
ATOM 2849 C CA . LEU B 1 77 ? -0.047 21.031 15.773 1 98.62 77 LEU B CA 1
ATOM 2850 C C . LEU B 1 77 ? -1.471 21.469 15.445 1 98.62 77 LEU B C 1
ATOM 2852 O O . LEU B 1 77 ? -1.686 22.594 14.969 1 98.62 77 LEU B O 1
ATOM 2856 N N . ALA B 1 78 ? -2.463 20.609 15.719 1 98.69 78 ALA B N 1
ATOM 2857 C CA . ALA B 1 78 ? -3.865 20.922 15.461 1 98.69 78 ALA B CA 1
ATOM 2858 C C . ALA B 1 78 ? -4.305 22.141 16.266 1 98.69 78 ALA B C 1
ATOM 2860 O O . ALA B 1 78 ? -4.973 23.031 15.734 1 98.69 78 ALA B O 1
ATOM 2861 N N . GLY B 1 79 ? -3.904 22.141 17.531 1 98.5 79 GLY B N 1
ATOM 2862 C CA . GLY B 1 79 ? -4.254 23.266 18.375 1 98.5 79 GLY B CA 1
ATOM 2863 C C . GLY B 1 79 ? -3.67 24.594 17.891 1 98.5 79 GLY B C 1
ATOM 2864 O O . GLY B 1 79 ? -4.375 25.594 17.844 1 98.5 79 GLY B O 1
ATOM 2865 N N . ARG B 1 80 ? -2.385 24.578 17.531 1 98.56 80 ARG B N 1
ATOM 2866 C CA . ARG B 1 80 ? -1.714 25.781 17.062 1 98.56 80 ARG B CA 1
ATOM 2867 C C . ARG B 1 80 ? -2.312 26.266 15.742 1 98.56 80 ARG B C 1
ATOM 2869 O O . ARG B 1 80 ? -2.545 27.453 15.555 1 98.56 80 ARG B O 1
ATOM 2876 N N . CYS B 1 81 ? -2.566 25.344 14.836 1 98.69 81 CYS B N 1
ATOM 2877 C CA . CYS B 1 81 ? -3.195 25.703 13.562 1 98.69 81 CYS B CA 1
ATOM 2878 C C . CYS B 1 81 ? -4.555 26.359 13.797 1 98.69 81 CYS B C 1
ATOM 2880 O O . CYS B 1 81 ? -4.859 27.391 13.195 1 98.69 81 CYS B O 1
ATOM 2882 N N . ALA B 1 82 ? -5.352 25.734 14.68 1 98.56 82 ALA B N 1
ATOM 2883 C CA . ALA B 1 82 ? -6.68 26.266 14.961 1 98.56 82 ALA B CA 1
ATOM 2884 C C . ALA B 1 82 ? -6.594 27.688 15.508 1 98.56 82 ALA B C 1
ATOM 2886 O O . ALA B 1 82 ? -7.375 28.547 15.117 1 98.56 82 ALA B O 1
ATOM 2887 N N . ALA B 1 83 ? -5.668 27.938 16.391 1 98.25 83 ALA B N 1
ATOM 2888 C CA . ALA B 1 83 ? -5.473 29.25 16.969 1 98.25 83 ALA B CA 1
ATOM 2889 C C . ALA B 1 83 ? -5.109 30.281 15.891 1 98.25 83 ALA B C 1
ATOM 2891 O O . ALA B 1 83 ? -5.645 31.391 15.875 1 98.25 83 ALA B O 1
ATOM 2892 N N . HIS B 1 84 ? -4.199 29.891 15.016 1 98.44 84 HIS B N 1
ATOM 2893 C CA . HIS B 1 84 ? -3.789 30.797 13.953 1 98.44 84 HIS B CA 1
ATOM 2894 C C . HIS B 1 84 ? -4.938 31.062 12.984 1 98.44 84 HIS B C 1
ATOM 2896 O O . HIS B 1 84 ? -5.141 32.188 12.547 1 98.44 84 HIS B O 1
ATOM 2902 N N . LEU B 1 85 ? -5.68 30.016 12.641 1 97.88 85 LEU B N 1
ATOM 2903 C CA . LEU B 1 85 ? -6.789 30.172 11.703 1 97.88 85 LEU B CA 1
ATOM 2904 C C . LEU B 1 85 ? -7.871 31.078 12.281 1 97.88 85 LEU B C 1
ATOM 2906 O O . LEU B 1 85 ? -8.609 31.719 11.531 1 97.88 85 LEU B O 1
ATOM 2910 N N . ALA B 1 86 ? -7.969 31.156 13.578 1 97.12 86 ALA B N 1
ATOM 2911 C CA . ALA B 1 86 ? -8.969 32 14.242 1 97.12 86 ALA B CA 1
ATOM 2912 C C . ALA B 1 86 ? -8.555 33.469 14.219 1 97.12 86 ALA B C 1
ATOM 2914 O O . ALA B 1 86 ? -9.367 34.344 14.484 1 97.12 86 ALA B O 1
ATOM 2915 N N . ASP B 1 87 ? -7.289 33.781 14.016 1 97.19 87 ASP B N 1
ATOM 2916 C CA . ASP B 1 87 ? -6.777 35.125 13.938 1 97.19 87 ASP B CA 1
ATOM 2917 C C . ASP B 1 87 ? -7.133 35.781 12.602 1 97.19 87 ASP B C 1
ATOM 2919 O O . ASP B 1 87 ? -6.676 35.344 11.547 1 97.19 87 ASP B O 1
ATOM 2923 N N . PRO B 1 88 ? -7.922 36.812 12.594 1 95.69 88 PRO B N 1
ATOM 2924 C CA . PRO B 1 88 ? -8.344 37.438 11.336 1 95.69 88 PRO B CA 1
ATOM 2925 C C . PRO B 1 88 ? -7.172 38 10.523 1 95.69 88 PRO B C 1
ATOM 2927 O O . PRO B 1 88 ? -7.297 38.188 9.312 1 95.69 88 PRO B O 1
ATOM 2930 N N . ALA B 1 89 ? -6 38.219 11.172 1 96.12 89 ALA B N 1
ATOM 2931 C CA . ALA B 1 89 ? -4.832 38.75 10.477 1 96.12 89 ALA B CA 1
ATOM 2932 C C . ALA B 1 89 ? -4.105 37.656 9.703 1 96.12 89 ALA B C 1
ATOM 2934 O O . ALA B 1 89 ? -3.254 37.938 8.859 1 96.12 89 ALA B O 1
ATOM 2935 N N . VAL B 1 90 ? -4.414 36.438 10.047 1 97.56 90 VAL B N 1
ATOM 2936 C CA . VAL B 1 90 ? -3.758 35.312 9.375 1 97.56 90 VAL B CA 1
ATOM 2937 C C . VAL B 1 90 ? -4.527 34.938 8.109 1 97.56 90 VAL B C 1
ATOM 2939 O O . VAL B 1 90 ? -5.727 34.688 8.156 1 97.56 90 VAL B O 1
ATOM 2942 N N . ALA B 1 91 ? -3.836 34.969 6.977 1 97.25 91 ALA B N 1
ATOM 2943 C CA . ALA B 1 91 ? -4.449 34.625 5.691 1 97.25 91 ALA B CA 1
ATOM 2944 C C . ALA B 1 91 ? -4.34 33.156 5.395 1 97.25 91 ALA B C 1
ATOM 2946 O O . ALA B 1 91 ? -5.156 32.594 4.656 1 97.25 91 ALA B O 1
ATOM 2947 N N . GLY B 1 92 ? -3.348 32.531 5.941 1 98.12 92 GLY B N 1
ATOM 2948 C CA . GLY B 1 92 ? -3.088 31.109 5.738 1 98.12 92 GLY B CA 1
ATOM 2949 C C . GLY B 1 92 ? -1.959 30.578 6.605 1 98.12 92 GLY B C 1
ATOM 2950 O O . GLY B 1 92 ? -1.226 31.344 7.219 1 98.12 92 GLY B O 1
ATOM 2951 N N . VAL B 1 93 ? -1.876 29.312 6.719 1 98.81 93 VAL B N 1
ATOM 2952 C CA . VAL B 1 93 ? -0.848 28.641 7.496 1 98.81 93 VAL B CA 1
ATOM 2953 C C . VAL B 1 93 ? -0.06 27.688 6.594 1 98.81 93 VAL B C 1
ATOM 2955 O O . VAL B 1 93 ? -0.64 26.984 5.762 1 98.81 93 VAL B O 1
ATOM 2958 N N . VAL B 1 94 ? 1.229 27.703 6.672 1 98.94 94 VAL B N 1
ATOM 2959 C CA . VAL B 1 94 ? 2.115 26.75 6.004 1 98.94 94 VAL B CA 1
ATOM 2960 C C . VAL B 1 94 ? 2.811 25.875 7.039 1 98.94 94 VAL B C 1
ATOM 2962 O O . VAL B 1 94 ? 3.258 26.359 8.078 1 98.94 94 VAL B O 1
ATOM 2965 N N . ILE B 1 95 ? 2.832 24.594 6.809 1 98.94 95 ILE B N 1
ATOM 2966 C CA . ILE B 1 95 ? 3.514 23.656 7.691 1 98.94 95 ILE B CA 1
ATOM 2967 C C . ILE B 1 95 ? 4.645 22.969 6.934 1 98.94 95 ILE B C 1
ATOM 2969 O O . ILE B 1 95 ? 4.402 22.281 5.938 1 98.94 95 ILE B O 1
ATOM 2973 N N . THR B 1 96 ? 5.887 23.188 7.352 1 98.69 96 THR B N 1
ATOM 2974 C CA . THR B 1 96 ? 6.98 22.359 6.859 1 98.69 96 THR B CA 1
ATOM 2975 C C . THR B 1 96 ? 7.02 21.016 7.594 1 98.69 96 THR B C 1
ATOM 2977 O O . THR B 1 96 ? 7.098 20.984 8.828 1 98.69 96 THR B O 1
ATOM 2980 N N . HIS B 1 97 ? 6.938 19.969 6.914 1 98.56 97 HIS B N 1
ATOM 2981 C CA . HIS B 1 97 ? 6.773 18.625 7.441 1 98.56 97 HIS B CA 1
ATOM 2982 C C . HIS B 1 97 ? 7.75 17.656 6.785 1 98.56 97 HIS B C 1
ATOM 2984 O O . HIS B 1 97 ? 8.336 17.969 5.746 1 98.56 97 HIS B O 1
ATOM 2990 N N . GLY B 1 98 ? 8.062 16.562 7.441 1 98.06 98 GLY B N 1
ATOM 2991 C CA . GLY B 1 98 ? 8.727 15.461 6.75 1 98.06 98 GLY B CA 1
ATOM 2992 C C . GLY B 1 98 ? 7.793 14.672 5.848 1 98.06 98 GLY B C 1
ATOM 2993 O O . GLY B 1 98 ? 6.574 14.719 6.016 1 98.06 98 GLY B O 1
ATOM 2994 N N . THR B 1 99 ? 8.367 13.914 4.926 1 98.25 99 THR B N 1
ATOM 2995 C CA . THR B 1 99 ? 7.57 13.281 3.883 1 98.25 99 THR B CA 1
ATOM 2996 C C . THR B 1 99 ? 6.941 11.984 4.391 1 98.25 99 THR B C 1
ATOM 2998 O O . THR B 1 99 ? 5.891 11.57 3.904 1 98.25 99 THR B O 1
ATOM 3001 N N . ASP B 1 100 ? 7.422 11.328 5.391 1 98 100 ASP B N 1
ATOM 3002 C CA . ASP B 1 100 ? 7.109 9.945 5.738 1 98 100 ASP B CA 1
ATOM 3003 C C . ASP B 1 100 ? 5.672 9.812 6.234 1 98 100 ASP B C 1
ATOM 3005 O O . ASP B 1 100 ? 5.004 8.812 5.965 1 98 100 ASP B O 1
ATOM 3009 N N . THR B 1 101 ? 5.18 10.781 7.039 1 98.62 101 THR B N 1
ATOM 3010 C CA . THR B 1 101 ? 3.85 10.68 7.625 1 98.62 101 THR B CA 1
ATOM 3011 C C . THR B 1 101 ? 2.998 11.891 7.258 1 98.62 101 THR B C 1
ATOM 3013 O O . THR B 1 101 ? 2.004 12.18 7.93 1 98.62 101 THR B O 1
ATOM 3016 N N . LEU B 1 102 ? 3.422 12.641 6.23 1 98.81 102 LEU B N 1
ATOM 3017 C CA . LEU B 1 102 ? 2.742 13.867 5.82 1 98.81 102 LEU B CA 1
ATOM 3018 C C . LEU B 1 102 ? 1.288 13.586 5.453 1 98.81 102 LEU B C 1
ATOM 3020 O O . LEU B 1 102 ? 0.392 14.352 5.816 1 98.81 102 LEU B O 1
ATOM 3024 N N . GLU B 1 103 ? 1.03 12.469 4.723 1 98.81 103 GLU B N 1
ATOM 3025 C CA . GLU B 1 103 ? -0.328 12.164 4.281 1 98.81 103 GLU B CA 1
ATOM 3026 C C . GLU B 1 103 ? -1.254 11.93 5.473 1 98.81 103 GLU B C 1
ATOM 3028 O O . GLU B 1 103 ? -2.43 12.305 5.434 1 98.81 103 GLU B O 1
ATOM 3033 N N . GLU B 1 104 ? -0.758 11.312 6.539 1 98.88 104 GLU B N 1
ATOM 3034 C CA . GLU B 1 104 ? -1.543 11.078 7.75 1 98.88 104 GLU B CA 1
ATOM 3035 C C . GLU B 1 104 ? -1.838 12.391 8.477 1 98.88 104 GLU B C 1
ATOM 3037 O O . GLU B 1 104 ? -2.967 12.625 8.914 1 98.88 104 GLU B O 1
ATOM 3042 N N . THR B 1 105 ? -0.81 13.273 8.578 1 98.94 105 THR B N 1
ATOM 3043 C CA . THR B 1 105 ? -0.973 14.562 9.227 1 98.94 105 THR B CA 1
ATOM 3044 C C . THR B 1 105 ? -1.967 15.438 8.461 1 98.94 105 THR B C 1
ATOM 3046 O O . THR B 1 105 ? -2.84 16.062 9.062 1 98.94 105 THR B O 1
ATOM 3049 N N . ALA B 1 106 ? -1.834 15.461 7.133 1 98.94 106 ALA B N 1
ATOM 3050 C CA . ALA B 1 106 ? -2.738 16.25 6.301 1 98.94 106 ALA B CA 1
ATOM 3051 C C . ALA B 1 106 ? -4.188 15.82 6.5 1 98.94 106 ALA B C 1
ATOM 3053 O O . ALA B 1 106 ? -5.078 16.656 6.652 1 98.94 106 ALA B O 1
ATOM 3054 N N . TRP B 1 107 ? -4.426 14.531 6.52 1 98.81 107 TRP B N 1
ATOM 3055 C CA . TRP B 1 107 ? -5.777 14 6.664 1 98.81 107 TRP B CA 1
ATOM 3056 C C . TRP B 1 107 ? -6.328 14.297 8.055 1 98.81 107 TRP B C 1
ATOM 3058 O O . TRP B 1 107 ? -7.508 14.641 8.203 1 98.81 107 TRP B O 1
ATOM 3068 N N . LEU B 1 108 ? -5.461 14.148 9.07 1 98.88 108 LEU B N 1
ATOM 3069 C CA . LEU B 1 108 ? -5.855 14.508 10.43 1 98.88 108 LEU B CA 1
ATOM 3070 C C . LEU B 1 108 ? -6.336 15.953 10.492 1 98.88 108 LEU B C 1
ATOM 3072 O O . LEU B 1 108 ? -7.426 16.234 10.992 1 98.88 108 LEU B O 1
ATOM 3076 N N . LEU B 1 109 ? -5.559 16.859 9.945 1 98.94 109 LEU B N 1
ATOM 3077 C CA . LEU B 1 109 ? -5.859 18.281 10.008 1 98.94 109 LEU B CA 1
ATOM 3078 C C . LEU B 1 109 ? -7.117 18.625 9.211 1 98.94 109 LEU B C 1
ATOM 3080 O O . LEU B 1 109 ? -7.902 19.469 9.617 1 98.94 109 LEU B O 1
ATOM 3084 N N . HIS B 1 110 ? -7.285 17.953 8.094 1 98.75 110 HIS B N 1
ATOM 3085 C CA . HIS B 1 110 ? -8.492 18.125 7.301 1 98.75 110 HIS B CA 1
ATOM 3086 C C . HIS B 1 110 ? -9.742 17.844 8.133 1 98.75 110 HIS B C 1
ATOM 3088 O O . HIS B 1 110 ? -10.758 18.531 8 1 98.75 110 HIS B O 1
ATOM 3094 N N . ASN B 1 111 ? -9.672 16.844 8.977 1 98.69 111 ASN B N 1
ATOM 3095 C CA . ASN B 1 111 ? -10.828 16.406 9.75 1 98.69 111 ASN B CA 1
ATOM 3096 C C . ASN B 1 111 ? -11.047 17.297 10.977 1 98.69 111 ASN B C 1
ATOM 3098 O O . ASN B 1 111 ? -12.117 17.266 11.586 1 98.69 111 ASN B O 1
ATOM 3102 N N . LEU B 1 112 ? -10.062 18.094 11.312 1 98.69 112 LEU B N 1
ATOM 3103 C CA . LEU B 1 112 ? -10.117 18.781 12.594 1 98.69 112 LEU B CA 1
ATOM 3104 C C . LEU B 1 112 ? -10.289 20.281 12.391 1 98.69 112 LEU B C 1
ATOM 3106 O O . LEU B 1 112 ? -10.867 20.969 13.234 1 98.69 112 LEU B O 1
ATOM 3110 N N . LEU B 1 113 ? -9.773 20.859 11.281 1 98.75 113 LEU B N 1
ATOM 3111 C CA . LEU B 1 113 ? -9.633 22.312 11.172 1 98.75 113 LEU B CA 1
ATOM 3112 C C . LEU B 1 113 ? -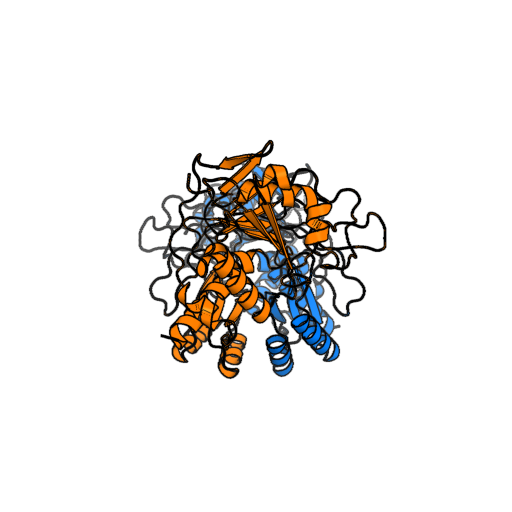10.695 22.891 10.242 1 98.75 113 LEU B C 1
ATOM 3114 O O . LEU B 1 113 ? -11 22.297 9.195 1 98.75 113 LEU B O 1
ATOM 3118 N N . ASP B 1 114 ? -11.258 23.984 10.617 1 98.12 114 ASP B N 1
ATOM 3119 C CA . ASP B 1 114 ? -12.109 24.734 9.703 1 98.12 114 ASP B CA 1
ATOM 3120 C C . ASP B 1 114 ? -11.273 25.516 8.695 1 98.12 114 ASP B C 1
ATOM 3122 O O . ASP B 1 114 ? -10.758 26.594 9 1 98.12 114 ASP B O 1
ATOM 3126 N N . THR B 1 115 ? -11.18 25 7.5 1 98.12 115 THR B N 1
ATOM 3127 C CA . THR B 1 115 ? -10.391 25.625 6.441 1 98.12 115 THR B CA 1
ATOM 3128 C C . THR B 1 115 ? -11.289 26.094 5.305 1 98.12 115 THR B C 1
ATOM 3130 O O . THR B 1 115 ? -10.891 26.094 4.141 1 98.12 115 THR B O 1
ATOM 3133 N N . THR B 1 116 ? -12.539 26.422 5.586 1 97.06 116 THR B N 1
ATOM 3134 C CA . THR B 1 116 ? -13.5 26.875 4.586 1 97.06 116 THR B CA 1
ATOM 3135 C C . THR B 1 116 ? -13.133 28.266 4.059 1 97.06 116 THR B C 1
ATOM 3137 O O . THR B 1 116 ? -13.469 28.609 2.926 1 97.06 116 THR B O 1
ATOM 3140 N N . ALA B 1 117 ? -12.383 29.062 4.898 1 95.62 117 ALA B N 1
ATOM 3141 C CA . ALA B 1 117 ? -12.094 30.438 4.508 1 95.62 117 ALA B CA 1
ATOM 3142 C C . ALA B 1 117 ? -10.609 30.625 4.227 1 95.62 117 ALA B C 1
ATOM 3144 O O . ALA B 1 117 ? -10.219 31.5 3.449 1 95.62 117 ALA B O 1
ATOM 3145 N N . LYS B 1 118 ? -9.789 29.875 4.941 1 96.81 118 LYS B N 1
ATOM 3146 C CA . LYS B 1 118 ? -8.336 30 4.883 1 96.81 118 LYS B CA 1
ATOM 3147 C C . LYS B 1 118 ? -7.676 28.641 4.691 1 96.81 118 LYS B C 1
ATOM 3149 O O . LYS B 1 118 ? -8.117 27.641 5.27 1 96.81 118 LYS B O 1
ATOM 3154 N N . PRO B 1 119 ? -6.602 28.609 3.957 1 98.38 119 PRO B N 1
ATOM 3155 C CA . PRO B 1 119 ? -5.949 27.312 3.719 1 98.38 119 PRO B CA 1
ATOM 3156 C C . PRO B 1 119 ? -4.902 26.984 4.781 1 98.38 119 PRO B C 1
ATOM 3158 O O . PRO B 1 119 ? -4.363 27.875 5.43 1 98.38 119 PRO B O 1
ATOM 3161 N N . VAL B 1 120 ? -4.652 25.766 4.965 1 98.88 120 VAL B N 1
ATOM 3162 C CA . VAL B 1 120 ? -3.457 25.188 5.566 1 98.88 120 VAL B CA 1
ATOM 3163 C C . VAL B 1 120 ? -2.672 24.406 4.512 1 98.88 120 VAL B C 1
ATOM 3165 O O . VAL B 1 120 ? -3.197 23.469 3.902 1 98.88 120 VAL B O 1
ATOM 3168 N N . VAL B 1 121 ? -1.448 24.75 4.262 1 98.94 121 VAL B N 1
ATOM 3169 C CA . VAL B 1 121 ? -0.656 24.141 3.197 1 98.94 121 VAL B CA 1
ATOM 3170 C C . VAL B 1 121 ? 0.557 23.438 3.797 1 98.94 121 VAL B C 1
ATOM 3172 O O . VAL B 1 121 ? 1.422 24.078 4.398 1 98.94 121 VAL B O 1
ATOM 3175 N N . LEU B 1 122 ? 0.606 22.141 3.66 1 98.94 122 LEU B N 1
ATOM 3176 C CA . LEU B 1 122 ? 1.806 21.391 4.027 1 98.94 122 LEU B CA 1
ATOM 3177 C C . LEU B 1 122 ? 2.809 21.375 2.877 1 98.94 122 LEU B C 1
ATOM 3179 O O . LEU B 1 122 ? 2.42 21.359 1.708 1 98.94 122 LEU B O 1
ATOM 3183 N N . THR B 1 123 ? 4.051 21.375 3.209 1 98.81 123 THR B N 1
ATOM 3184 C CA . THR B 1 123 ? 5.133 21.219 2.246 1 98.81 123 THR B CA 1
ATOM 3185 C C . THR B 1 123 ? 6.289 20.422 2.857 1 98.81 123 THR B C 1
ATOM 3187 O O . THR B 1 123 ? 6.285 20.141 4.059 1 98.81 123 THR B O 1
ATOM 3190 N N . CYS B 1 124 ? 7.145 19.984 2.064 1 98.62 124 CYS B N 1
ATOM 3191 C CA . CYS B 1 124 ? 8.219 19.078 2.453 1 98.62 124 CYS B CA 1
ATOM 3192 C C . CYS B 1 124 ? 9.367 19.125 1.451 1 98.62 124 CYS B C 1
ATOM 3194 O O . CYS B 1 124 ? 9.359 19.953 0.536 1 98.62 124 CYS B O 1
ATOM 3196 N N . ALA B 1 125 ? 10.352 18.344 1.744 1 98.06 125 ALA B N 1
ATOM 3197 C CA . ALA B 1 125 ? 11.461 18.156 0.813 1 98.06 125 ALA B CA 1
ATOM 3198 C C . ALA B 1 125 ? 11.945 16.703 0.807 1 98.06 125 ALA B C 1
ATOM 3200 O O . ALA B 1 125 ? 11.781 15.992 1.797 1 98.06 125 ALA B O 1
ATOM 3201 N N . MET B 1 126 ? 12.492 16.344 -0.359 1 96.94 126 MET B N 1
ATOM 3202 C CA . MET B 1 126 ? 13.086 15.023 -0.489 1 96.94 126 MET B CA 1
ATOM 3203 C C . MET B 1 126 ? 14.594 15.07 -0.261 1 96.94 126 MET B C 1
ATOM 3205 O O . MET B 1 126 ? 15.219 14.047 0.022 1 96.94 126 MET B O 1
ATOM 3209 N N . ARG B 1 127 ? 15.125 16.219 -0.368 1 95.81 127 ARG B N 1
ATOM 3210 C CA . ARG B 1 127 ? 16.547 16.438 -0.119 1 95.81 127 ARG B CA 1
ATOM 3211 C C . ARG B 1 127 ? 16.75 17.375 1.062 1 95.81 127 ARG B C 1
ATOM 3213 O O . ARG B 1 127 ? 15.961 18.297 1.281 1 95.81 127 ARG B O 1
ATOM 3220 N N . PRO B 1 128 ? 17.875 17.094 1.817 1 94.19 128 PRO B N 1
ATOM 3221 C CA . PRO B 1 128 ? 18.141 17.984 2.945 1 94.19 128 PRO B CA 1
ATOM 3222 C C . PRO B 1 128 ? 18.547 19.391 2.502 1 94.19 128 PRO B C 1
ATOM 3224 O O . PRO B 1 128 ? 18.891 19.609 1.336 1 94.19 128 PRO B O 1
ATOM 3227 N N . ALA B 1 129 ? 18.469 20.297 3.461 1 91.75 129 ALA B N 1
ATOM 3228 C CA . ALA B 1 129 ? 18.75 21.703 3.18 1 91.75 129 ALA B CA 1
ATOM 3229 C C . ALA B 1 129 ? 20.188 21.891 2.703 1 91.75 129 ALA B C 1
ATOM 3231 O O . ALA B 1 129 ? 20.5 22.828 1.969 1 91.75 129 ALA B O 1
ATOM 3232 N N . THR B 1 130 ? 21.078 20.953 3.016 1 89.5 130 THR B N 1
ATOM 3233 C CA . THR B 1 130 ? 22.5 21.109 2.723 1 89.5 130 THR B CA 1
ATOM 3234 C C . THR B 1 130 ? 22.844 20.391 1.418 1 89.5 130 THR B C 1
ATOM 3236 O O . THR B 1 130 ? 24.031 20.312 1.054 1 89.5 130 THR B O 1
ATOM 3239 N N . ALA B 1 131 ? 21.859 19.828 0.777 1 90.69 131 ALA B N 1
ATOM 3240 C CA . ALA B 1 131 ? 22.125 19.172 -0.507 1 90.69 131 ALA B CA 1
ATOM 3241 C C . ALA B 1 131 ? 22.609 20.188 -1.541 1 90.69 131 ALA B C 1
ATOM 3243 O O . ALA B 1 131 ? 22.391 21.391 -1.396 1 90.69 131 ALA B O 1
ATOM 3244 N N . LEU B 1 132 ? 23.281 19.719 -2.619 1 90.12 132 LEU B N 1
ATOM 3245 C CA . LEU B 1 132 ? 23.766 20.578 -3.697 1 90.12 132 LEU B CA 1
ATOM 3246 C C . LEU B 1 132 ? 22.594 21.281 -4.391 1 90.12 132 LEU B C 1
ATOM 3248 O O . LEU B 1 132 ? 22.703 22.438 -4.789 1 90.12 132 LEU B O 1
ATOM 3252 N N . ALA B 1 133 ? 21.547 20.609 -4.594 1 91.94 133 ALA B N 1
ATOM 3253 C CA . ALA B 1 133 ? 20.328 21.125 -5.199 1 91.94 133 ALA B CA 1
ATOM 3254 C C . ALA B 1 133 ? 19.109 20.75 -4.367 1 91.94 133 ALA B C 1
ATOM 3256 O O . ALA B 1 133 ? 18.328 19.875 -4.754 1 91.94 133 ALA B O 1
ATOM 3257 N N . PRO B 1 134 ? 18.969 21.438 -3.295 1 94.19 134 PRO B N 1
ATOM 3258 C CA . PRO B 1 134 ? 17.828 21.109 -2.449 1 94.19 134 PRO B CA 1
ATOM 3259 C C . PRO B 1 134 ? 16.484 21.531 -3.074 1 94.19 134 PRO B C 1
ATOM 3261 O O . PRO B 1 134 ? 16.406 22.578 -3.721 1 94.19 134 PRO B O 1
ATOM 3264 N N . ASP B 1 135 ? 15.438 20.703 -2.939 1 96.94 135 ASP B N 1
ATOM 3265 C CA . ASP B 1 135 ? 14.109 21.031 -3.465 1 96.94 135 ASP B CA 1
ATOM 3266 C C . ASP B 1 135 ? 13.297 21.828 -2.447 1 96.94 135 ASP B C 1
ATOM 3268 O O . ASP B 1 135 ? 12.289 22.453 -2.799 1 96.94 135 ASP B O 1
ATOM 3272 N N . GLY B 1 136 ? 13.727 21.922 -1.188 1 97.12 136 GLY B N 1
ATOM 3273 C CA . GLY B 1 136 ? 13.016 22.531 -0.075 1 97.12 136 GLY B CA 1
ATOM 3274 C C . GLY B 1 136 ? 12.688 24 -0.309 1 97.12 136 GLY B C 1
ATOM 3275 O O . GLY B 1 136 ? 11.539 24.406 -0.124 1 97.12 136 GLY B O 1
ATOM 3276 N N . PRO B 1 137 ? 13.711 24.797 -0.725 1 96.75 137 PRO B N 1
ATOM 3277 C CA . PRO B 1 137 ? 13.469 26.234 -0.896 1 96.75 137 PRO B CA 1
ATOM 3278 C C . PRO B 1 137 ? 12.344 26.531 -1.883 1 96.75 137 PRO B C 1
ATOM 3280 O O . PRO B 1 137 ? 11.453 27.328 -1.586 1 96.75 137 PRO B O 1
ATOM 3283 N N . GLN B 1 138 ? 12.336 25.922 -3.033 1 97.12 138 GLN B N 1
ATOM 3284 C CA . GLN B 1 138 ? 11.273 26.156 -4.004 1 97.12 138 GLN B CA 1
ATOM 3285 C C . GLN B 1 138 ? 9.93 25.641 -3.482 1 97.12 138 GLN B C 1
ATOM 3287 O O . GLN B 1 138 ? 8.898 26.266 -3.693 1 97.12 138 GLN B O 1
ATOM 3292 N N . ASN B 1 139 ? 9.906 24.453 -2.873 1 98.44 139 ASN B N 1
ATOM 3293 C CA . ASN B 1 139 ? 8.672 23.922 -2.297 1 98.44 139 ASN B CA 1
ATOM 3294 C C . ASN B 1 139 ? 8.078 24.906 -1.281 1 98.44 139 ASN B C 1
ATOM 3296 O O . ASN B 1 139 ? 6.867 2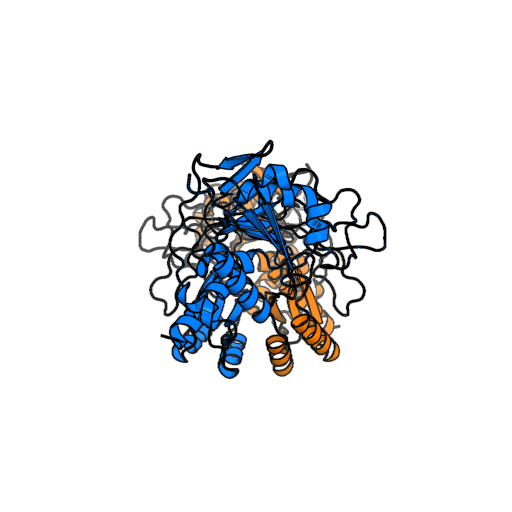5.125 -1.267 1 98.44 139 ASN B O 1
ATOM 3300 N N . LEU B 1 140 ? 8.945 25.438 -0.427 1 98.38 140 LEU B N 1
ATOM 3301 C CA . LEU B 1 140 ? 8.492 26.391 0.581 1 98.38 140 LEU B CA 1
ATOM 3302 C C . LEU B 1 140 ? 7.945 27.656 -0.072 1 98.38 140 LEU B C 1
ATOM 3304 O O . LEU B 1 140 ? 6.898 28.172 0.339 1 98.38 140 LEU B O 1
ATOM 3308 N N . LEU B 1 141 ? 8.633 28.156 -1.072 1 98.19 141 LEU B N 1
ATOM 3309 C CA . LEU B 1 141 ? 8.148 29.312 -1.81 1 98.19 141 LEU B CA 1
ATOM 3310 C C . LEU B 1 141 ? 6.777 29.047 -2.418 1 98.19 141 LEU B C 1
ATOM 3312 O O . LEU B 1 141 ? 5.875 29.875 -2.312 1 98.19 141 LEU B O 1
ATOM 3316 N N . ASP B 1 142 ? 6.621 27.922 -3.02 1 98.5 142 ASP B N 1
ATOM 3317 C CA . ASP B 1 142 ? 5.348 27.531 -3.619 1 98.5 142 ASP B CA 1
ATOM 3318 C C . ASP B 1 142 ? 4.25 27.438 -2.562 1 98.5 142 ASP B C 1
ATOM 3320 O O . ASP B 1 142 ? 3.125 27.891 -2.789 1 98.5 142 ASP B O 1
ATOM 3324 N N . ALA B 1 143 ? 4.578 26.859 -1.457 1 98.75 143 ALA B N 1
ATOM 3325 C CA . ALA B 1 143 ? 3.596 26.672 -0.389 1 98.75 143 ALA B CA 1
ATOM 3326 C C . ALA B 1 143 ? 3.113 28.016 0.14 1 98.75 143 ALA B C 1
ATOM 3328 O O . ALA B 1 143 ? 1.917 28.219 0.375 1 98.75 143 ALA B O 1
ATOM 3329 N N . VAL B 1 144 ? 4.008 28.938 0.344 1 98.5 144 VAL B N 1
ATOM 3330 C CA . VAL B 1 144 ? 3.652 30.266 0.825 1 98.5 144 VAL B CA 1
ATOM 3331 C C . VAL B 1 144 ? 2.803 30.984 -0.221 1 98.5 144 VAL B C 1
ATOM 3333 O O . VAL B 1 144 ? 1.796 31.625 0.114 1 98.5 144 VAL B O 1
ATOM 3336 N N . THR B 1 145 ? 3.217 30.891 -1.474 1 98.12 145 THR B N 1
ATOM 3337 C CA . THR B 1 145 ? 2.449 31.484 -2.564 1 98.12 145 THR B CA 1
ATOM 3338 C C . THR B 1 145 ? 1.025 30.938 -2.58 1 98.12 145 THR B C 1
ATOM 3340 O O . THR B 1 145 ? 0.064 31.703 -2.707 1 98.12 145 THR B O 1
ATOM 3343 N N . LEU B 1 146 ? 0.911 29.672 -2.396 1 98.5 146 LEU B N 1
ATOM 3344 C CA . LEU B 1 146 ? -0.396 29.016 -2.389 1 98.5 146 LEU B CA 1
ATOM 3345 C C . LEU B 1 146 ? -1.218 29.469 -1.185 1 98.5 146 LEU B C 1
ATOM 3347 O O . LEU B 1 146 ? -2.41 29.75 -1.313 1 98.5 146 LEU B O 1
ATOM 3351 N N . ALA B 1 147 ? -0.601 29.531 -0.053 1 98.38 147 ALA B N 1
ATOM 3352 C CA . ALA B 1 147 ? -1.285 29.938 1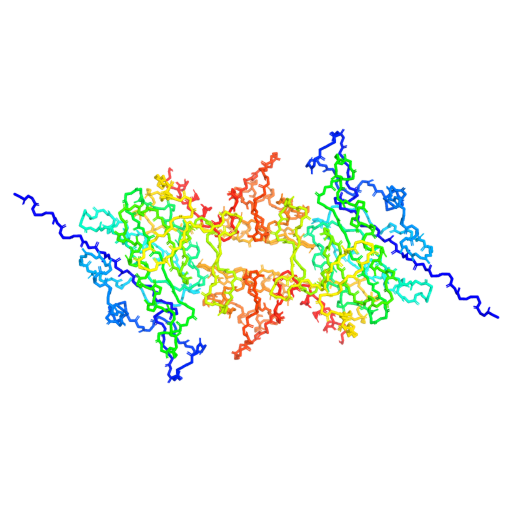.172 1 98.38 147 ALA B CA 1
ATOM 3353 C C . ALA B 1 147 ? -1.799 31.375 1.064 1 98.38 147 ALA B C 1
ATOM 3355 O O . ALA B 1 147 ? -2.789 31.734 1.705 1 98.38 147 ALA B O 1
ATOM 3356 N N . ALA B 1 148 ? -1.152 32.156 0.268 1 96.94 148 ALA B N 1
ATOM 3357 C CA . ALA B 1 148 ? -1.515 33.562 0.11 1 96.94 148 ALA B CA 1
ATOM 3358 C C . ALA B 1 148 ? -2.59 33.75 -0.958 1 96.94 148 ALA B C 1
ATOM 3360 O O . ALA B 1 148 ? -3.174 34.812 -1.092 1 96.94 148 ALA B O 1
ATOM 3361 N N . ASP B 1 149 ? -2.822 32.75 -1.751 1 96.12 149 ASP B N 1
ATOM 3362 C CA . ASP B 1 149 ? -3.832 32.812 -2.803 1 96.12 149 ASP B CA 1
ATOM 3363 C C . ASP B 1 149 ? -5.234 32.938 -2.209 1 96.12 149 ASP B C 1
ATOM 3365 O O . ASP B 1 149 ? -5.652 32.094 -1.417 1 96.12 149 ASP B O 1
ATOM 3369 N N . PRO B 1 150 ? -5.969 33.969 -2.543 1 93.81 150 PRO B N 1
ATOM 3370 C CA . PRO B 1 150 ? -7.27 34.219 -1.921 1 93.81 150 PRO B CA 1
ATOM 3371 C C . PRO B 1 150 ? -8.289 33.094 -2.227 1 93.81 150 PRO B C 1
ATOM 3373 O O . PRO B 1 150 ? -9.289 32.969 -1.519 1 93.81 150 PRO B O 1
ATOM 3376 N N . SER B 1 151 ? -8.047 32.344 -3.227 1 95.69 151 SER B N 1
ATOM 3377 C CA . SER B 1 151 ? -9.008 31.328 -3.592 1 95.69 151 SER B CA 1
ATOM 3378 C C . SER B 1 151 ? -8.711 30.016 -2.867 1 95.69 151 SER B C 1
ATOM 3380 O O . SER B 1 151 ? -9.547 29.109 -2.84 1 95.69 151 SER B O 1
ATOM 3382 N N . ALA B 1 152 ? -7.535 29.859 -2.33 1 96.88 152 ALA B N 1
ATOM 3383 C CA . ALA B 1 152 ? -7.117 28.594 -1.736 1 96.88 152 ALA B CA 1
ATOM 3384 C C . ALA B 1 152 ? -7.887 28.312 -0.451 1 96.88 152 ALA B C 1
ATOM 3386 O O . ALA B 1 152 ? -8.055 29.203 0.389 1 96.88 152 ALA B O 1
ATOM 3387 N N . ARG B 1 153 ? -8.398 27.172 -0.354 1 96.94 153 ARG B N 1
ATOM 3388 C CA . ARG B 1 153 ? -9.094 26.672 0.82 1 96.94 153 ARG B CA 1
ATOM 3389 C C . ARG B 1 153 ? -8.75 25.203 1.07 1 96.94 153 ARG B C 1
ATOM 3391 O O . ARG B 1 153 ? -8.305 24.5 0.159 1 96.94 153 ARG B O 1
ATOM 3398 N N . GLY B 1 154 ? -8.961 24.812 2.375 1 98.12 154 GLY B N 1
ATOM 3399 C CA . GLY B 1 154 ? -8.773 23.406 2.711 1 98.12 154 GLY B CA 1
ATOM 3400 C C . GLY B 1 154 ? -7.375 23.094 3.221 1 98.12 154 GLY B C 1
ATOM 3401 O O . GLY B 1 154 ? -6.566 24 3.42 1 98.12 154 GLY B O 1
ATOM 3402 N N . VAL B 1 155 ? -7.148 21.875 3.527 1 98.81 155 VAL B N 1
ATOM 3403 C CA . VAL B 1 155 ? -5.824 21.359 3.838 1 98.81 155 VAL B CA 1
ATOM 3404 C C . VAL B 1 155 ? -5.176 20.797 2.57 1 98.81 155 VAL B C 1
ATOM 3406 O O . VAL B 1 155 ? -5.668 19.828 1.988 1 98.81 155 VAL B O 1
ATOM 3409 N N . LEU B 1 156 ? -4.113 21.469 2.152 1 98.81 156 LEU B N 1
ATOM 3410 C CA . LEU B 1 156 ? -3.443 21.203 0.882 1 98.81 156 LEU B CA 1
ATOM 3411 C C . LEU B 1 156 ? -1.986 20.812 1.106 1 98.81 156 LEU B C 1
ATOM 3413 O O . LEU B 1 156 ? -1.458 20.984 2.209 1 98.81 156 LEU B O 1
ATOM 3417 N N . MET B 1 157 ? -1.399 20.219 0.14 1 98.75 157 MET B N 1
ATOM 3418 C CA . MET B 1 157 ? 0.041 19.984 0.079 1 98.75 157 MET B CA 1
ATOM 3419 C C . MET B 1 157 ? 0.626 20.531 -1.219 1 98.75 157 MET B C 1
ATOM 3421 O O . MET B 1 157 ? 0.058 20.328 -2.293 1 98.75 157 MET B O 1
ATOM 3425 N N . ALA B 1 158 ? 1.752 21.203 -1.104 1 98.75 158 ALA B N 1
ATOM 3426 C CA . ALA B 1 158 ? 2.486 21.672 -2.275 1 98.75 158 ALA B CA 1
ATOM 3427 C C . ALA B 1 158 ? 3.928 21.156 -2.256 1 98.75 158 ALA B C 1
ATOM 3429 O O . ALA B 1 158 ? 4.68 21.453 -1.324 1 98.75 158 ALA B O 1
ATOM 3430 N N . ALA B 1 159 ? 4.301 20.453 -3.195 1 98.56 159 ALA B N 1
ATOM 3431 C CA . ALA B 1 159 ? 5.668 19.984 -3.406 1 98.56 159 ALA B CA 1
ATOM 3432 C C . ALA B 1 159 ? 5.895 19.594 -4.867 1 98.56 159 ALA B C 1
ATOM 3434 O O . ALA B 1 159 ? 4.973 19.141 -5.543 1 98.56 159 ALA B O 1
ATOM 3435 N N . ALA B 1 160 ? 7.078 19.844 -5.348 1 98.5 160 ALA B N 1
ATOM 3436 C CA . ALA B 1 160 ? 7.484 19.5 -6.707 1 98.5 160 ALA B CA 1
ATOM 3437 C C . ALA B 1 160 ? 6.539 20.109 -7.738 1 98.5 160 ALA B C 1
ATOM 3439 O O . ALA B 1 160 ? 6.223 19.484 -8.75 1 98.5 160 ALA B O 1
ATOM 3440 N N . GLY B 1 161 ? 6.008 21.266 -7.395 1 98.5 161 GLY B N 1
ATOM 3441 C CA . GLY B 1 161 ? 5.195 22.016 -8.328 1 98.5 161 GLY B CA 1
ATOM 3442 C C . GLY B 1 161 ? 3.762 21.531 -8.414 1 98.5 161 GLY B C 1
ATOM 3443 O O . GLY B 1 161 ? 2.996 21.984 -9.273 1 98.5 161 GLY B O 1
ATOM 3444 N N . VAL B 1 162 ? 3.332 20.609 -7.594 1 98.75 162 VAL B N 1
ATOM 3445 C CA . VAL B 1 162 ? 1.996 20.031 -7.66 1 98.75 162 VAL B CA 1
ATOM 3446 C C . VAL B 1 162 ? 1.231 20.344 -6.379 1 98.75 162 VAL B C 1
ATOM 3448 O O . VAL B 1 162 ? 1.808 20.328 -5.289 1 98.75 162 VAL B O 1
ATOM 3451 N N . VAL B 1 163 ? -0.09 20.625 -6.461 1 98.81 163 VAL B N 1
ATOM 3452 C CA . VAL B 1 163 ? -0.976 20.875 -5.328 1 98.81 163 VAL B CA 1
ATOM 3453 C C . VAL B 1 163 ? -1.901 19.688 -5.125 1 98.81 163 VAL B C 1
ATOM 3455 O O . VAL B 1 163 ? -2.674 19.328 -6.02 1 98.81 163 VAL B O 1
ATOM 3458 N N . HIS B 1 164 ? -1.802 19.062 -3.984 1 98.69 164 HIS B N 1
ATOM 3459 C CA . HIS B 1 164 ? -2.631 17.906 -3.629 1 98.69 164 HIS B CA 1
ATOM 3460 C C . HIS B 1 164 ? -3.598 18.266 -2.504 1 98.69 164 HIS B C 1
ATOM 3462 O O . HIS B 1 164 ? -3.338 19.172 -1.715 1 98.69 164 HIS B O 1
ATOM 3468 N N . GLY B 1 165 ? -4.738 17.578 -2.469 1 98.25 165 GLY B N 1
ATOM 3469 C CA . GLY B 1 165 ? -5.633 17.641 -1.322 1 98.25 165 GLY B CA 1
ATOM 3470 C C . GLY B 1 165 ? -5.32 16.594 -0.268 1 98.25 165 GLY B C 1
ATOM 3471 O O . GLY B 1 165 ? -4.742 15.555 -0.573 1 98.25 165 GLY B O 1
ATOM 3472 N N . ALA B 1 166 ? -5.723 16.859 0.925 1 98.44 166 ALA B N 1
ATOM 3473 C CA . ALA B 1 166 ? -5.422 16.016 2.076 1 98.44 166 ALA B CA 1
ATOM 3474 C C . ALA B 1 166 ? -5.98 14.602 1.884 1 98.44 166 ALA B C 1
ATOM 3476 O O . ALA B 1 166 ? -5.348 13.617 2.275 1 98.44 166 ALA B O 1
ATOM 3477 N N . ARG B 1 167 ? -7.117 14.5 1.294 1 97.12 167 ARG B N 1
ATOM 3478 C CA . ARG B 1 167 ? -7.812 13.219 1.21 1 97.12 167 ARG B CA 1
ATOM 3479 C C . ARG B 1 167 ? -7.078 12.258 0.28 1 97.12 167 ARG B C 1
ATOM 3481 O O . ARG B 1 167 ? -6.953 11.07 0.582 1 97.12 167 ARG B O 1
ATOM 3488 N N . GLU B 1 168 ? -6.527 12.828 -0.828 1 97.25 168 GLU B N 1
ATOM 3489 C CA . GLU B 1 168 ? -6.059 11.945 -1.89 1 97.25 168 GLU B CA 1
ATOM 3490 C C . GLU B 1 168 ? -4.539 11.797 -1.853 1 97.25 168 GLU B C 1
ATOM 3492 O O . GLU B 1 168 ? -3.99 10.844 -2.414 1 97.25 168 GLU B O 1
ATOM 3497 N N . VAL B 1 169 ? -3.805 12.68 -1.255 1 98.5 169 VAL B N 1
ATOM 3498 C CA . VAL B 1 169 ? -2.35 12.719 -1.354 1 98.5 169 VAL B CA 1
ATOM 3499 C C . VAL B 1 169 ? -1.745 11.508 -0.65 1 98.5 169 VAL B C 1
ATOM 3501 O O . VAL B 1 169 ? -2.217 11.102 0.415 1 98.5 169 VAL B O 1
ATOM 3504 N N . SER B 1 170 ? -0.797 10.883 -1.239 1 98.25 170 SER B N 1
ATOM 3505 C CA . SER B 1 170 ? -0.018 9.789 -0.671 1 98.25 170 SER B CA 1
ATOM 3506 C C . SER B 1 170 ? 1.426 9.828 -1.159 1 98.25 170 SER B C 1
ATOM 3508 O O . SER B 1 170 ? 1.688 10.172 -2.312 1 98.25 170 SER B O 1
ATOM 3510 N N . LYS B 1 171 ? 2.352 9.531 -0.237 1 98.19 171 LYS B N 1
ATOM 3511 C CA . LYS B 1 171 ? 3.727 9.336 -0.69 1 98.19 171 LYS B CA 1
ATOM 3512 C C . LYS B 1 171 ? 3.863 8.039 -1.479 1 98.19 171 LYS B C 1
ATOM 3514 O O . LYS B 1 171 ? 3.586 6.953 -0.958 1 98.19 171 LYS B O 1
ATOM 3519 N N . VAL B 1 172 ? 4.348 8.148 -2.748 1 97.5 172 VAL B N 1
ATOM 3520 C CA . VAL B 1 172 ? 4.285 6.965 -3.605 1 97.5 172 VAL B CA 1
ATOM 3521 C C . VAL B 1 172 ? 5.699 6.516 -3.971 1 97.5 172 VAL B C 1
ATOM 3523 O O . VAL B 1 172 ? 5.887 5.445 -4.555 1 97.5 172 VAL B O 1
ATOM 3526 N N . HIS B 1 173 ? 6.699 7.328 -3.666 1 97.62 173 HIS B N 1
ATOM 3527 C CA . HIS B 1 173 ? 8.07 7 -4.031 1 97.62 173 HIS B CA 1
ATOM 3528 C C . HIS B 1 173 ? 9.047 7.418 -2.939 1 97.62 173 HIS B C 1
ATOM 3530 O O . HIS B 1 173 ? 8.977 8.539 -2.428 1 97.62 173 HIS B O 1
ATOM 3536 N N . PRO B 1 174 ? 10.008 6.613 -2.646 1 95.62 174 PRO B N 1
ATOM 3537 C CA . PRO B 1 174 ? 10.906 6.902 -1.527 1 95.62 174 PRO B CA 1
ATOM 3538 C C . PRO B 1 174 ? 12.016 7.891 -1.898 1 95.62 174 PRO B C 1
ATOM 3540 O O . PRO B 1 174 ? 12.602 8.523 -1.018 1 95.62 174 PRO B O 1
ATOM 3543 N N . LEU B 1 175 ? 12.305 8.062 -3.197 1 94.81 175 LEU B N 1
ATOM 3544 C CA . LEU B 1 175 ? 13.562 8.727 -3.52 1 94.81 175 LEU B CA 1
ATOM 3545 C C . LEU B 1 175 ? 13.344 9.859 -4.52 1 94.81 175 LEU B C 1
ATOM 3547 O O . LEU B 1 175 ? 14.125 10.812 -4.574 1 94.81 175 LEU B O 1
ATOM 3551 N N . ARG B 1 176 ? 12.289 9.82 -5.352 1 96.25 176 ARG B N 1
ATOM 3552 C CA . ARG B 1 176 ? 12.047 10.836 -6.375 1 96.25 176 ARG B CA 1
ATOM 3553 C C . ARG B 1 176 ? 11.625 12.156 -5.746 1 96.25 176 ARG B C 1
ATOM 3555 O O . ARG B 1 176 ? 11 12.172 -4.68 1 96.25 176 ARG B O 1
ATOM 3562 N N . LEU B 1 177 ? 11.906 13.234 -6.453 1 96.94 177 LEU B N 1
ATOM 3563 C CA . LEU B 1 177 ? 11.484 14.539 -5.965 1 96.94 177 LEU B CA 1
ATOM 3564 C C . LEU B 1 177 ? 9.969 14.688 -6.043 1 96.94 177 LEU B C 1
ATOM 3566 O O . LEU B 1 177 ? 9.359 15.32 -5.18 1 96.94 177 LEU B O 1
ATOM 3570 N N . ASP B 1 178 ? 9.383 14.188 -7.141 1 97.25 178 ASP B N 1
ATOM 3571 C CA . ASP B 1 178 ? 7.93 14.156 -7.254 1 97.25 178 ASP B CA 1
ATOM 3572 C C . ASP B 1 178 ? 7.355 12.914 -6.578 1 97.25 178 ASP B C 1
ATOM 3574 O O . ASP B 1 178 ? 6.738 12.07 -7.234 1 97.25 178 ASP B O 1
ATOM 3578 N N . ALA B 1 179 ? 7.379 12.906 -5.242 1 97.88 179 ALA B N 1
ATOM 3579 C CA . ALA B 1 179 ? 7.215 11.688 -4.457 1 97.88 179 ALA B CA 1
ATOM 3580 C C . ALA B 1 179 ? 5.758 11.492 -4.047 1 97.88 179 ALA B C 1
ATOM 3582 O O . ALA B 1 179 ? 5.422 10.516 -3.365 1 97.88 179 ALA B O 1
ATOM 3583 N N . PHE B 1 180 ? 4.844 12.406 -4.418 1 98.5 180 PHE B N 1
ATOM 3584 C CA . PHE B 1 180 ? 3.455 12.32 -3.98 1 98.5 180 PHE B CA 1
ATOM 3585 C C . PHE B 1 180 ? 2.516 12.219 -5.176 1 98.5 180 PHE B C 1
ATOM 3587 O O . PHE B 1 180 ? 2.836 12.688 -6.27 1 98.5 180 PHE B O 1
ATOM 3594 N N . ASP B 1 181 ? 1.446 11.586 -4.922 1 97.75 181 ASP B N 1
ATOM 3595 C CA . ASP B 1 181 ? 0.409 11.398 -5.934 1 97.75 181 ASP B CA 1
ATOM 3596 C C . ASP B 1 181 ? -0.983 11.453 -5.309 1 97.75 181 ASP B C 1
ATOM 3598 O O . ASP B 1 181 ? -1.131 11.305 -4.094 1 97.75 181 ASP B O 1
ATOM 3602 N N . SER B 1 182 ? -2.031 11.75 -6.168 1 97.88 182 SER B N 1
ATOM 3603 C CA . SER B 1 182 ? -3.408 11.852 -5.699 1 97.88 182 SER B CA 1
ATOM 3604 C C . SER B 1 182 ? -4.301 10.82 -6.383 1 97.88 182 SER B C 1
ATOM 3606 O O . SER B 1 182 ? -5.516 11.016 -6.484 1 97.88 182 SER B O 1
ATOM 3608 N N . GLY B 1 183 ? -3.695 9.758 -6.891 1 94.38 183 GLY B N 1
ATOM 3609 C CA . GLY B 1 183 ? -4.43 8.633 -7.449 1 94.38 183 GLY B CA 1
ATOM 3610 C C . GLY B 1 183 ? -5.312 9.016 -8.617 1 94.38 183 GLY B C 1
ATOM 3611 O O . GLY B 1 183 ? -4.926 9.836 -9.453 1 94.38 183 GLY B O 1
ATOM 3612 N N . ASP B 1 184 ? -6.551 8.359 -8.727 1 92.94 184 ASP B N 1
ATOM 3613 C CA . ASP B 1 184 ? -7.477 8.516 -9.844 1 92.94 184 ASP B CA 1
ATOM 3614 C C . ASP B 1 184 ? -8.047 9.93 -9.898 1 92.94 184 ASP B C 1
ATOM 3616 O O . ASP B 1 184 ? -8.375 10.43 -10.977 1 92.94 184 ASP B O 1
ATOM 3620 N N . ALA B 1 185 ? -8.094 10.492 -8.711 1 93.25 185 ALA B N 1
ATOM 3621 C CA . ALA B 1 185 ? -8.688 11.828 -8.641 1 93.25 185 ALA B CA 1
ATOM 3622 C C . ALA B 1 185 ? -7.762 12.867 -9.258 1 93.25 185 ALA B C 1
ATOM 3624 O O . ALA B 1 185 ? -8.227 13.898 -9.758 1 93.25 185 ALA B O 1
ATOM 3625 N N . GLY B 1 186 ? -6.418 12.555 -9.234 1 95.38 186 GLY B N 1
ATOM 3626 C CA . GLY B 1 186 ? -5.434 13.516 -9.695 1 95.38 186 GLY B CA 1
ATOM 3627 C C . GLY B 1 186 ? -5.223 14.664 -8.719 1 95.38 186 GLY B C 1
ATOM 3628 O O . GLY B 1 186 ? -5.945 14.789 -7.73 1 95.38 186 GLY B O 1
ATOM 3629 N N . PRO B 1 187 ? -4.207 15.477 -8.984 1 97.5 187 PRO B N 1
ATOM 3630 C CA . PRO B 1 187 ? -3.949 16.625 -8.125 1 97.5 187 PRO B CA 1
ATOM 3631 C C . PRO B 1 187 ? -5.016 17.719 -8.25 1 97.5 187 PRO B C 1
ATOM 3633 O O . PRO B 1 187 ? -5.863 17.656 -9.148 1 97.5 187 PRO B O 1
ATOM 3636 N N . LEU B 1 188 ? -5.02 18.625 -7.336 1 98.06 188 LEU B N 1
ATOM 3637 C CA . LEU B 1 188 ? -5.957 19.734 -7.363 1 98.06 188 LEU B CA 1
ATOM 3638 C C . LEU B 1 188 ? -5.449 20.844 -8.273 1 98.06 188 LEU B C 1
ATOM 3640 O O . LEU B 1 188 ? -6.215 21.734 -8.672 1 98.06 188 LEU B O 1
ATOM 3644 N N . GLY B 1 189 ? -4.141 20.906 -8.578 1 98.31 189 GLY B N 1
ATOM 3645 C CA . GLY B 1 189 ? -3.553 21.938 -9.43 1 98.31 189 GLY B CA 1
ATOM 3646 C C . GLY B 1 189 ? -2.037 21.891 -9.438 1 98.31 189 GLY B C 1
ATOM 3647 O O . GLY B 1 189 ? -1.431 20.906 -9.023 1 98.31 189 GLY B O 1
ATOM 3648 N N . TRP B 1 190 ? -1.457 22.938 -9.969 1 98.56 190 TRP B N 1
ATOM 3649 C CA . TRP B 1 190 ? -0.01 23.047 -10.117 1 98.56 190 TRP B CA 1
ATOM 3650 C C . TRP B 1 190 ? 0.458 24.453 -9.789 1 98.56 190 TRP B C 1
ATOM 3652 O O . TRP B 1 190 ? -0.283 25.422 -9.977 1 98.56 190 TRP B O 1
ATOM 3662 N N . MET B 1 191 ? 1.616 24.516 -9.227 1 98.25 191 MET B N 1
ATOM 3663 C CA . MET B 1 191 ? 2.303 25.797 -9.078 1 98.25 191 MET B CA 1
ATOM 3664 C C . MET B 1 191 ? 3.158 26.094 -10.305 1 98.25 191 MET B C 1
ATOM 3666 O O . MET B 1 191 ? 4.137 25.406 -10.57 1 98.25 191 MET B O 1
ATOM 3670 N N . GLU B 1 192 ? 2.822 27.172 -10.992 1 95.88 192 GLU B N 1
ATOM 3671 C CA . GLU B 1 192 ? 3.498 27.547 -12.234 1 95.88 192 GLU B CA 1
ATOM 3672 C C . GLU B 1 192 ? 3.738 29.047 -12.305 1 95.88 192 GLU B C 1
ATOM 3674 O O . GLU B 1 192 ? 2.799 29.844 -12.195 1 95.88 192 GLU B O 1
ATOM 3679 N N . ALA B 1 193 ? 5.004 29.422 -12.492 1 93.12 193 ALA B N 1
ATOM 3680 C CA . ALA B 1 193 ? 5.391 30.828 -12.648 1 93.12 193 ALA B CA 1
ATOM 3681 C C . ALA B 1 193 ? 4.887 31.672 -11.484 1 93.12 193 ALA B C 1
ATOM 3683 O O . ALA B 1 193 ? 4.32 32.75 -11.68 1 93.12 193 ALA B O 1
ATOM 3684 N N . GLY B 1 194 ? 4.961 31.125 -10.32 1 93 194 GLY B N 1
ATOM 3685 C CA . GLY B 1 194 ? 4.652 31.859 -9.102 1 93 194 GLY B CA 1
ATOM 3686 C C . GLY B 1 194 ? 3.164 31.984 -8.844 1 93 194 GLY B C 1
ATOM 3687 O O . GLY B 1 194 ? 2.73 32.875 -8.117 1 93 194 GLY B O 1
ATOM 3688 N N . ARG B 1 195 ? 2.43 31.109 -9.461 1 95.12 195 ARG B N 1
ATOM 3689 C CA . ARG B 1 195 ? 0.987 31.125 -9.25 1 95.12 195 ARG B CA 1
ATOM 3690 C C . ARG B 1 195 ? 0.413 29.703 -9.281 1 95.12 195 ARG B C 1
ATOM 3692 O O . ARG B 1 195 ? 1.033 28.797 -9.828 1 95.12 195 ARG B O 1
ATOM 3699 N N . VAL B 1 196 ? -0.817 29.578 -8.656 1 97.5 196 VAL B N 1
ATOM 3700 C CA . VAL B 1 196 ? -1.508 28.297 -8.688 1 97.5 196 VAL B CA 1
ATOM 3701 C C . VAL B 1 196 ? -2.398 28.219 -9.93 1 97.5 196 VAL B C 1
ATOM 3703 O O . VAL B 1 196 ? -3.092 29.188 -10.258 1 97.5 196 VAL B O 1
ATOM 3706 N N . ARG B 1 197 ? -2.301 27.234 -10.672 1 97.62 197 ARG B N 1
ATOM 3707 C CA . ARG B 1 197 ? -3.262 26.844 -11.703 1 97.62 197 ARG B CA 1
ATOM 3708 C C . ARG B 1 197 ? -4.105 25.656 -11.234 1 97.62 197 ARG B C 1
ATOM 3710 O O . ARG B 1 197 ? -3.615 24.531 -11.164 1 97.62 197 ARG B O 1
ATOM 3717 N N . TRP B 1 198 ? -5.34 25.906 -10.945 1 97.44 198 TRP B N 1
ATOM 3718 C CA . TRP B 1 198 ? -6.227 24.844 -10.477 1 97.44 198 TRP B CA 1
ATOM 3719 C C . TRP B 1 198 ? -6.57 23.891 -11.617 1 97.44 198 TRP B C 1
ATOM 3721 O O . TRP B 1 198 ? -6.848 24.312 -12.734 1 97.44 198 TRP B O 1
ATOM 3731 N N . ALA B 1 199 ? -6.543 22.672 -11.367 1 96.31 199 ALA B N 1
ATOM 3732 C CA . ALA B 1 199 ? -6.719 21.625 -12.375 1 96.31 199 ALA B CA 1
ATOM 3733 C C . ALA B 1 199 ? -8.062 21.766 -13.086 1 96.31 199 ALA B C 1
ATOM 3735 O O . ALA B 1 199 ? -8.156 21.547 -14.297 1 96.31 199 ALA B O 1
ATOM 3736 N N . ARG B 1 200 ? -9.055 22.203 -12.406 1 93.5 200 ARG B N 1
ATOM 3737 C CA . ARG B 1 200 ? -10.391 22.281 -12.977 1 93.5 200 ARG B CA 1
ATOM 3738 C C . ARG B 1 200 ? -10.852 23.734 -13.109 1 93.5 200 ARG B C 1
ATOM 3740 O O . ARG B 1 200 ? -12.047 24.016 -13.195 1 93.5 200 ARG B O 1
ATOM 3747 N N . GLY B 1 201 ? -9.953 24.594 -12.953 1 91.75 201 GLY B N 1
ATOM 3748 C CA . GLY B 1 201 ? -10.203 26 -13.18 1 91.75 201 GLY B CA 1
ATOM 3749 C C . GLY B 1 201 ? -10.711 26.719 -11.945 1 91.75 201 GLY B C 1
ATOM 3750 O O . GLY B 1 201 ? -10.852 27.953 -11.953 1 91.75 201 GLY B O 1
ATOM 3751 N N . LEU B 1 202 ? -11.094 25.922 -10.961 1 89.88 202 LEU B N 1
ATOM 3752 C CA . LEU B 1 202 ? -11.562 26.531 -9.719 1 89.88 202 LEU B CA 1
ATOM 3753 C C . LEU B 1 202 ? -10.914 25.859 -8.516 1 89.88 202 LEU B C 1
ATOM 3755 O O . LEU B 1 202 ? -10.562 24.672 -8.57 1 89.88 202 LEU B O 1
ATOM 3759 N N . ALA B 1 203 ? -10.828 26.688 -7.445 1 90.94 203 ALA B N 1
ATOM 3760 C CA . ALA B 1 203 ? -10.336 26.141 -6.176 1 90.94 203 ALA B CA 1
ATOM 3761 C C . ALA B 1 203 ? -11.305 25.125 -5.598 1 90.94 203 ALA B C 1
ATOM 3763 O O . ALA B 1 203 ? -12.508 25.172 -5.867 1 90.94 203 ALA B O 1
ATOM 3764 N N . PRO B 1 204 ? -10.781 24.172 -4.82 1 88.88 204 PRO B N 1
ATOM 3765 C CA . PRO B 1 204 ? -11.664 23.172 -4.215 1 88.88 204 PRO B CA 1
ATOM 3766 C C . PRO B 1 204 ? -12.641 23.781 -3.205 1 88.88 204 PRO B C 1
ATOM 3768 O O . PRO B 1 204 ? -12.328 24.797 -2.578 1 88.88 204 PRO B O 1
ATOM 3771 N N . GLN B 1 205 ? -13.805 23.156 -3.176 1 89.81 205 GLN B N 1
ATOM 3772 C CA . GLN B 1 205 ? -14.75 23.5 -2.125 1 89.81 205 GLN B CA 1
ATOM 3773 C C . GLN B 1 205 ? -14.523 22.672 -0.873 1 89.81 205 GLN B C 1
ATOM 3775 O O . GLN B 1 205 ? -14.242 21.469 -0.964 1 89.81 205 GLN B O 1
ATOM 3780 N N . VAL B 1 206 ? -14.57 23.375 0.234 1 93.38 206 VAL B N 1
ATOM 3781 C CA . VAL B 1 206 ? -14.266 22.719 1.498 1 93.38 206 VAL B CA 1
ATOM 3782 C C . VAL B 1 206 ? -15.453 22.844 2.451 1 93.38 206 VAL B C 1
ATOM 3784 O O . VAL B 1 206 ? -16.078 23.906 2.529 1 93.38 206 VAL B O 1
ATOM 3787 N N . GLU B 1 207 ? -15.773 21.75 3.121 1 93.5 207 GLU B N 1
ATOM 3788 C CA . GLU B 1 207 ? -16.812 21.75 4.137 1 93.5 207 GLU B CA 1
ATOM 3789 C C . GLU B 1 207 ? -16.219 21.859 5.539 1 93.5 207 GLU B C 1
ATOM 3791 O O . GLU B 1 207 ? -15.008 21.75 5.719 1 93.5 207 GLU B O 1
ATOM 3796 N N . GLN B 1 208 ? -17.156 22.141 6.488 1 96.06 208 GLN B N 1
ATOM 3797 C CA . GLN B 1 208 ? -16.734 22.156 7.887 1 96.06 208 GLN B CA 1
ATOM 3798 C C . GLN B 1 208 ? -16.141 20.812 8.289 1 96.06 208 GLN B C 1
ATOM 3800 O O . GLN B 1 208 ? -16.578 19.766 7.812 1 96.06 208 GLN B O 1
ATOM 3805 N N . PRO B 1 209 ? -15.164 20.906 9.18 1 96.69 209 PRO B N 1
ATOM 3806 C CA . PRO B 1 209 ? -14.539 19.641 9.578 1 96.69 209 PRO B CA 1
ATOM 3807 C C . PRO B 1 209 ? -15.492 18.734 10.367 1 96.69 209 PRO B C 1
ATOM 3809 O O . PRO B 1 209 ? -16.281 19.234 11.18 1 96.69 209 PRO B O 1
ATOM 3812 N N . ALA B 1 210 ? -15.359 17.469 10.195 1 95.31 210 ALA B N 1
ATOM 3813 C CA . ALA B 1 210 ? -16.234 16.484 10.82 1 95.31 210 ALA B CA 1
ATOM 3814 C C . ALA B 1 210 ? -15.938 16.344 12.312 1 95.31 210 ALA B C 1
ATOM 3816 O O . ALA B 1 210 ? -16.812 15.992 13.102 1 95.31 210 ALA B O 1
ATOM 3817 N N . HIS B 1 211 ? -14.688 16.734 12.719 1 97.75 211 HIS B N 1
ATOM 3818 C CA . HIS B 1 211 ? -14.258 16.453 14.086 1 97.75 211 HIS B CA 1
ATOM 3819 C C . HIS B 1 211 ? -13.617 17.672 14.727 1 97.75 211 HIS B C 1
ATOM 3821 O O . HIS B 1 211 ? -12.68 17.547 15.523 1 97.75 211 HIS B O 1
ATOM 3827 N N . GLY B 1 212 ? -14.078 18.859 14.32 1 97.31 212 GLY B N 1
ATOM 3828 C CA . GLY B 1 212 ? -13.5 20.094 14.812 1 97.31 212 GLY B CA 1
ATOM 3829 C C . GLY B 1 212 ? -13.625 20.25 16.312 1 97.31 212 GLY B C 1
ATOM 3830 O O . GLY B 1 212 ? -12.758 20.859 16.953 1 97.31 212 GLY B O 1
ATOM 3831 N N . ALA B 1 213 ? -14.664 19.625 16.906 1 96.44 213 ALA B N 1
ATOM 3832 C CA . ALA B 1 213 ? -14.945 19.766 18.344 1 96.44 213 ALA B CA 1
ATOM 3833 C C . ALA B 1 213 ? -13.883 19.047 19.172 1 96.44 213 ALA B C 1
ATOM 3835 O O . ALA B 1 213 ? -13.789 19.281 20.391 1 96.44 213 ALA B O 1
ATOM 3836 N N . LEU B 1 214 ? -13.031 18.234 18.578 1 97.44 214 LEU B N 1
ATOM 3837 C CA . LEU B 1 214 ? -12.039 17.438 19.312 1 97.44 214 LEU B CA 1
ATOM 3838 C C . LEU B 1 214 ? -10.789 18.266 19.594 1 97.44 214 LEU B C 1
ATOM 3840 O O . LEU B 1 214 ? -9.992 17.922 20.453 1 97.44 214 LEU B O 1
ATOM 3844 N N . VAL B 1 215 ? -10.562 19.344 18.859 1 97.5 215 VAL B N 1
ATOM 3845 C CA . VAL B 1 215 ? -9.297 20.062 18.875 1 97.5 215 VAL B CA 1
ATOM 3846 C C . VAL B 1 215 ? -8.961 20.484 20.312 1 97.5 215 VAL B C 1
ATOM 3848 O O . VAL B 1 215 ? -7.863 20.219 20.797 1 97.5 215 VAL B O 1
ATOM 3851 N N . PRO B 1 216 ? -9.922 21 21.078 1 96 216 PRO B N 1
ATOM 3852 C CA . PRO B 1 216 ? -9.57 21.484 22.422 1 96 216 PRO B CA 1
ATOM 3853 C C . PRO B 1 216 ? -9.258 20.359 23.406 1 96 216 PRO B C 1
ATOM 3855 O O . PRO B 1 216 ? -8.625 20.594 24.438 1 96 216 PRO B O 1
ATOM 3858 N N . ILE B 1 217 ? -9.609 19.141 23.109 1 95 217 ILE B N 1
ATOM 3859 C CA . ILE B 1 217 ? -9.461 18.094 24.125 1 95 217 ILE B CA 1
ATOM 3860 C C . ILE B 1 217 ? -8.312 17.172 23.75 1 95 217 ILE B C 1
ATOM 3862 O O . ILE B 1 217 ? -7.871 16.344 24.562 1 95 217 ILE B O 1
ATOM 3866 N N . LEU B 1 218 ? -7.734 17.281 22.578 1 95.5 218 LEU B N 1
ATOM 3867 C CA . LEU B 1 218 ? -6.734 16.375 22.047 1 95.5 218 LEU B CA 1
ATOM 3868 C C . LEU B 1 218 ? -5.523 16.281 22.969 1 95.5 218 LEU B C 1
ATOM 3870 O O . LEU B 1 218 ? -4.988 15.195 23.203 1 95.5 218 LEU B O 1
ATOM 3874 N N . PRO B 1 219 ? -5.09 17.438 23.531 1 93.25 219 PRO B N 1
ATOM 3875 C CA . PRO B 1 219 ? -3.867 17.375 24.344 1 93.25 219 PRO B CA 1
ATOM 3876 C C . PRO B 1 219 ? -4.008 16.469 25.562 1 93.25 219 PRO B C 1
ATOM 3878 O O . PRO B 1 219 ? -3.02 15.883 26.016 1 93.25 219 PRO B O 1
ATOM 3881 N N . ASP B 1 220 ? -5.211 16.266 26.031 1 92.69 220 ASP B N 1
ATOM 3882 C CA . ASP B 1 220 ? -5.438 15.461 27.234 1 92.69 220 ASP B CA 1
ATOM 3883 C C . ASP B 1 220 ? -6.16 14.164 26.891 1 92.69 220 ASP B C 1
ATOM 3885 O O . ASP B 1 220 ? -6.523 13.398 27.797 1 92.69 220 ASP B O 1
ATOM 3889 N N . ALA B 1 221 ? -6.312 13.93 25.641 1 91.25 221 ALA B N 1
ATOM 3890 C CA . ALA B 1 221 ? -7.117 12.781 25.234 1 91.25 221 ALA B CA 1
ATOM 3891 C C . ALA B 1 221 ? -6.305 11.492 25.297 1 91.25 221 ALA B C 1
ATOM 3893 O O . ALA B 1 221 ? -5.109 11.484 25 1 91.25 221 ALA B O 1
ATOM 3894 N N . ALA B 1 222 ? -6.938 10.469 25.766 1 92.75 222 ALA B N 1
ATOM 3895 C CA . ALA B 1 222 ? -6.391 9.125 25.594 1 92.75 222 ALA B CA 1
ATOM 3896 C C . ALA B 1 222 ? -6.727 8.57 24.219 1 92.75 222 ALA B C 1
ATOM 3898 O O . ALA B 1 222 ? -7.875 8.203 23.953 1 92.75 222 ALA B O 1
ATOM 3899 N N . TRP B 1 223 ? -5.762 8.594 23.375 1 96.38 223 TRP B N 1
ATOM 3900 C CA . TRP B 1 223 ? -5.992 8.094 22.016 1 96.38 223 TRP B CA 1
ATOM 3901 C C . TRP B 1 223 ? -6.277 6.598 22.031 1 96.38 223 TRP B C 1
ATOM 3903 O O . TRP B 1 223 ? -5.551 5.828 22.672 1 96.38 223 TRP B O 1
ATOM 3913 N N . PRO B 1 224 ? -7.391 6.156 21.422 1 97.69 224 PRO B N 1
ATOM 3914 C CA . PRO B 1 224 ? -7.695 4.723 21.375 1 97.69 224 PRO B CA 1
ATOM 3915 C C . PRO B 1 224 ? -6.676 3.932 20.562 1 97.69 224 PRO B C 1
ATOM 3917 O O . PRO B 1 224 ? -6.004 4.492 19.688 1 97.69 224 PRO B O 1
ATOM 3920 N N . ARG B 1 225 ? -6.543 2.676 20.875 1 97.88 225 ARG B N 1
ATOM 3921 C CA . ARG B 1 225 ? -5.668 1.824 20.078 1 97.88 225 ARG B CA 1
ATOM 3922 C C . ARG B 1 225 ? -6.371 1.355 18.797 1 97.88 225 ARG B C 1
ATOM 3924 O O . ARG B 1 225 ? -7.422 0.719 18.859 1 97.88 225 ARG B O 1
ATOM 3931 N N . VAL B 1 226 ? -5.867 1.694 17.688 1 98.69 226 VAL B N 1
ATOM 3932 C CA . VAL B 1 226 ? -6.324 1.258 16.375 1 98.69 226 VAL B CA 1
ATOM 3933 C C . VAL B 1 226 ? -5.168 0.613 15.609 1 98.69 226 VAL B C 1
ATOM 3935 O O . VAL B 1 226 ? -4.09 1.199 15.492 1 98.69 226 VAL B O 1
ATOM 3938 N N . GLU B 1 227 ? -5.348 -0.63 15.18 1 98.5 227 GLU B N 1
ATOM 3939 C CA . GLU B 1 227 ? -4.309 -1.36 14.453 1 98.5 227 GLU B CA 1
ATOM 3940 C C . GLU B 1 227 ? -4.723 -1.621 13.008 1 98.5 227 GLU B C 1
ATOM 3942 O O . GLU B 1 227 ? -5.91 -1.615 12.688 1 98.5 227 GLU B O 1
ATOM 3947 N N . ILE B 1 228 ? -3.764 -1.761 12.141 1 98.44 228 ILE B N 1
ATOM 3948 C CA . ILE B 1 228 ? -3.98 -2.125 10.742 1 98.44 228 ILE B CA 1
ATOM 3949 C C . ILE B 1 228 ? -3.586 -3.584 1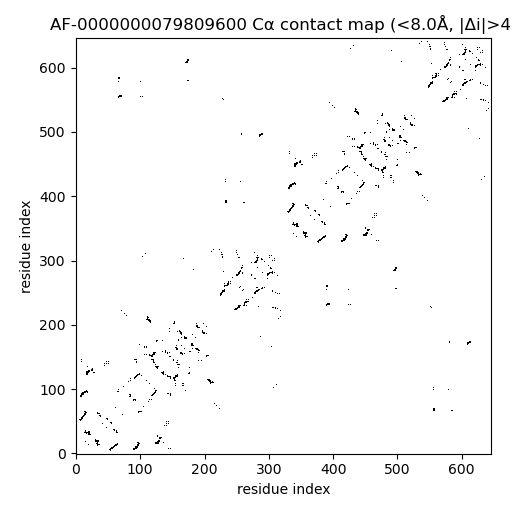0.523 1 98.44 228 ILE B C 1
ATOM 3951 O O . ILE B 1 228 ? -2.498 -4.004 10.922 1 98.44 228 ILE B O 1
ATOM 3955 N N . VAL B 1 229 ? -4.48 -4.348 9.969 1 98 229 VAL B N 1
ATOM 3956 C CA . VAL B 1 229 ? -4.207 -5.734 9.602 1 98 229 VAL B CA 1
ATOM 3957 C C . VAL B 1 229 ? -4.355 -5.91 8.094 1 98 229 VAL B C 1
ATOM 3959 O O . VAL B 1 229 ? -5.113 -5.18 7.449 1 98 229 VAL B O 1
ATOM 3962 N N . LEU B 1 230 ? -3.602 -6.816 7.543 1 97.81 230 LEU B N 1
ATOM 3963 C CA . LEU B 1 230 ? -3.629 -7.035 6.102 1 97.81 230 LEU B CA 1
ATOM 3964 C C . LEU B 1 230 ? -4.254 -8.383 5.77 1 97.81 230 LEU B C 1
ATOM 3966 O O . LEU B 1 230 ? -3.973 -9.383 6.43 1 97.81 230 LEU B O 1
ATOM 3970 N N . SER B 1 231 ? -5.125 -8.391 4.746 1 98.25 231 SER B N 1
ATOM 3971 C CA . SER B 1 231 ? -5.523 -9.656 4.137 1 98.25 231 SER B CA 1
ATOM 3972 C C . SER B 1 231 ? -4.516 -10.109 3.086 1 98.25 231 SER B C 1
ATOM 3974 O O . SER B 1 231 ? -3.996 -9.289 2.324 1 98.25 231 SER B O 1
ATOM 3976 N N . HIS B 1 232 ? -4.133 -11.297 3.037 1 98.25 232 HIS B N 1
ATOM 3977 C CA . HIS B 1 232 ? -3.178 -11.93 2.135 1 98.25 232 HIS B CA 1
ATOM 3978 C C . HIS B 1 232 ? -3.402 -13.438 2.066 1 98.25 232 HIS B C 1
ATOM 3980 O O . HIS B 1 232 ? -4.246 -13.977 2.783 1 98.25 232 HIS B O 1
ATOM 3986 N N . ALA B 1 233 ? -2.762 -14.125 1.142 1 98.44 233 ALA B N 1
ATOM 3987 C CA . ALA B 1 233 ? -2.855 -15.578 1.083 1 98.44 233 ALA B CA 1
ATOM 3988 C C . ALA B 1 233 ? -2.547 -16.203 2.439 1 98.44 233 ALA B C 1
ATOM 3990 O O . ALA B 1 233 ? -1.555 -15.852 3.082 1 98.44 233 ALA B O 1
ATOM 3991 N N . SER B 1 234 ? -3.482 -17.031 2.912 1 98 234 SER B N 1
ATOM 3992 C CA . SER B 1 234 ? -3.383 -17.781 4.16 1 98 234 SER B CA 1
ATOM 3993 C C . SER B 1 234 ? -3.494 -16.859 5.371 1 98 234 SER B C 1
ATOM 3995 O O . SER B 1 234 ? -2.979 -17.172 6.445 1 98 234 SER B O 1
ATOM 3997 N N . ALA B 1 235 ? -4.051 -15.594 5.129 1 97.06 235 ALA B N 1
ATOM 3998 C CA . ALA B 1 235 ? -4.375 -14.797 6.309 1 97.06 235 ALA B CA 1
ATOM 3999 C C . ALA B 1 235 ? -5.277 -15.57 7.266 1 97.06 235 ALA B C 1
ATOM 4001 O O . ALA B 1 235 ? -6.207 -16.25 6.832 1 97.06 235 ALA B O 1
ATOM 4002 N N . ASP B 1 236 ? -4.898 -15.453 8.516 1 94 236 ASP B N 1
ATOM 4003 C CA . ASP B 1 236 ? -5.746 -16.141 9.484 1 94 236 ASP B CA 1
ATOM 4004 C C . ASP B 1 236 ? -6.34 -15.156 10.484 1 94 236 ASP B C 1
ATOM 4006 O O . ASP B 1 236 ? -6.215 -13.938 10.32 1 94 236 ASP B O 1
ATOM 4010 N N . GLY B 1 237 ? -7.102 -15.547 11.406 1 95.88 237 GLY B N 1
ATOM 4011 C CA . GLY B 1 237 ? -7.82 -14.695 12.344 1 95.88 237 GLY B CA 1
ATOM 4012 C C . GLY B 1 237 ? -7.098 -14.516 13.664 1 95.88 237 GLY B C 1
ATOM 4013 O O . GLY B 1 237 ? -7.543 -13.75 14.523 1 95.88 237 GLY B O 1
ATOM 4014 N N . ALA B 1 238 ? -5.848 -15.078 13.75 1 97.38 238 ALA B N 1
ATOM 4015 C CA . ALA B 1 238 ? -5.188 -15.109 15.047 1 97.38 238 ALA B CA 1
ATOM 4016 C C . ALA B 1 238 ? -4.773 -13.711 15.492 1 97.38 238 ALA B C 1
ATOM 4018 O O . ALA B 1 238 ? -4.977 -13.328 16.641 1 97.38 238 ALA B O 1
ATOM 4019 N N . LEU B 1 239 ? -4.195 -12.961 14.578 1 97.5 239 LEU B N 1
ATOM 4020 C CA . LEU B 1 239 ? -3.75 -11.617 14.914 1 97.5 239 LEU B CA 1
ATOM 4021 C C . LEU B 1 239 ? -4.914 -10.773 15.422 1 97.5 239 LEU B C 1
ATOM 4023 O O . LEU B 1 239 ? -4.773 -10.047 16.406 1 97.5 239 LEU B O 1
ATOM 4027 N N . VAL B 1 240 ? -6.043 -10.867 14.758 1 98.56 240 VAL B N 1
ATOM 4028 C CA . VAL B 1 240 ? -7.234 -10.133 15.164 1 98.56 240 VAL B CA 1
ATOM 4029 C C . VAL B 1 240 ? -7.656 -10.562 16.562 1 98.56 240 VAL B C 1
ATOM 4031 O O . VAL B 1 240 ? -7.926 -9.719 17.422 1 98.56 240 VAL B O 1
ATOM 4034 N N . ASP B 1 241 ? -7.672 -11.891 16.766 1 98.56 241 ASP B N 1
ATOM 4035 C CA . ASP B 1 241 ? -8.055 -12.406 18.078 1 98.56 241 ASP B CA 1
ATOM 4036 C C . ASP B 1 241 ? -7.102 -11.906 19.172 1 98.56 241 ASP B C 1
ATOM 4038 O O . ASP B 1 241 ? -7.535 -11.523 20.25 1 98.56 241 ASP B O 1
ATOM 4042 N N . TRP B 1 242 ? -5.816 -11.891 18.891 1 97.94 242 TRP B N 1
ATOM 4043 C CA . TRP B 1 242 ? -4.824 -11.398 19.844 1 97.94 242 TRP B CA 1
ATOM 4044 C C . TRP B 1 242 ? -5.02 -9.914 20.109 1 97.94 242 TRP B C 1
ATOM 4046 O O . TRP B 1 242 ? -4.883 -9.461 21.25 1 97.94 242 TRP B O 1
ATOM 4056 N N . LEU B 1 243 ? -5.32 -9.117 19.094 1 98.25 243 LEU B N 1
ATOM 4057 C CA . LEU B 1 243 ? -5.555 -7.688 19.25 1 98.25 243 LEU B CA 1
ATOM 4058 C C . LEU B 1 243 ? -6.754 -7.43 20.156 1 98.25 243 LEU B C 1
ATOM 4060 O O . LEU B 1 243 ? -6.711 -6.547 21.016 1 98.25 243 LEU B O 1
ATOM 4064 N N . VAL B 1 244 ? -7.77 -8.234 19.938 1 98.5 244 VAL B N 1
ATOM 4065 C CA . VAL B 1 244 ? -8.961 -8.109 20.766 1 98.5 244 VAL B CA 1
ATOM 4066 C C . VAL B 1 244 ? -8.609 -8.422 22.219 1 98.5 244 VAL B C 1
ATOM 4068 O O . VAL B 1 244 ? -9 -7.695 23.125 1 98.5 244 VAL B O 1
ATOM 4071 N N . GLU B 1 245 ? -7.84 -9.5 22.391 1 97.94 245 GLU B N 1
ATOM 4072 C CA . GLU B 1 245 ? -7.375 -9.883 23.719 1 97.94 245 GLU B CA 1
ATOM 4073 C C . GLU B 1 245 ? -6.602 -8.75 24.391 1 97.94 245 GLU B C 1
ATOM 4075 O O . GLU B 1 245 ? -6.668 -8.578 25.609 1 97.94 245 GLU B O 1
ATOM 4080 N N . LYS B 1 246 ? -5.895 -7.949 23.594 1 97.75 246 LYS B N 1
ATOM 4081 C CA . LYS B 1 246 ? -5.012 -6.914 24.109 1 97.75 246 LYS B CA 1
ATOM 4082 C C . LYS B 1 246 ? -5.73 -5.57 24.188 1 97.75 246 LYS B C 1
ATOM 4084 O O . LYS B 1 246 ? -5.105 -4.543 24.469 1 97.75 246 LYS B O 1
ATOM 4089 N N . GLY B 1 247 ? -7.023 -5.492 23.859 1 97.62 247 GLY B N 1
ATOM 4090 C CA . GLY B 1 247 ? -7.855 -4.336 24.141 1 97.62 247 GLY B CA 1
ATOM 4091 C C . GLY B 1 247 ? -7.902 -3.34 23 1 97.62 247 GLY B C 1
ATOM 4092 O O . GLY B 1 247 ? -8.156 -2.152 23.219 1 97.62 247 GLY B O 1
ATOM 4093 N N . VAL B 1 248 ? -7.676 -3.842 21.844 1 98.25 248 VAL B N 1
ATOM 4094 C CA . VAL B 1 248 ? -7.793 -2.957 20.688 1 98.25 248 VAL B CA 1
ATOM 4095 C C . VAL B 1 248 ? -9.219 -2.412 20.594 1 98.25 248 VAL B C 1
ATOM 4097 O O . VAL B 1 248 ? -10.18 -3.125 20.891 1 98.25 248 VAL B O 1
ATOM 4100 N N . ARG B 1 249 ? -9.352 -1.111 20.188 1 98.56 249 ARG B N 1
ATOM 4101 C CA . ARG B 1 249 ? -10.672 -0.5 20.062 1 98.56 249 ARG B CA 1
ATOM 4102 C C . ARG B 1 249 ? -11.102 -0.4 18.609 1 98.56 249 ARG B C 1
ATOM 4104 O O . ARG B 1 249 ? -12.289 -0.288 18.312 1 98.56 249 ARG B O 1
ATOM 4111 N N . GLY B 1 250 ? -10.18 -0.381 17.688 1 98.75 250 GLY B N 1
ATOM 4112 C CA . GLY B 1 250 ? -10.445 -0.306 16.266 1 98.75 250 GLY B CA 1
ATOM 4113 C C . GLY B 1 250 ? -9.461 -1.104 15.422 1 98.75 250 GLY B C 1
ATOM 4114 O O . GLY B 1 250 ? -8.281 -1.201 15.766 1 98.75 250 GLY B O 1
ATOM 4115 N N . ILE B 1 251 ? -9.93 -1.65 14.344 1 98.81 251 ILE B N 1
ATOM 4116 C CA . ILE B 1 251 ? -9.094 -2.357 13.383 1 98.81 251 ILE B CA 1
ATOM 4117 C C . ILE B 1 251 ? -9.398 -1.864 11.969 1 98.81 251 ILE B C 1
ATOM 4119 O O . ILE B 1 251 ? -10.562 -1.847 11.555 1 98.81 251 ILE B O 1
ATOM 4123 N N . VAL B 1 252 ? -8.422 -1.369 11.281 1 98.81 252 VAL B N 1
ATOM 4124 C CA . VAL B 1 252 ? -8.516 -1.148 9.844 1 98.81 252 VAL B CA 1
ATOM 4125 C C . VAL B 1 252 ? -7.918 -2.34 9.102 1 98.81 252 VAL B C 1
ATOM 4127 O O . VAL B 1 252 ? -6.801 -2.77 9.398 1 98.81 252 VAL B O 1
ATOM 4130 N N . VAL B 1 253 ? -8.648 -2.85 8.195 1 98.5 253 VAL B N 1
ATOM 4131 C CA . VAL B 1 253 ? -8.141 -3.975 7.414 1 98.5 253 VAL B CA 1
ATOM 4132 C C . VAL B 1 253 ? -7.785 -3.51 6.004 1 98.5 253 VAL B C 1
ATOM 4134 O O . VAL B 1 253 ? -8.602 -2.893 5.32 1 98.5 253 VAL B O 1
ATOM 4137 N N . ALA B 1 254 ? -6.555 -3.695 5.664 1 98.38 254 ALA B N 1
ATOM 4138 C CA . ALA B 1 254 ? -6.156 -3.557 4.266 1 98.38 254 ALA B CA 1
ATOM 4139 C C . ALA B 1 254 ? -6.523 -4.805 3.467 1 98.38 254 ALA B C 1
ATOM 4141 O O . ALA B 1 254 ? -5.766 -5.773 3.438 1 98.38 254 ALA B O 1
ATOM 4142 N N . ALA B 1 255 ? -7.629 -4.746 2.785 1 98.25 255 ALA B N 1
ATOM 4143 C CA . ALA B 1 255 ? -8.242 -5.895 2.121 1 98.25 255 ALA B CA 1
ATOM 4144 C C . ALA B 1 255 ? -7.684 -6.074 0.712 1 98.25 255 ALA B C 1
ATOM 4146 O O . ALA B 1 255 ? -7.184 -5.125 0.11 1 98.25 255 ALA B O 1
ATOM 4147 N N . THR B 1 256 ? -7.75 -7.234 0.186 1 97.19 256 THR B N 1
ATOM 4148 C CA . THR B 1 256 ? -7.434 -7.492 -1.214 1 97.19 256 THR B CA 1
ATOM 4149 C C . THR B 1 256 ? -8.531 -6.953 -2.127 1 97.19 256 THR B C 1
ATOM 4151 O O . THR B 1 256 ? -9.695 -6.898 -1.739 1 97.19 256 THR B O 1
ATOM 4154 N N . GLY B 1 257 ? -8.156 -6.52 -3.293 1 93.75 257 GLY B N 1
ATOM 4155 C CA . GLY B 1 257 ? -9.055 -6.184 -4.383 1 93.75 257 GLY B CA 1
ATOM 4156 C C . GLY B 1 257 ? -10.164 -5.23 -3.967 1 93.75 257 GLY B C 1
ATOM 4157 O O . GLY B 1 257 ? -9.891 -4.156 -3.426 1 93.75 257 GLY B O 1
ATOM 4158 N N . ASN B 1 258 ? -11.461 -5.676 -4.211 1 93.56 258 ASN B N 1
ATOM 4159 C CA . ASN B 1 258 ? -12.648 -4.871 -3.941 1 93.56 258 ASN B CA 1
ATOM 4160 C C . ASN B 1 258 ? -13.141 -5.059 -2.51 1 93.56 258 ASN B C 1
ATOM 4162 O O . ASN B 1 258 ? -14.328 -5.301 -2.285 1 93.56 258 ASN B O 1
ATOM 4166 N N . GLY B 1 259 ? -12.164 -4.992 -1.597 1 94.44 259 GLY B N 1
ATOM 4167 C CA . GLY B 1 259 ? -12.508 -5.137 -0.192 1 94.44 259 GLY B CA 1
ATOM 4168 C C . GLY B 1 259 ? -12.734 -6.582 0.22 1 94.44 259 GLY B C 1
ATOM 4169 O O . GLY B 1 259 ? -13.484 -6.852 1.161 1 94.44 259 GLY B O 1
ATOM 4170 N N . THR B 1 260 ? -12.148 -7.5 -0.524 1 95.5 260 THR B N 1
ATOM 4171 C CA . THR B 1 260 ? -12.32 -8.914 -0.225 1 95.5 260 THR B CA 1
ATOM 4172 C C . THR B 1 260 ? -11.367 -9.359 0.883 1 95.5 260 THR B C 1
ATOM 4174 O O . THR B 1 260 ? -10.242 -8.867 0.975 1 95.5 260 THR B O 1
ATOM 4177 N N . LEU B 1 261 ? -11.836 -10.258 1.763 1 97.31 261 LEU B N 1
ATOM 4178 C CA . LEU B 1 261 ? -11.094 -10.734 2.924 1 97.31 261 LEU B CA 1
ATOM 4179 C C . LEU B 1 261 ? -10.992 -12.25 2.926 1 97.31 261 LEU B C 1
ATOM 4181 O O . LEU B 1 261 ? -11.969 -12.945 2.617 1 97.31 261 LEU B O 1
ATOM 4185 N N . HIS B 1 262 ? -9.781 -12.766 3.203 1 98.31 262 HIS B N 1
ATOM 4186 C CA . HIS B 1 262 ? -9.703 -14.195 3.457 1 98.31 262 HIS B CA 1
ATOM 4187 C C . HIS B 1 262 ? -10.766 -14.641 4.453 1 98.31 262 HIS B C 1
ATOM 4189 O O . HIS B 1 262 ? -11.016 -13.953 5.445 1 98.31 262 HIS B O 1
ATOM 4195 N N . HIS B 1 263 ? -11.336 -15.766 4.27 1 97.56 263 HIS B N 1
ATOM 4196 C CA . HIS B 1 263 ? -12.508 -16.172 5.043 1 97.56 263 HIS B CA 1
ATOM 4197 C C . HIS B 1 263 ? -12.18 -16.266 6.527 1 97.56 263 HIS B C 1
ATOM 4199 O O . HIS B 1 263 ? -13.008 -15.93 7.375 1 97.56 263 HIS B O 1
ATOM 4205 N N . ALA B 1 264 ? -10.984 -16.781 6.871 1 98.19 264 ALA B N 1
ATOM 4206 C CA . ALA B 1 264 ? -10.594 -16.922 8.273 1 98.19 264 ALA B CA 1
ATOM 4207 C C . ALA B 1 264 ? -10.438 -15.555 8.93 1 98.19 264 ALA B C 1
ATOM 4209 O O . ALA B 1 264 ? -10.812 -15.367 10.086 1 98.19 264 ALA B O 1
ATOM 4210 N N . LEU B 1 265 ? -9.867 -14.609 8.227 1 98.31 265 LEU B N 1
ATOM 4211 C CA . LEU B 1 265 ? -9.734 -13.234 8.711 1 98.31 265 LEU B CA 1
ATOM 4212 C C . LEU B 1 265 ? -11.102 -12.586 8.883 1 98.31 265 LEU B C 1
ATOM 4214 O O . LEU B 1 265 ? -11.359 -11.922 9.891 1 98.31 265 LEU B O 1
ATOM 4218 N N . GLU B 1 266 ? -11.93 -12.789 7.91 1 97.94 266 GLU B N 1
ATOM 4219 C CA . GLU B 1 266 ? -13.289 -12.25 7.945 1 97.94 266 GLU B CA 1
ATOM 4220 C C . GLU B 1 266 ? -14.039 -12.734 9.188 1 97.94 266 GLU B C 1
ATOM 4222 O O . GLU B 1 266 ? -14.695 -11.945 9.867 1 97.94 266 GLU B O 1
ATOM 4227 N N . ALA B 1 267 ? -13.945 -14.008 9.453 1 98.38 267 ALA B N 1
ATOM 4228 C CA . ALA B 1 267 ? -14.602 -14.586 10.617 1 98.38 267 ALA B CA 1
ATOM 4229 C C . ALA B 1 267 ? -14.07 -13.961 11.914 1 98.38 267 ALA B C 1
ATOM 4231 O O . ALA B 1 267 ? -14.844 -13.672 12.828 1 98.38 267 ALA B O 1
ATOM 4232 N N . ALA B 1 268 ? -12.766 -13.758 12.023 1 98.75 268 ALA B N 1
ATOM 4233 C CA . ALA B 1 268 ? -12.156 -13.156 13.203 1 98.75 268 ALA B CA 1
ATOM 4234 C C . ALA B 1 268 ? -12.602 -11.703 13.367 1 98.75 268 ALA B C 1
ATOM 4236 O O . ALA B 1 268 ? -12.82 -11.242 14.492 1 98.75 268 ALA B O 1
ATOM 4237 N N . LEU B 1 269 ? -12.703 -10.969 12.273 1 98.56 269 LEU B N 1
ATOM 4238 C CA . LEU B 1 269 ? -13.164 -9.586 12.32 1 98.56 269 LEU B CA 1
ATOM 4239 C C . LEU B 1 269 ? -14.609 -9.516 12.805 1 98.56 269 LEU B C 1
ATOM 4241 O O . LEU B 1 269 ? -14.977 -8.594 13.547 1 98.56 269 LEU B O 1
ATOM 4245 N N . ALA B 1 270 ? -15.406 -10.492 12.359 1 98.31 270 ALA B N 1
ATOM 4246 C CA . ALA B 1 270 ? -16.781 -10.547 12.844 1 98.31 270 ALA B CA 1
ATOM 4247 C C . ALA B 1 270 ? -16.828 -10.742 14.352 1 98.31 270 ALA B C 1
ATOM 4249 O O . ALA B 1 270 ? -17.625 -10.109 15.047 1 98.31 270 ALA B O 1
ATOM 4250 N N . ARG B 1 271 ? -15.953 -11.609 14.883 1 98.5 271 ARG B N 1
ATOM 4251 C CA . ARG B 1 271 ? -15.859 -11.805 16.328 1 98.5 271 ARG B CA 1
ATOM 4252 C C . ARG B 1 271 ? -15.414 -10.523 17.016 1 98.5 271 ARG B C 1
ATOM 4254 O O . ARG B 1 271 ? -15.891 -10.195 18.109 1 98.5 271 ARG B O 1
ATOM 4261 N N . ALA B 1 272 ? -14.492 -9.797 16.375 1 98.75 272 ALA B N 1
ATOM 4262 C CA . ALA B 1 272 ? -14.016 -8.539 16.938 1 98.75 272 ALA B CA 1
ATOM 4263 C C . ALA B 1 272 ? -15.156 -7.527 17.062 1 98.75 272 ALA B C 1
ATOM 4265 O O . ALA B 1 272 ? -15.305 -6.875 18.094 1 98.75 272 ALA B O 1
ATOM 4266 N N . VAL B 1 273 ? -15.969 -7.434 16 1 98.62 273 VAL B N 1
ATOM 4267 C CA . VAL B 1 273 ? -17.109 -6.52 16.016 1 98.62 273 VAL B CA 1
ATOM 4268 C C . VAL B 1 273 ? -18.078 -6.906 17.125 1 98.62 273 VAL B C 1
ATOM 4270 O O . VAL B 1 273 ? -18.562 -6.047 17.859 1 98.62 273 VAL B O 1
ATOM 4273 N N . ALA B 1 274 ? -18.344 -8.188 17.203 1 98.25 274 ALA B N 1
ATOM 4274 C CA . ALA B 1 274 ? -19.234 -8.688 18.25 1 98.25 274 ALA B CA 1
ATOM 4275 C C . ALA B 1 274 ? -18.688 -8.344 19.625 1 98.25 274 ALA B C 1
ATOM 4277 O O . ALA B 1 274 ? -19.469 -8.172 20.578 1 98.25 274 ALA B O 1
ATOM 4278 N N . ALA B 1 275 ? -17.375 -8.203 19.75 1 98.38 275 ALA B N 1
ATOM 4279 C CA . ALA B 1 275 ? -16.719 -7.895 21.031 1 98.38 275 ALA B CA 1
ATOM 4280 C C . ALA B 1 275 ? -16.641 -6.387 21.25 1 98.38 275 ALA B C 1
ATOM 4282 O O . ALA B 1 275 ? -16.031 -5.93 22.219 1 98.38 275 ALA B O 1
ATOM 4283 N N . GLY B 1 276 ? -17.156 -5.551 20.312 1 97.88 276 GLY B N 1
ATOM 4284 C CA . GLY B 1 276 ? -17.25 -4.109 20.5 1 97.88 276 GLY B CA 1
ATOM 4285 C C . GLY B 1 276 ? -16.172 -3.342 19.766 1 97.88 276 GLY B C 1
ATOM 4286 O O . GLY B 1 276 ? -16.062 -2.121 19.906 1 97.88 276 GLY B O 1
ATOM 4287 N N . VAL B 1 277 ? -15.297 -4.035 19.016 1 98.75 277 VAL B N 1
ATOM 4288 C CA . VAL B 1 277 ? -14.234 -3.387 18.25 1 98.75 277 VAL B CA 1
ATOM 4289 C C . VAL B 1 277 ? -14.812 -2.805 16.969 1 98.75 277 VAL B C 1
ATOM 4291 O O . VAL B 1 277 ? -15.609 -3.453 16.281 1 98.75 277 VAL B O 1
ATOM 4294 N N . GLN B 1 278 ? -14.469 -1.549 16.609 1 98.62 278 GLN B N 1
ATOM 4295 C CA . GLN B 1 278 ? -14.883 -0.973 15.336 1 98.62 278 GLN B CA 1
ATOM 4296 C C . GLN B 1 278 ? -13.938 -1.399 14.211 1 98.62 278 GLN B C 1
ATOM 4298 O O . GLN B 1 278 ? -12.711 -1.367 14.375 1 98.62 278 GLN B O 1
ATOM 4303 N N . VAL B 1 279 ? -14.531 -1.854 13.125 1 98.69 279 VAL B N 1
ATOM 4304 C CA . VAL B 1 279 ? -13.742 -2.334 11.992 1 98.69 279 VAL B CA 1
ATOM 4305 C C . VAL B 1 279 ? -14.016 -1.473 10.766 1 98.69 279 VAL B C 1
ATOM 4307 O O . VAL B 1 279 ? -15.172 -1.132 10.484 1 98.69 279 VAL B O 1
ATOM 4310 N N . ARG B 1 280 ? -13.008 -1.036 10.07 1 98.5 280 ARG B N 1
ATOM 4311 C CA . ARG B 1 280 ? -13.07 -0.363 8.773 1 98.5 280 ARG B CA 1
ATOM 4312 C C . ARG B 1 280 ? -12.289 -1.135 7.719 1 98.5 280 ARG B C 1
ATOM 4314 O O . ARG B 1 280 ? -11.195 -1.632 7.988 1 98.5 280 ARG B O 1
ATOM 4321 N N . VAL B 1 281 ? -12.875 -1.292 6.543 1 98.44 281 VAL B N 1
ATOM 4322 C CA . VAL B 1 281 ? -12.203 -2.029 5.473 1 98.44 281 VAL B CA 1
ATOM 4323 C C . VAL B 1 281 ? -11.75 -1.06 4.387 1 98.44 281 VAL B C 1
ATOM 4325 O O . VAL B 1 281 ? -12.547 -0.29 3.854 1 98.44 281 VAL B O 1
ATOM 4328 N N . ALA B 1 282 ? -10.5 -1.035 4.121 1 97.81 282 ALA B N 1
ATOM 4329 C CA . ALA B 1 282 ? -9.867 -0.339 3.002 1 97.81 282 ALA B CA 1
ATOM 4330 C C . ALA B 1 282 ? -9.227 -1.327 2.031 1 97.81 282 ALA B C 1
ATOM 4332 O O . ALA B 1 282 ? -9.023 -2.494 2.369 1 97.81 282 ALA B O 1
ATOM 4333 N N . SER B 1 283 ? -8.992 -0.904 0.848 1 96.88 283 SER B N 1
ATOM 4334 C CA . SER B 1 283 ? -8.281 -1.741 -0.109 1 96.88 283 SER B CA 1
ATOM 4335 C C . SER B 1 283 ? -6.77 -1.56 0.018 1 96.88 283 SER B C 1
ATOM 4337 O O . SER B 1 283 ? -6.293 -0.453 0.279 1 96.88 283 SER B O 1
ATOM 4339 N N . ARG B 1 284 ? -6.02 -2.564 -0.222 1 96 284 ARG B N 1
ATOM 4340 C CA . ARG B 1 284 ? -4.57 -2.398 -0.257 1 96 284 ARG B CA 1
ATOM 4341 C C . ARG B 1 284 ? -4.105 -1.913 -1.626 1 96 284 ARG B C 1
ATOM 4343 O O . ARG B 1 284 ? -2.916 -1.664 -1.832 1 96 284 ARG B O 1
ATOM 4350 N N . CYS B 1 285 ? -5.074 -1.831 -2.639 1 96.69 285 CYS B N 1
ATOM 4351 C CA . CYS B 1 285 ? -4.73 -1.228 -3.922 1 96.69 285 CYS B CA 1
ATOM 4352 C C . CYS B 1 285 ? -4.441 0.261 -3.764 1 96.69 285 CYS B C 1
ATOM 4354 O O . CYS B 1 285 ? -5.188 0.974 -3.09 1 96.69 285 CYS B O 1
ATOM 4356 N N . PRO B 1 286 ? -3.381 0.713 -4.414 1 94.75 286 PRO B N 1
ATOM 4357 C CA . PRO B 1 286 ? -3.025 2.125 -4.254 1 94.75 286 PRO B CA 1
ATOM 4358 C C . PRO B 1 286 ? -3.932 3.057 -5.059 1 94.75 286 PRO B C 1
ATOM 4360 O O . PRO B 1 286 ? -3.896 4.273 -4.867 1 94.75 286 PRO B O 1
ATOM 4363 N N . GLN B 1 287 ? -4.727 2.492 -5.98 1 95.12 287 GLN B N 1
ATOM 4364 C CA . GLN B 1 287 ? -5.609 3.287 -6.828 1 95.12 287 GLN B CA 1
ATOM 4365 C C . GLN B 1 287 ? -7.055 2.816 -6.711 1 95.12 287 GLN B C 1
ATOM 4367 O O . GLN B 1 287 ? -7.312 1.679 -6.312 1 95.12 287 GLN B O 1
ATOM 4372 N N . GLY B 1 288 ? -7.938 3.744 -7 1 93.88 288 GLY B N 1
ATOM 4373 C CA . GLY B 1 288 ? -9.344 3.389 -7.086 1 93.88 288 GLY B CA 1
ATOM 4374 C C . GLY B 1 288 ? -10.031 3.328 -5.734 1 93.88 288 GLY B C 1
ATOM 4375 O O . GLY B 1 288 ? -9.406 3.607 -4.703 1 93.88 288 GLY B O 1
ATOM 4376 N N . ARG B 1 289 ? -11.336 3.1 -5.789 1 92.94 289 ARG B N 1
ATOM 4377 C CA . ARG B 1 289 ? -12.172 2.91 -4.609 1 92.94 289 ARG B CA 1
ATOM 4378 C C . ARG B 1 289 ? -12.977 1.617 -4.711 1 92.94 289 ARG B C 1
ATOM 4380 O O . ARG B 1 289 ? -13.43 1.243 -5.793 1 92.94 289 ARG B O 1
ATOM 4387 N N . MET B 1 290 ? -13.062 0.969 -3.625 1 92.44 290 MET B N 1
ATOM 4388 C CA . MET B 1 290 ? -13.906 -0.221 -3.59 1 92.44 290 MET B CA 1
ATOM 4389 C C . MET B 1 290 ? -15.383 0.156 -3.68 1 92.44 290 MET B C 1
ATOM 4391 O O . MET B 1 290 ? -15.75 1.305 -3.43 1 92.44 290 MET B O 1
ATOM 4395 N N . MET B 1 291 ? -16.156 -0.759 -4.07 1 90.81 291 MET B N 1
ATOM 4396 C CA . MET B 1 291 ? -17.594 -0.578 -3.977 1 90.81 291 MET B CA 1
ATOM 4397 C C . MET B 1 291 ? -18.047 -0.553 -2.521 1 90.81 291 MET B C 1
ATOM 4399 O O . MET B 1 291 ? -17.359 -1.081 -1.644 1 90.81 291 MET B O 1
ATOM 4403 N N . ASP B 1 292 ? -19.219 0.019 -2.33 1 88.88 292 ASP B N 1
ATOM 4404 C CA . ASP B 1 292 ? -19.781 0.038 -0.985 1 88.88 292 ASP B CA 1
ATOM 4405 C C . ASP B 1 292 ? -20.047 -1.379 -0.478 1 88.88 292 ASP B C 1
ATOM 4407 O O . ASP B 1 292 ? -20.5 -2.24 -1.23 1 88.88 292 ASP B O 1
ATOM 4411 N N . LEU B 1 293 ? -19.594 -1.558 0.75 1 88.31 293 LEU B N 1
ATOM 4412 C CA . LEU B 1 293 ? -19.891 -2.842 1.38 1 88.31 293 LEU B CA 1
ATOM 4413 C C . LEU B 1 293 ? -21.344 -2.926 1.801 1 88.31 293 LEU B C 1
ATOM 4415 O O . LEU B 1 293 ? -21.922 -1.943 2.279 1 88.31 293 LEU B O 1
ATOM 4419 N N . THR B 1 294 ? -21.969 -4.07 1.485 1 86.19 294 THR B N 1
ATOM 4420 C CA . THR B 1 294 ? -23.344 -4.309 1.926 1 86.19 294 THR B CA 1
ATOM 4421 C C . THR B 1 294 ? -23.438 -5.613 2.709 1 86.19 294 THR B C 1
ATOM 4423 O O . THR B 1 294 ? -22.734 -6.574 2.414 1 86.19 294 THR B O 1
ATOM 4426 N N . GLY B 1 295 ? -24.219 -5.652 3.703 1 87.81 295 GLY B N 1
ATOM 4427 C CA . GLY B 1 295 ? -24.5 -6.883 4.422 1 87.81 295 GLY B CA 1
ATOM 4428 C C . GLY B 1 295 ? -23.391 -7.297 5.371 1 87.81 295 GLY B C 1
ATOM 4429 O O . GLY B 1 295 ? -23.281 -8.477 5.723 1 87.81 295 GLY B O 1
ATOM 4430 N N . THR B 1 296 ? -22.484 -6.41 5.609 1 90.88 296 THR B N 1
ATOM 4431 C CA . THR B 1 296 ? -21.406 -6.707 6.547 1 90.88 296 THR B CA 1
ATOM 4432 C C . THR B 1 296 ? -21.578 -5.918 7.844 1 90.88 296 THR B C 1
ATOM 4434 O O . THR B 1 296 ? -22.25 -4.883 7.855 1 90.88 296 THR B O 1
ATOM 4437 N N . PRO B 1 297 ? -21.016 -6.426 8.867 1 94.25 297 PRO B N 1
ATOM 4438 C CA . PRO B 1 297 ? -21.125 -5.711 10.133 1 94.25 297 PRO B CA 1
ATOM 4439 C C . PRO B 1 297 ? -20.109 -4.582 10.273 1 94.25 297 PRO B C 1
ATOM 4441 O O . PRO B 1 297 ? -20.031 -3.945 11.328 1 94.25 297 PRO B O 1
ATOM 4444 N N . TRP B 1 298 ? -19.312 -4.359 9.352 1 96 298 TRP B N 1
ATOM 4445 C CA . TRP B 1 298 ? -18.344 -3.273 9.367 1 96 298 TRP B CA 1
ATOM 4446 C C . TRP B 1 298 ? -18.578 -2.309 8.211 1 96 298 TRP B C 1
ATOM 4448 O O . TRP B 1 298 ? -19.312 -2.627 7.27 1 96 298 TRP B O 1
ATOM 4458 N N . ARG B 1 299 ? -17.953 -1.133 8.297 1 95.44 299 ARG B N 1
ATOM 4459 C CA . ARG B 1 299 ? -18.047 -0.095 7.277 1 95.44 299 ARG B CA 1
ATOM 4460 C C . ARG B 1 299 ? -16.797 -0.073 6.398 1 95.44 299 ARG B C 1
ATOM 4462 O O . ARG B 1 299 ? -15.727 -0.508 6.824 1 95.44 299 ARG B O 1
ATOM 4469 N N . ASP B 1 300 ? -16.938 0.42 5.203 1 95.75 300 ASP B N 1
ATOM 4470 C CA . ASP B 1 300 ? -15.781 0.636 4.352 1 95.75 300 ASP B CA 1
ATOM 4471 C C . ASP B 1 300 ? -15.062 1.936 4.719 1 95.75 300 ASP B C 1
ATOM 4473 O O . ASP B 1 300 ? -15.555 2.705 5.547 1 95.75 300 ASP B O 1
ATOM 4477 N N . ALA B 1 301 ? -13.938 2.133 4.168 1 95.81 301 ALA B N 1
ATOM 4478 C CA . ALA B 1 301 ? -13.102 3.293 4.477 1 95.81 301 ALA B CA 1
ATOM 4479 C C . ALA B 1 301 ? -13.383 4.441 3.51 1 95.81 301 ALA B C 1
ATOM 4481 O O . ALA B 1 301 ? -12.617 5.406 3.449 1 95.81 301 ALA B O 1
ATOM 4482 N N . ASP B 1 302 ? -14.43 4.402 2.744 1 93.56 302 ASP B N 1
ATOM 4483 C CA . ASP B 1 302 ? -14.875 5.453 1.837 1 93.56 302 ASP B CA 1
ATOM 4484 C C . ASP B 1 302 ? -13.734 5.902 0.919 1 93.56 302 ASP B C 1
ATOM 4486 O O . ASP B 1 302 ? -13.492 7.102 0.763 1 93.56 302 ASP B O 1
ATOM 4490 N N . GLY B 1 303 ? -12.945 4.969 0.459 1 94.94 303 GLY B N 1
ATOM 4491 C CA . GLY B 1 303 ? -11.922 5.242 -0.537 1 94.94 303 GLY B CA 1
ATOM 4492 C C . GLY B 1 303 ? -10.594 5.656 0.071 1 94.94 303 GLY B C 1
ATOM 4493 O O . GLY B 1 303 ? -9.625 5.914 -0.651 1 94.94 303 GLY B O 1
ATOM 4494 N N . LEU B 1 304 ? -10.477 5.707 1.323 1 97.56 304 LEU B N 1
ATOM 4495 C CA . LEU B 1 304 ? -9.234 6.094 1.986 1 97.56 304 LEU B CA 1
ATOM 4496 C C . LEU B 1 304 ? -8.234 4.941 1.978 1 97.56 304 LEU B C 1
ATOM 4498 O O . LEU B 1 304 ? -8.625 3.771 1.963 1 97.56 304 LEU B O 1
ATOM 4502 N N . SER B 1 305 ? -6.922 5.301 1.949 1 97.5 305 SER B N 1
ATOM 4503 C CA . SER B 1 305 ? -5.883 4.312 2.205 1 97.5 305 SER B CA 1
ATOM 4504 C C . SER B 1 305 ? -5.977 3.764 3.625 1 97.5 305 SER B C 1
ATOM 4506 O O . SER B 1 305 ? -6.613 4.371 4.488 1 97.5 305 SER B O 1
ATOM 4508 N N . PRO B 1 306 ? -5.348 2.641 3.926 1 98.19 306 PRO B N 1
ATOM 4509 C CA . PRO B 1 306 ? -5.402 2.059 5.27 1 98.19 306 PRO B CA 1
ATOM 4510 C C . PRO B 1 306 ? -4.895 3.012 6.348 1 98.19 306 PRO B C 1
ATOM 4512 O O . PRO B 1 306 ? -5.484 3.098 7.426 1 98.19 306 PRO B O 1
ATOM 4515 N N . VAL B 1 307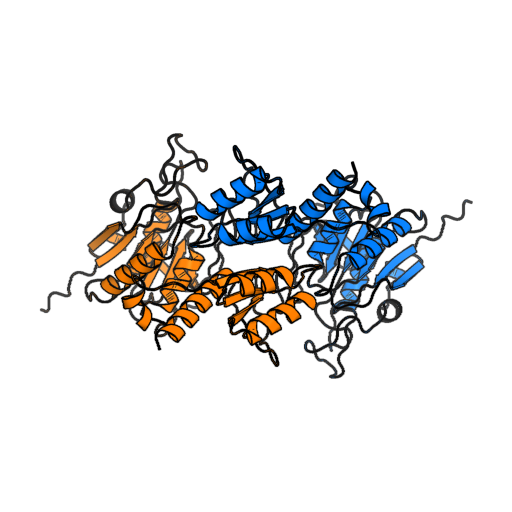 ? -3.865 3.795 6.09 1 98.62 307 VAL B N 1
ATOM 4516 C CA . VAL B 1 307 ? -3.299 4.652 7.129 1 98.62 307 VAL B CA 1
ATOM 4517 C C . VAL B 1 307 ? -4.219 5.848 7.371 1 98.62 307 VAL B C 1
ATOM 4519 O O . VAL B 1 307 ? -4.344 6.32 8.5 1 98.62 307 VAL B O 1
ATOM 4522 N N . LYS B 1 308 ? -4.875 6.379 6.348 1 98.62 308 LYS B N 1
ATOM 4523 C CA . LYS B 1 308 ? -5.809 7.48 6.555 1 98.62 308 LYS B CA 1
ATOM 4524 C C . LYS B 1 308 ? -7.117 6.988 7.16 1 98.62 308 LYS B C 1
ATOM 4526 O O . LYS B 1 308 ? -7.746 7.695 7.949 1 98.62 308 LYS B O 1
ATOM 4531 N N . ALA B 1 309 ? -7.512 5.754 6.746 1 98.75 309 ALA B N 1
ATOM 4532 C CA . ALA B 1 309 ? -8.656 5.137 7.41 1 98.75 309 ALA B CA 1
ATOM 4533 C C . ALA B 1 309 ? -8.414 4.992 8.906 1 98.75 309 ALA B C 1
ATOM 4535 O O . ALA B 1 309 ? -9.328 5.164 9.711 1 98.75 309 ALA B O 1
ATOM 4536 N N . ARG B 1 310 ? -7.18 4.652 9.25 1 98.81 310 ARG B N 1
ATOM 4537 C CA . ARG B 1 310 ? -6.816 4.566 10.656 1 98.81 310 ARG B CA 1
ATOM 4538 C C . ARG B 1 310 ? -7.008 5.91 11.352 1 98.81 310 ARG B C 1
ATOM 4540 O O . ARG B 1 310 ? -7.562 5.969 12.453 1 98.81 310 ARG B O 1
ATOM 4547 N N . VAL B 1 311 ? -6.574 7.004 10.734 1 98.81 311 VAL B N 1
ATOM 4548 C CA . VAL B 1 311 ? -6.73 8.336 11.305 1 98.81 311 VAL B CA 1
ATOM 4549 C C . VAL B 1 311 ? -8.211 8.648 11.508 1 98.81 311 VAL B C 1
ATOM 4551 O O . VAL B 1 311 ? -8.617 9.125 12.57 1 98.81 311 VAL B O 1
ATOM 4554 N N . SER B 1 312 ? -9.047 8.352 10.477 1 98.62 312 SER B N 1
ATOM 4555 C CA . SER B 1 312 ? -10.484 8.562 10.594 1 98.62 312 SER B CA 1
ATOM 4556 C C . SER B 1 312 ? -11.07 7.77 11.758 1 98.62 312 SER B C 1
ATOM 4558 O O . SER B 1 312 ? -11.859 8.305 12.539 1 98.62 312 SER B O 1
ATOM 4560 N N . LEU B 1 313 ? -10.664 6.523 11.852 1 98.69 313 LEU B N 1
ATOM 4561 C CA . LEU B 1 313 ? -11.219 5.656 12.883 1 98.69 313 LEU B CA 1
ATOM 4562 C C . LEU B 1 313 ? -10.789 6.133 14.273 1 98.69 313 LEU B C 1
ATOM 4564 O O . LEU B 1 313 ? -11.578 6.082 15.219 1 98.69 313 LEU B O 1
ATOM 4568 N N . LEU B 1 314 ? -9.531 6.594 14.469 1 98.5 314 LEU B N 1
ATOM 4569 C CA . LEU B 1 314 ? -9.062 7.191 15.711 1 98.5 314 LEU B CA 1
ATOM 4570 C C . LEU B 1 314 ? -9.984 8.328 16.156 1 98.5 314 LEU B C 1
ATOM 4572 O O . LEU B 1 314 ? -10.438 8.352 17.297 1 98.5 314 LEU B O 1
ATOM 4576 N N . LEU B 1 315 ? -10.273 9.234 15.227 1 98.38 315 LEU B N 1
ATOM 4577 C CA . LEU B 1 315 ? -11.055 10.43 15.531 1 98.38 315 LEU B CA 1
ATOM 4578 C C . LEU B 1 315 ? -12.508 10.062 15.82 1 98.38 315 LEU B C 1
ATOM 4580 O O . LEU B 1 315 ? -13.125 10.625 16.719 1 98.38 315 LEU B O 1
ATOM 4584 N N . GLU B 1 316 ? -13.078 9.086 15.062 1 97.94 316 GLU B N 1
ATOM 4585 C CA . GLU B 1 316 ? -14.445 8.633 15.297 1 97.94 316 GLU B CA 1
ATOM 4586 C C . GLU B 1 316 ? -14.594 8.031 16.688 1 97.94 316 GLU B C 1
ATOM 4588 O O . GLU B 1 316 ? -15.57 8.32 17.391 1 97.94 316 GLU B O 1
ATOM 4593 N N . LEU B 1 317 ? -13.609 7.188 17.047 1 98.06 317 LEU B N 1
ATOM 4594 C CA . LEU B 1 317 ? -13.641 6.543 18.359 1 98.06 317 LEU B CA 1
ATOM 4595 C C . LEU B 1 317 ? -13.516 7.574 19.469 1 98.06 317 LEU B C 1
ATOM 4597 O O . LEU B 1 317 ? -14.188 7.473 20.5 1 98.06 317 LEU B O 1
ATOM 4601 N N . MET B 1 318 ? -12.633 8.586 19.266 1 97.12 318 MET B N 1
ATOM 4602 C CA . MET B 1 318 ? -12.461 9.648 20.25 1 97.12 318 MET B CA 1
ATOM 4603 C C . MET B 1 318 ? -13.742 10.461 20.406 1 97.12 318 MET B C 1
ATOM 4605 O O . MET B 1 318 ? -14.141 10.797 21.531 1 97.12 318 MET B O 1
ATOM 4609 N N . GLN B 1 319 ? -14.328 10.781 19.266 1 95.25 319 GLN B N 1
ATOM 4610 C CA . GLN B 1 319 ? -15.57 11.547 19.281 1 95.25 319 GLN B CA 1
ATOM 4611 C C . GLN B 1 319 ? -16.672 10.781 20.031 1 95.25 319 GLN B C 1
ATOM 4613 O O . GLN B 1 319 ? -17.438 11.367 20.797 1 95.25 319 GLN B O 1
ATOM 4618 N N . SER B 1 320 ? -16.766 9.422 19.781 1 93.56 320 SER B N 1
ATOM 4619 C CA . SER B 1 320 ? -17.766 8.586 20.438 1 93.56 320 SER B CA 1
ATOM 4620 C C . SER B 1 320 ? -17.531 8.508 21.938 1 93.56 320 SER B C 1
ATOM 4622 O O . SER B 1 320 ? -18.484 8.422 22.719 1 93.56 320 SER B O 1
ATOM 4624 N N . ALA B 1 321 ? -16.281 8.562 22.359 1 91.19 321 ALA B N 1
ATOM 4625 C CA . ALA B 1 321 ? -15.938 8.461 23.781 1 91.19 321 ALA B CA 1
ATOM 4626 C C . ALA B 1 321 ? -16.219 9.773 24.5 1 91.19 321 ALA B C 1
ATOM 4628 O O . ALA B 1 321 ? -16.312 9.805 25.734 1 91.19 321 ALA B O 1
ATOM 4629 N N . ASN B 1 322 ? -16.344 10.859 23.781 1 85.06 322 ASN B N 1
ATOM 4630 C CA . ASN B 1 322 ? -16.516 12.172 24.391 1 85.06 322 ASN B CA 1
ATOM 4631 C C . ASN B 1 322 ? -17.906 12.742 24.109 1 85.06 322 ASN B C 1
ATOM 4633 O O . ASN B 1 322 ? -18.172 13.898 24.422 1 85.06 322 ASN B O 1
ATOM 4637 N N . SER B 1 323 ? -18.719 12 23.328 1 77.25 323 SER B N 1
ATOM 4638 C CA . SER B 1 323 ? -20.125 12.398 23.156 1 77.25 323 SER B CA 1
ATOM 4639 C C . SER B 1 323 ? -21 11.828 24.25 1 77.25 323 SER B C 1
ATOM 4641 O O . SER B 1 323 ? -20.672 10.797 24.859 1 77.25 323 SER B O 1
#

Organism: NCBI:txid164759

Foldseek 3Di:
DPPQQWAEEEEEEAKAQLQWDDPDFQDQDPIDIQPHAPVRSCVVAPCLCVLLNGHYHYHYQHRDHLVPDDLLSLLSVLLVLQVLVVDPNYQEYEYEGHQPCVLQSLLLNQQAHFFQFFEYEYEYWSGHPRHPDTQSNVQSSQRSNLRNDRQATTRWYGFPFFIAHSQQWDQCDNHDRCRIFRAPVTTQFGHDPSHTDGPVRGYDGGDGRNQNVCSVVSNVDDFAAEEEAEADVPDALVVLVVCVVVPHQEYEYAYEDLQDHDPRNLVSVLVSVVSNHAYEYAHCDSHDHHDWDDPHPHGYLRHGHRSNSRSVVRSVVRVVVVD/DPPQQWAEEEEEEAKAQLQWDDPDFQDQDPIDIQPHAPVRSCVVAPCLCVLLVGHYHYHYQHRDHLVPDDLLSLLSVLLVLQVLVVDPSYQEYEYEGHQPCVLQSLLLNQQAHFFQFFEYEYEYWSGHPRHPDTQSNVQSSQRSNLRNDRQATTRWYGFPFFIAHSQQWDQCDNHDRCRIFRAPVTTQFGHDPSHTDGPVRGYDGGDGRNQNVCSVVSNVDDFAAEEEAEADVPDALVVLVVCVVVPHQEYEYAYEDLQDHDPRNLVNVLVSVVSNHAYEYAHCDSHDHHDWDDPHPHGYLRHGHRSNSRSVVRSVVRVVVVD

pLDDT: mean 94.9, std 7.76, range [34.12, 98.94]

Secondary structure (DSSP, 8-state):
-------EEEEEEEESGGG-B-SSTT-SSSPBTT-S-HHHHHHTSTTHHHHHTSEEEEEEEEEE-GGG--HHHHHHHHHHHHHHHH-TTEEEEEEE--STTHHHHHHHHHHHS--SSSEEEEE--SS-TTSSS-SHHHHHHHHHHHHH-TT--EEEEEETTEEEETTT-EE--SS-SS-EE-GGG--SEEEETTEEEETTSSPPP-PPPTTGGGGGGGGG--PPPEEEEE--TT--SHHHHHHHHTT--EEEEEEBTTTB--HHHHHHHHHHHHTT-EEEEEES-SSS-PPPP-S-SSEE-TT--HHHHHHHHHHHHHHHH--/-------EEEEEEEESGGG-B-SSTT-SSSPBTT-S-HHHHHHTSTTHHHHHTSEEEEEEEEEE-GGG--HHHHHHHHHHHHHHHH-TTEEEEEEE--STTHHHHHHHHHHHS--SSSEEEEE--SS-TTSSS-SHHHHHHHHHHHHH-TT--EEEEEETTEEEETTT-EE--SS-SS-EE-GGG--SEEEETTEEEETTSSPPP-PPPTTGGGGGGGGG--PPPEEEEE--TT--SHHHHHHHHTT--EEEEEEBTTTB--HHHHHHHHHHHHTT-EEEEEES-SSS-PPPP-S-SSEE-TT--HHHHHHHHHHHHHHHH--

Radius of gyration: 26.09 Å; Cα contacts (8 Å, |Δi|>4): 1657; chains: 2; bounding box: 57×94×65 Å

Nearest PDB structures (foldseek):
  4r8k-assembly1_D  TM=8.279E-01  e=2.042E-19  Cavia porcellus
  5dne-assembly1_C  TM=8.156E-01  e=6.258E-19  Cavia porcellus
  5dnc-assembly1_D  TM=8.185E-01  e=1.003E-18  Cavia porcellus
  4r8k-assembly2_E  TM=7.968E-01  e=4.142E-19  Cavia porcellus
  7r6a-assembly1_A  TM=8.113E-01  e=6.236E-18  Yersinia pestis